Protein 4HGN (pdb70)

Sequence (659 aa):
STINYDLSRIKALAFDVDGVLSSTTVPLHPSGEPMRTVNIKDGYAIQLAVKKGLHIAIITGGRTEAVRIRFAALGVKDLYMGSAVKIHDYRNFRDKYGLSDDEILYMGDDVPDIEVMRECGLPCCPKDAVPEVKSVAKYISYADGGRGCGRDVVEQVLKAHGKWMSTINYDLSRIKALAFDVDGVLSSTTVPLHPSGEPMRTVNIKDGYAIQLAVKKGLHIAIITGGRTEAVRIRFAALGVKDLYMGSAVKIHDYRNFRDKYGLSDDEILYMGDDVPDIEVMRECGLPCCPKDAVPEVKSVAKYISYADGGRGCGRDVVEQVLKAHGKWSTINYDLSRIKALAFDVDGVLSSTTVPLHPSGEPMRTVNIKDGYAIQLAVKKGLHIAIITGGRTEAVRIRFAALGVKDLYMGSAVKIHDYRNFRDKYGLSDDEILYMGDDVPDIEVMRECGLPCCPKDAVPEVKSVAKYISYADGGRGCGRDVVEQVLKAHGKWMSTINYDLSRIKALAFDVDGVLSSTTVPLHPSGEPMRTVNIKDGYAIQLAVKKGLHIAIITGGRTEAVRIRFAALGVKDLYMGSAVKIHDYRNFRDKYGLSDDEILYMGDDVPDIEVMRECGLPCCPKDAVPEVKSVAKYISYADGGRGCGRDVVEQVLKAHGKWM

InterPro domains:
  IPR010023 KdsC family [PIRSF006118] (2-166)
  IPR010023 KdsC family [SFLDG01138] (8-166)
  IPR010023 KdsC family [TIGR01670] (12-162)
  IPR023214 HAD superfamily [G3DSA:3.40.50.1000] (1-173)
  IPR036412 HAD-like superfamily [SSF56784] (8-165)
  IPR050793 CMP-NeuNAc synthase [PTHR21485] (9-161)

Secondary structure (DSSP, 8-state):
---SS-GGG--EEEE-TBTTTB-SEEEBPTTSPBP-EEEHHHHHHHHHHHHTT-EEEEE-S---HHHHHHHHHTT--EEE-S-SSHHHHHHHHHHHTT--GGGEEEE--SGGGHHHHHHSSEEEE-TT--HHHHHH-SEE-SS-TTTTHHHHHHHHHHHHTT---/--SSS-GGG--EEEEETBTTTB-SEEEBPTTS-B--EEEHHHHHHHHHHHHTT-EEEEEES---HHHHHHHHHTT--EEEES-S-HHHHHHHHHHHTT--GGGEEEE--SGGGHHHHHHSSEEEE-TT--HHHHTT-SEE-SSPTTTTHHHHHHHHHHHHTT--/---SS-GGG--EEEE-TBTTTB-SEEEBPTTSSB--EEEHHHHHHHHHHHHTT-EEEEE-S---HHHHHHHHTTT--EEE-S-SSHHHHHHHHHHHTT--GGGEEEE--SGGGHHHHHHSSEEEE-TT--HHHHHH-SEE-SS-TTTTHHHHHHHHHHHHTT---/---SS-GGG--EEEE-TBTTTB-SEEEBPTTSSB--EEEHHHHHHHHHHHHTT-EEEEE-SS--HHHHHHHHTTT--EEE-S-SSHHHHHHHHHHHTT--GGGEEEE--SGGGHHHHHHSSEEEE-TT--HHHHHH-SEE-SS-TTTTHHHHHHHHHHHHTT---

CATH classification: 3.40.50.1000

Solvent-accessible surface area: 24172 Å² total; per-residue (Å²): 108,108,13,136,51,78,16,71,108,0,107,0,0,0,0,9,2,21,0,0,5,1,17,13,34,2,18,3,56,65,63,5,71,13,22,17,12,8,6,38,19,4,3,45,0,2,37,20,0,31,153,65,56,13,56,6,0,1,0,2,43,13,194,29,104,10,4,101,60,28,7,44,84,20,32,4,158,6,45,31,46,30,10,100,72,17,9,115,31,0,93,82,0,36,88,119,70,70,17,50,45,50,33,0,0,0,0,0,4,12,42,65,2,18,100,0,2,173,48,6,9,0,4,0,0,0,114,57,7,9,92,49,0,74,97,34,20,115,11,69,1,130,9,40,3,0,150,8,0,0,7,7,0,0,20,28,0,0,89,48,54,67,82,16,144,86,115,3,132,36,82,3,58,107,0,100,0,0,0,0,7,2,17,0,0,3,1,7,11,35,0,18,2,63,64,65,6,86,4,23,24,11,4,5,38,17,4,2,44,0,0,39,26,0,37,150,95,56,6,41,2,0,0,0,6,46,22,178,34,104,11,5,109,71,22,7,49,86,25,35,6,114,6,50,37,48,34,20,92,96,26,13,118,12,0,94,71,0,37,88,120,56,68,17,55,47,44,30,0,0,0,0,0,3,12,37,59,1,23,104,0,3,175,50,8,12,0,6,0,0,0,118,50,4,10,96,44,0,72,94,34,18,108,24,77,2,151,10,42,0,0,118,8,0,0,8,5,0,0,24,17,0,0,85,45,39,70,75,80,118,116,4,134,44,73,13,61,103,0,99,0,0,0,0,8,2,20,0,0,4,1,6,12,33,3,17,3,57,61,61,7,78,9,17,18,11,5,6,33,19,5,3,37,0,1,34,4,0,42,153,60,51,10,41,5,0,0,0,4,44,13,210,35,92,5,4,93,59,28,9,44,86,24,34,4,135,8,42,31,47,41,15,101,77,24,4,102,30,0,88,81,0,37,88,117,52,68,16,54,47,51,26,0,0,0,0,0,3,11,22,68,1,13,94,0,2,178,55,9,12,0,6,0,0,0,114,55,7,8,84,34,0,74,96,39,18,114,14,73,2,144,10,51,3,0,124,8,0,0,10,6,0,0,20,28,0,0,108,49,54,69,70,42,166,95,122,5,132,39,80,17,66,104,0,96,0,0,0,0,9,0,16,0,0,3,0,2,10,16,2,16,2,54,62,63,5,83,15,20,17,11,3,6,31,16,2,6,51,0,0,36,18,0,44,156,79,54,13,57,6,0,0,0,4,48,26,183,2,72,18,1,82,61,35,7,46,81,27,29,3,183,7,44,32,43,49,7,102,70,16,10,108,34,0,86,83,0,36,88,117,69,67,17,56,44,46,32,0,0,0,0,0,4,10,32,66,1,21,102,0,2,170,51,8,9,0,4,0,0,0,102,51,6,10,98,46,0,73,96,32,18,112,13,74,3,124,9,40,0,0,107,8,0,0,6,5,0,0,20,27,0,0,79,53,60,64,82,16,198

Organism: Bacteroides thetaiotaomicron (strain ATCC 29148 / DSM 2079 / JCM 5827 / CCUG 10774 / NCTC 10582 / VPI-5482 / E50) (NCBI:txid226186)

Radius of gyration: 25.91 Å; Cα contacts (8 Å, |Δi|>4): 1587; chains: 4; bounding box: 41×80×79 Å

Nearest PDB structures (foldseek):
  4hgn-assembly1_B  TM=1.000E+00  e=5.060E-34  Bacteroides thetaiotaomicron VPI-5482
  3hyc-assembly3_E  TM=9.471E-01  e=9.609E-20  Escherichia coli B
  3ij5-assembly1_A  TM=9.506E-01  e=5.530E-19  Yersinia pestis CO92
  3n1u-assembly1_A  TM=9.495E-01  e=4.930E-18  Legionella pneumophila subsp. pneumophila str. Philadelphia 1
  4umf-assembly1_C  TM=9.398E-01  e=1.259E-17  Moraxella catarrhalis BC8

B-factor: mean 23.58, std 7.21, range [10.92, 68.8]

Foldseek 3Di:
DAFPALLLLAQEEEEEFAFAQWNVDADQDPVRHGDTAGDVLLLVLLLLCVVLRGQYEYAYLADDPVVVVSNVVSVHDHYHYVHPQRLVSLVCSCVVVVHAQLRYEYEDAEDSCQVVLQRHNAYEYEPNGDVVSVVSHSYYAPHTHSHCSSSVVSQSSCVSNVSND/DVQPALLLLAQEEEEEFAFAQFNVDADADPVRHGDTAGEVLLLVLLLLSVVVRRQYEYAYCADDVVVVVSSVVSVHDHYHYVDDQRLVSLVCSCVVVVHAQLRYEYEDAEDSCQVVLQRHNAYEYEQNRDPVSVVSGSYYAPHTHSGCSSSVSSVVSCVSNVSD/DAQPALLLLAQEEEEEFAFAQFNVDADQDPVRHGDTAGDVLLLVLLLLCVVLRRQYEYAYLADDPVVVVSNVVSVHPHYHYNHDQRLVSVVVSCVVVVHAQLRYEYEDAEDSCVVVLQRHNAYEYEPNGDPVSNVSGSDYAPHTHSGCSSSVVSCSSCVSNVNND/DAFPALLQLAQEEEEEFAFAQWDVDADADPVRHGPTAGEVLLLVLLLLSLVVRRQYEYAYLAPPPVVVVSVVVSVHDHYHYNCPQRLVSLVVSCVVVVHALLRYEYEDAEVSCQVNLQRHNAYEYEQRGDPVSVVSGSYYAPHTHSHCSSSVVSCSSCVSNVSND

Structure (mmCIF, N/CA/C/O backbone):
data_4HGN
#
_entry.id   4HGN
#
_cell.length_a   37.522
_cell.length_b   91.198
_cell.length_c   170.067
_cell.angle_alpha   90.00
_cell.angle_beta   90.00
_cell.angle_gamma   90.00
#
_symmetry.space_group_name_H-M   'P 21 21 21'
#
loop_
_entity.id
_entity.type
_entity.pdbx_description
1 polymer '2-keto-3-deoxy-D-manno-octulosonate 8-phosphate phosphohydrolase'
2 non-polymer 'MAGNESIUM ION'
3 non-polymer 'FORMIC ACID'
4 water water
#
loop_
_atom_site.group_PDB
_atom_site.id
_atom_site.type_symbol
_atom_site.label_atom_id
_atom_site.label_alt_id
_atom_site.label_comp_id
_atom_site.label_asym_id
_atom_site.label_entity_id
_atom_site.label_seq_id
_atom_site.pdbx_PDB_ins_code
_atom_site.Cartn_x
_atom_site.Cartn_y
_atom_site.Cartn_z
_atom_site.occupancy
_atom_site.B_iso_or_equiv
_atom_site.auth_seq_id
_atom_site.auth_comp_id
_atom_site.auth_asym_id
_atom_site.auth_atom_id
_atom_site.pdbx_PDB_model_num
ATOM 1 N N . SER A 1 5 ? -16.278 -7.792 1.867 1.00 45.28 2 SER A N 1
ATOM 2 C CA . SER A 1 5 ? -16.918 -8.175 0.613 1.00 39.42 2 SER A CA 1
ATOM 3 C C . SER A 1 5 ? -15.841 -8.649 -0.347 1.00 35.70 2 SER A C 1
ATOM 4 O O . SER A 1 5 ? -14.720 -8.939 0.077 1.00 39.95 2 SER A O 1
ATOM 7 N N . THR A 1 6 ? -16.170 -8.732 -1.632 1.00 30.94 3 THR A N 1
ATOM 8 C CA . THR A 1 6 ? -15.158 -9.041 -2.634 1.00 29.88 3 THR A CA 1
ATOM 9 C C . THR A 1 6 ? -14.938 -7.859 -3.568 1.00 26.38 3 THR A C 1
ATOM 10 O O . THR A 1 6 ? -15.831 -7.041 -3.773 1.00 28.26 3 THR A O 1
ATOM 14 N N . ILE A 1 7 ? -13.736 -7.770 -4.122 1.00 20.09 4 ILE A N 1
ATOM 15 C CA . ILE A 1 7 ? -13.367 -6.610 -4.915 1.00 19.63 4 ILE A CA 1
ATOM 16 C C . ILE A 1 7 ? -14.048 -6.637 -6.273 1.00 22.07 4 ILE A C 1
ATOM 17 O O . ILE A 1 7 ? -14.009 -7.651 -6.968 1.00 20.68 4 ILE A O 1
ATOM 22 N N . ASN A 1 8 ? -14.662 -5.521 -6.651 1.00 16.23 5 ASN A N 1
ATOM 23 C CA . ASN A 1 8 ? -15.306 -5.422 -7.956 1.00 17.17 5 ASN A CA 1
ATOM 24 C C . ASN A 1 8 ? -14.318 -5.016 -9.028 1.00 22.73 5 ASN A C 1
ATOM 25 O O . ASN A 1 8 ? -14.284 -3.870 -9.471 1.00 22.81 5 ASN A O 1
ATOM 30 N N . TYR A 1 9 ? -13.520 -5.985 -9.456 1.00 22.55 6 TYR A N 1
ATOM 31 C CA . TYR A 1 9 ? -12.434 -5.737 -10.373 1.00 21.11 6 TYR A CA 1
ATOM 32 C C . TYR A 1 9 ? -11.958 -7.079 -10.898 1.00 21.28 6 TYR A C 1
ATOM 33 O O . TYR A 1 9 ? -12.118 -8.102 -10.233 1.00 17.73 6 TYR A O 1
ATOM 42 N N . ASP A 1 10 ? -11.368 -7.086 -12.085 1.00 20.91 7 ASP A N 1
ATOM 43 C CA . ASP A 1 10 ? -10.784 -8.310 -12.609 1.00 18.88 7 ASP A CA 1
ATOM 44 C C . ASP A 1 10 ? -9.388 -8.503 -12.014 1.00 20.86 7 ASP A C 1
ATOM 45 O O . ASP A 1 10 ? -8.381 -8.024 -12.553 1.00 19.80 7 ASP A O 1
ATOM 50 N N . LEU A 1 11 ? -9.344 -9.230 -10.904 1.00 18.61 8 LEU A N 1
ATOM 51 C CA . LEU A 1 11 ? -8.124 -9.386 -10.134 1.00 17.94 8 LEU A CA 1
ATOM 52 C C . LEU A 1 11 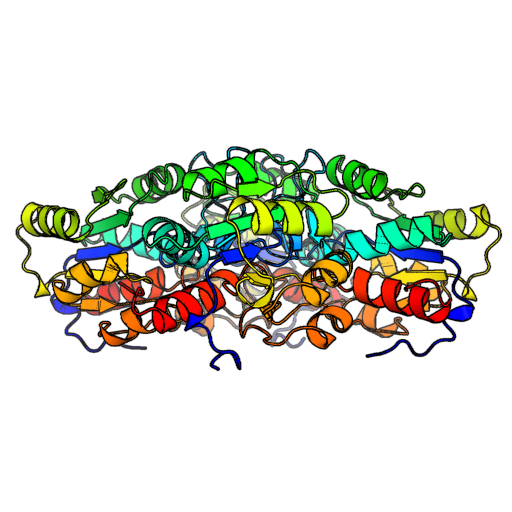? -7.083 -10.241 -10.844 1.00 19.06 8 LEU A C 1
ATOM 53 O O . LEU A 1 11 ? -5.923 -10.269 -10.440 1.00 17.54 8 LEU A O 1
ATOM 58 N N . SER A 1 12 ? -7.492 -10.944 -11.900 1.00 21.51 9 SER A N 1
ATOM 59 C CA . SER A 1 12 ? -6.541 -11.734 -12.665 1.00 21.26 9 SER A CA 1
ATOM 60 C C . SER A 1 12 ? -5.590 -10.788 -13.380 1.00 22.35 9 SER A C 1
ATOM 61 O O . SER A 1 12 ? -4.495 -11.166 -13.761 1.00 24.51 9 SER A O 1
ATOM 64 N N . ARG A 1 13 ? -6.012 -9.544 -13.550 1.00 22.46 10 ARG A N 1
ATOM 65 C CA . ARG A 1 13 ? -5.176 -8.560 -14.216 1.00 23.76 10 ARG A CA 1
ATOM 66 C C . ARG A 1 13 ? -4.183 -7.858 -13.267 1.00 20.48 10 ARG A C 1
ATOM 67 O O . ARG A 1 13 ? -3.203 -7.255 -13.710 1.00 18.66 10 ARG A O 1
ATOM 75 N N . ILE A 1 14 ? -4.412 -7.962 -11.958 1.00 19.62 11 ILE A N 1
ATOM 76 C CA . ILE A 1 14 ? -3.508 -7.344 -10.976 1.00 20.33 11 ILE A CA 1
ATOM 77 C C . ILE A 1 14 ? -2.191 -8.110 -10.872 1.00 19.03 11 ILE A C 1
ATOM 78 O O . ILE A 1 14 ? -2.196 -9.311 -10.621 1.00 21.64 11 ILE A O 1
ATOM 83 N N . LYS A 1 15 ? -1.073 -7.414 -11.076 1.00 15.45 12 LYS A N 1
ATOM 84 C CA . LYS A 1 15 ? 0.258 -8.028 -11.035 1.00 17.82 12 LYS A CA 1
ATOM 85 C C . LYS A 1 15 ? 1.100 -7.471 -9.901 1.00 16.63 12 LYS A C 1
ATOM 86 O O . LYS A 1 15 ? 2.192 -7.955 -9.632 1.00 16.78 12 LYS A O 1
ATOM 92 N N . ALA A 1 16 ? 0.583 -6.452 -9.225 1.00 20.69 13 ALA A N 1
ATOM 93 C CA . ALA A 1 16 ? 1.340 -5.804 -8.160 1.00 14.33 13 ALA A CA 1
ATOM 94 C C . ALA A 1 16 ? 0.417 -5.137 -7.163 1.00 17.23 13 ALA A C 1
ATOM 95 O O . ALA A 1 16 ? -0.635 -4.599 -7.534 1.00 14.72 13 ALA A O 1
ATOM 97 N N . LEU A 1 17 ? 0.831 -5.164 -5.901 1.00 13.45 14 LEU A N 1
ATOM 98 C CA . LEU A 1 17 ? 0.062 -4.582 -4.812 1.00 14.75 14 LEU A CA 1
ATOM 99 C C . LEU A 1 17 ? 0.970 -3.687 -3.985 1.00 14.05 14 LEU A C 1
ATOM 100 O O . LEU A 1 17 ? 2.022 -4.124 -3.526 1.00 16.19 14 LEU A O 1
ATOM 105 N N . ALA A 1 18 ? 0.567 -2.434 -3.789 1.00 12.80 15 ALA A N 1
ATOM 106 C CA . ALA A 1 18 ? 1.374 -1.495 -3.013 1.00 14.21 15 ALA A CA 1
ATOM 107 C C . ALA A 1 18 ? 0.567 -0.994 -1.823 1.00 11.48 15 ALA A C 1
ATOM 108 O O . ALA A 1 18 ? -0.642 -0.798 -1.930 1.00 14.36 15 ALA A O 1
ATOM 110 N N . PHE A 1 19 ? 1.233 -0.785 -0.694 1.00 14.00 16 PHE A N 1
ATOM 111 C CA . PHE A 1 19 ? 0.527 -0.439 0.537 1.00 13.55 16 PHE A CA 1
ATOM 112 C C . PHE A 1 19 ? 1.158 0.745 1.257 1.00 13.97 16 PHE A C 1
ATOM 113 O O . PHE A 1 19 ? 2.378 0.805 1.427 1.00 15.37 16 PHE A O 1
ATOM 121 N N . ASP A 1 20 ? 0.317 1.660 1.717 1.00 15.25 17 ASP A N 1
ATOM 122 C CA . ASP A 1 20 ? 0.724 2.594 2.770 1.00 14.09 17 ASP A CA 1
ATOM 123 C C . ASP A 1 20 ? 0.969 1.755 4.022 1.00 16.17 17 ASP A C 1
ATOM 124 O O . ASP A 1 20 ? 0.406 0.679 4.152 1.00 16.17 17 ASP A O 1
ATOM 129 N N . VAL A 1 21 ? 1.813 2.220 4.938 1.00 14.57 18 VAL A N 1
ATOM 130 C CA . VAL A 1 21 ? 2.003 1.481 6.183 1.00 15.90 18 VAL A CA 1
ATOM 131 C C . VAL A 1 21 ? 1.065 1.993 7.273 1.00 15.16 18 VAL A C 1
ATOM 132 O O . VAL A 1 21 ? 0.184 1.276 7.715 1.00 15.44 18 VAL A O 1
ATOM 136 N N . ASP A 1 22 ? 1.226 3.244 7.681 1.00 15.82 19 ASP A N 1
ATOM 137 C CA . ASP A 1 22 ? 0.506 3.718 8.863 1.00 15.86 19 ASP A CA 1
ATOM 138 C C . ASP A 1 22 ? -0.961 3.907 8.559 1.00 14.72 19 ASP A C 1
ATOM 139 O O . ASP A 1 22 ? -1.325 4.710 7.707 1.00 16.45 19 ASP A O 1
ATOM 144 N N . GLY A 1 23 ? -1.804 3.143 9.243 1.00 15.51 20 GLY A N 1
ATOM 145 C CA . GLY A 1 23 ? -3.234 3.236 9.038 1.00 12.42 20 GLY A CA 1
ATOM 146 C C . GLY A 1 23 ? -3.745 2.229 8.038 1.00 14.31 20 GLY A C 1
ATOM 147 O O . GLY A 1 23 ? -4.950 2.157 7.797 1.00 13.36 20 GLY A O 1
ATOM 148 N N . VAL A 1 24 ? -2.829 1.454 7.460 1.00 10.92 21 VAL A N 1
ATOM 149 C CA . VAL A 1 24 ? -3.201 0.406 6.506 1.00 12.52 21 VAL A CA 1
ATOM 150 C C . VAL A 1 24 ? -2.631 -0.941 6.973 1.00 13.41 21 VAL A C 1
ATOM 151 O O . VAL A 1 24 ? -3.385 -1.835 7.328 1.00 15.14 21 VAL A O 1
ATOM 155 N N . LEU A 1 25 ? -1.307 -1.083 7.003 1.00 13.35 22 LEU A N 1
ATOM 156 C CA . LEU A 1 25 ? -0.716 -2.323 7.502 1.00 15.35 22 LEU A CA 1
ATOM 157 C C . LEU A 1 25 ? -0.409 -2.210 8.993 1.00 16.56 22 LEU A C 1
ATOM 158 O O . LEU A 1 25 ? -0.162 -3.209 9.665 1.00 16.63 22 LEU A O 1
ATOM 163 N N . SER A 1 26 ? -0.446 -0.982 9.495 1.00 15.54 23 SER A N 1
ATOM 164 C CA . SER A 1 26 ? -0.238 -0.699 10.912 1.00 17.69 23 SER A CA 1
ATOM 165 C C . SER A 1 26 ? -1.454 0.076 11.412 1.00 16.25 23 SER A C 1
ATOM 166 O O . SER A 1 26 ? -2.077 0.797 10.642 1.00 16.36 23 SER A O 1
ATOM 169 N N . SER A 1 27 ? -1.799 -0.074 12.688 1.00 16.77 24 SER A N 1
ATOM 170 C CA . SER A 1 27 ? -3.012 0.544 13.220 1.00 15.17 24 SER A CA 1
ATOM 171 C C . SER A 1 27 ? -2.920 2.071 13.232 1.00 17.27 24 SER A C 1
ATOM 172 O O . SER A 1 27 ? -1.825 2.640 13.270 1.00 14.68 24 SER A O 1
ATOM 175 N N . THR A 1 28 ? -4.069 2.734 13.195 1.00 15.23 25 THR A N 1
ATOM 176 C CA . THR A 1 28 ? -4.077 4.198 13.207 1.00 15.59 25 THR A CA 1
ATOM 177 C C . THR A 1 28 ? -3.699 4.705 14.585 1.00 15.07 25 THR A C 1
ATOM 178 O O . THR A 1 28 ? -3.051 5.742 14.716 1.00 16.32 25 THR A O 1
ATOM 182 N N . THR A 1 29 ? -4.090 3.961 15.610 1.00 15.88 26 THR A N 1
ATOM 183 C CA . THR A 1 29 ? -3.712 4.308 16.973 1.00 13.64 26 THR A CA 1
ATOM 184 C C . THR A 1 29 ? -2.620 3.362 17.443 1.00 15.71 26 THR A C 1
ATOM 185 O O . THR A 1 29 ? -2.804 2.148 17.438 1.00 19.37 26 THR A O 1
ATOM 189 N N . VAL A 1 30 ? -1.475 3.917 17.825 1.00 16.69 27 VAL A N 1
ATOM 190 C CA . VAL A 1 30 ? -0.302 3.106 18.151 1.00 17.77 27 VAL A CA 1
ATOM 191 C C . VAL A 1 30 ? 0.380 3.601 19.418 1.00 16.97 27 VAL A C 1
ATOM 192 O O . VAL A 1 30 ? 0.271 4.780 19.766 1.00 18.46 27 VAL A O 1
ATOM 196 N N . PRO A 1 31 ? 1.115 2.710 20.096 1.00 21.22 28 PRO A N 1
ATOM 197 C CA . PRO A 1 31 ? 1.923 3.143 21.241 1.00 22.91 28 PRO A CA 1
ATOM 198 C C . PRO A 1 31 ? 2.991 4.145 20.811 1.00 21.01 28 PRO A C 1
ATOM 199 O O . PRO A 1 31 ? 3.519 4.054 19.703 1.00 21.04 28 PRO A O 1
ATOM 203 N N . LEU A 1 32 ? 3.297 5.095 21.685 1.00 21.58 29 LEU A N 1
ATOM 204 C CA . LEU A 1 32 ? 4.346 6.065 21.429 1.00 19.04 29 LEU A CA 1
ATOM 205 C C . LEU A 1 32 ? 5.622 5.592 22.099 1.00 22.71 29 LEU A C 1
ATOM 206 O O . LEU A 1 32 ? 5.678 5.452 23.317 1.00 23.73 29 LEU A O 1
ATOM 211 N N . HIS A 1 33 ? 6.635 5.318 21.287 1.00 27.68 30 HIS A N 1
ATOM 212 C CA . HIS A 1 33 ? 7.937 4.904 21.787 1.00 30.71 30 HIS A CA 1
ATOM 213 C C . HIS A 1 33 ? 8.514 6.050 22.619 1.00 29.66 30 HIS A C 1
ATOM 214 O O . HIS A 1 33 ? 8.293 7.224 22.304 1.00 27.14 30 HIS A O 1
ATOM 221 N N . PRO A 1 34 ? 9.240 5.721 23.697 1.00 29.57 31 PRO A N 1
ATOM 222 C CA . PRO A 1 34 ? 9.825 6.765 24.550 1.00 31.06 31 PRO A CA 1
ATOM 223 C C . PRO A 1 34 ? 10.700 7.756 23.785 1.00 31.83 31 PRO A C 1
ATOM 224 O O . PRO A 1 34 ? 10.888 8.880 24.251 1.00 33.99 31 PRO A O 1
ATOM 228 N N . SER A 1 35 ? 11.198 7.359 22.618 1.00 31.44 32 SER A N 1
ATOM 229 C CA . SER A 1 35 ? 12.022 8.240 21.795 1.00 30.73 32 SER A CA 1
ATOM 230 C C . SER A 1 35 ? 11.224 9.357 21.119 1.00 32.27 32 SER A C 1
ATOM 231 O O . SER A 1 35 ? 11.806 10.302 20.586 1.00 32.48 32 SER A O 1
ATOM 234 N N . GLY A 1 36 ? 9.900 9.247 21.127 1.00 27.03 33 GLY A N 1
ATOM 235 C CA . GLY A 1 36 ? 9.067 10.269 20.521 1.00 27.40 33 GLY A CA 1
ATOM 236 C C . GLY A 1 36 ? 8.529 9.836 19.171 1.00 27.09 33 GLY A C 1
ATOM 237 O O . GLY A 1 36 ? 7.676 10.501 18.592 1.00 27.61 33 GLY A O 1
ATOM 238 N N . GLU A 1 37 ? 9.035 8.715 18.676 1.00 27.56 34 GLU A N 1
ATOM 239 C CA . GLU A 1 37 ? 8.580 8.154 17.407 1.00 29.20 34 GLU A CA 1
ATOM 240 C C . GLU A 1 37 ? 7.411 7.209 17.655 1.00 24.99 34 GLU A C 1
ATOM 241 O O . GLU A 1 37 ? 7.476 6.359 18.537 1.00 23.34 34 GLU A O 1
ATOM 247 N N . PRO A 1 38 ? 6.335 7.357 16.874 1.00 26.81 35 PRO A N 1
ATOM 248 C CA . PRO A 1 38 ? 5.231 6.404 16.983 1.00 23.05 35 PRO A CA 1
ATOM 249 C C . PRO A 1 38 ? 5.735 5.001 16.697 1.00 24.31 35 PRO A C 1
ATOM 250 O O . PRO A 1 38 ? 6.506 4.807 15.759 1.00 24.24 35 PRO A O 1
ATOM 254 N N . MET A 1 39 ? 5.320 4.033 17.501 1.00 20.50 36 MET A N 1
ATOM 255 C CA . MET A 1 39 ? 5.554 2.642 17.152 1.00 20.85 36 MET A CA 1
ATOM 256 C C . MET A 1 39 ? 4.584 2.279 16.030 1.00 22.78 36 MET A C 1
ATOM 257 O O . MET A 1 39 ? 3.704 3.069 15.680 1.00 24.70 36 MET A O 1
ATOM 262 N N . ARG A 1 40 ? 4.768 1.113 15.436 1.00 20.95 37 ARG A N 1
ATOM 263 C CA . ARG A 1 40 ? 3.822 0.601 14.464 1.00 16.91 37 ARG A CA 1
ATOM 264 C C . ARG A 1 40 ? 3.271 -0.713 15.017 1.00 16.38 37 ARG A C 1
ATOM 265 O O . ARG A 1 40 ? 3.827 -1.271 15.958 1.00 17.19 37 ARG A O 1
ATOM 273 N N . THR A 1 41 ? 2.159 -1.181 14.467 1.00 15.20 38 THR A N 1
ATOM 274 C CA . THR A 1 41 ? 1.728 -2.544 14.724 1.00 12.59 38 THR A CA 1
ATOM 275 C C . THR A 1 41 ? 1.872 -3.326 13.426 1.00 11.92 38 THR A C 1
ATOM 276 O O . THR A 1 41 ? 2.007 -2.749 12.349 1.00 15.87 38 THR A O 1
ATOM 280 N N . VAL A 1 42 ? 1.873 -4.645 13.550 1.00 13.59 39 VAL A N 1
ATOM 281 C CA . VAL A 1 42 ? 1.844 -5.523 12.390 1.00 14.91 39 VAL A CA 1
ATOM 282 C C . VAL A 1 42 ? 0.801 -6.587 12.635 1.00 14.89 39 VAL A C 1
ATOM 283 O O . VAL A 1 42 ? 0.475 -6.928 13.781 1.00 14.97 39 VAL A O 1
ATOM 287 N N . ASN A 1 43 ? 0.276 -7.110 11.543 1.00 14.74 40 ASN A N 1
ATOM 288 C CA . ASN A 1 43 ? -0.750 -8.115 11.617 1.00 15.13 40 ASN A CA 1
ATOM 289 C C . ASN A 1 43 ? -0.192 -9.410 11.031 1.00 14.38 40 ASN A C 1
ATOM 290 O O . ASN A 1 43 ? 0.311 -9.417 9.905 1.00 14.77 40 ASN A O 1
ATOM 295 N N . ILE A 1 44 ? -0.268 -10.500 11.792 1.00 12.70 41 ILE A N 1
ATOM 296 C CA . ILE A 1 44 ? 0.373 -11.750 11.404 1.00 13.83 41 ILE A CA 1
ATOM 297 C C . ILE A 1 44 ? -0.326 -12.407 10.206 1.00 13.93 41 ILE A C 1
ATOM 298 O O . ILE A 1 44 ? 0.316 -13.049 9.373 1.00 15.53 41 ILE A O 1
ATOM 303 N N . LYS A 1 45 ? -1.637 -12.232 10.098 1.00 13.54 42 LYS A N 1
ATOM 304 C CA . LYS A 1 45 ? -2.342 -12.695 8.902 1.00 13.39 42 LYS A CA 1
ATOM 305 C C . LYS A 1 45 ? -1.962 -11.882 7.649 1.00 16.99 42 LYS A C 1
ATOM 306 O O . LYS A 1 45 ? -1.864 -12.448 6.545 1.00 15.77 42 LYS A O 1
ATOM 312 N N . ASP A 1 46 ? -1.736 -10.574 7.807 1.00 12.97 43 ASP A N 1
ATOM 313 C CA . ASP A 1 46 ? -1.192 -9.758 6.710 1.00 11.31 43 ASP A CA 1
ATOM 314 C C . ASP A 1 46 ? 0.137 -10.353 6.288 1.00 15.72 43 ASP A C 1
ATOM 315 O O . ASP A 1 46 ? 0.409 -10.537 5.095 1.00 15.41 43 ASP A O 1
ATOM 320 N N . GLY A 1 47 ? 0.983 -10.625 7.279 1.00 14.80 44 GLY A N 1
ATOM 321 C CA . GLY A 1 47 ? 2.333 -11.107 7.019 1.00 16.13 44 GLY A CA 1
ATOM 322 C C . GLY A 1 47 ? 2.379 -12.393 6.216 1.00 15.21 44 GLY A C 1
ATOM 323 O O . GLY A 1 47 ? 3.121 -12.496 5.242 1.00 14.97 44 GLY A O 1
ATOM 324 N N . TYR A 1 48 ? 1.586 -13.376 6.621 1.00 16.58 45 TYR A N 1
ATOM 325 C CA . TYR A 1 48 ? 1.548 -14.648 5.908 1.00 16.00 45 TYR A CA 1
ATOM 326 C C . TYR A 1 48 ? 1.217 -14.435 4.432 1.00 17.07 45 TYR A C 1
ATOM 327 O O . TYR A 1 48 ? 1.887 -14.973 3.551 1.00 16.36 45 TYR A O 1
ATOM 336 N N . ALA A 1 49 ? 0.202 -13.626 4.159 1.00 13.15 46 ALA A N 1
ATOM 337 C CA . ALA A 1 49 ? -0.223 -13.422 2.776 1.00 15.85 46 ALA A CA 1
ATOM 338 C C . ALA A 1 49 ? 0.802 -12.625 1.991 1.00 14.35 46 ALA A C 1
ATOM 339 O O . ALA A 1 49 ? 1.005 -12.865 0.798 1.00 15.81 46 ALA A O 1
ATOM 341 N N . ILE A 1 50 ? 1.443 -11.665 2.646 1.00 15.90 47 ILE A N 1
ATOM 342 C CA . ILE A 1 50 ? 2.419 -10.822 1.954 1.00 14.69 47 ILE A CA 1
ATOM 343 C C . ILE A 1 50 ? 3.644 -11.645 1.577 1.00 17.14 47 ILE A C 1
ATOM 344 O O . ILE A 1 50 ? 4.103 -11.586 0.429 1.00 16.54 47 ILE A O 1
ATOM 349 N N . GLN A 1 51 ? 4.144 -12.457 2.512 1.00 15.44 48 GLN A N 1
ATOM 350 C CA . G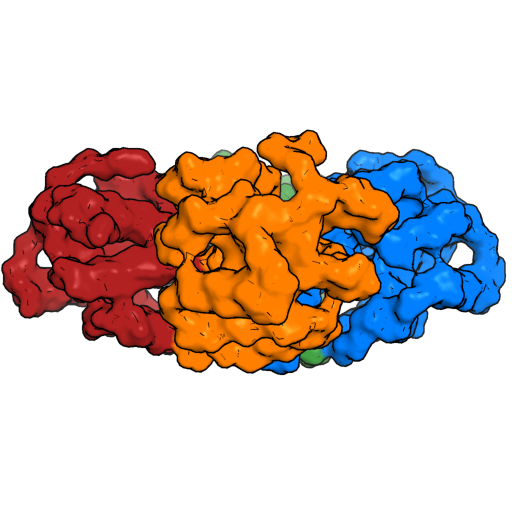LN A 1 51 ? 5.312 -13.289 2.201 1.00 15.48 48 GLN A CA 1
ATOM 351 C C . GLN A 1 51 ? 4.945 -14.328 1.144 1.00 17.67 48 GLN A C 1
ATOM 352 O O . GLN A 1 51 ? 5.772 -14.676 0.296 1.00 18.30 48 GLN A O 1
ATOM 358 N N . LEU A 1 52 ? 3.700 -14.804 1.183 1.00 15.78 49 LEU A N 1
ATOM 359 C CA . LEU A 1 52 ? 3.223 -15.747 0.173 1.00 18.55 49 LEU A CA 1
ATOM 360 C C . LEU A 1 52 ? 3.199 -15.095 -1.210 1.00 15.67 49 LEU A C 1
ATOM 361 O O . LEU A 1 52 ? 3.662 -15.677 -2.176 1.00 16.72 49 LEU A O 1
ATOM 366 N N . ALA A 1 53 ? 2.668 -13.878 -1.273 1.00 14.93 50 ALA A N 1
ATOM 367 C CA . ALA A 1 53 ? 2.561 -13.120 -2.523 1.00 16.69 50 ALA A CA 1
ATOM 368 C C . ALA A 1 53 ? 3.916 -12.962 -3.201 1.00 18.34 50 ALA A C 1
ATOM 369 O O . ALA A 1 53 ? 4.041 -13.159 -4.416 1.00 16.47 50 ALA A O 1
ATOM 371 N N . VAL A 1 54 ? 4.931 -12.605 -2.416 1.00 17.16 51 VAL A N 1
ATOM 372 C CA . VAL A 1 54 ? 6.294 -12.498 -2.946 1.00 17.98 51 VAL A CA 1
ATOM 373 C C . VAL A 1 54 ? 6.740 -13.839 -3.550 1.00 22.20 51 VAL A C 1
ATOM 374 O O . VAL A 1 54 ? 7.301 -13.883 -4.649 1.00 20.37 51 VAL A O 1
ATOM 378 N N . LYS A 1 55 ? 6.461 -14.924 -2.835 1.00 19.49 52 LYS A N 1
ATOM 379 C CA . LYS A 1 55 ? 6.778 -16.266 -3.301 1.00 20.84 52 LYS A CA 1
ATOM 380 C C . LYS A 1 55 ? 6.001 -16.656 -4.569 1.00 20.79 52 LYS A C 1
ATOM 381 O O . LYS A 1 55 ? 6.478 -17.462 -5.360 1.00 22.25 52 LYS A O 1
ATOM 387 N N . LYS A 1 56 ? 4.809 -16.088 -4.743 1.00 18.10 53 LYS A N 1
ATOM 388 C CA . LYS A 1 56 ? 3.965 -16.385 -5.900 1.00 17.08 53 LYS A CA 1
ATOM 389 C C . LYS A 1 56 ? 4.242 -15.461 -7.075 1.00 18.36 53 LYS A C 1
ATOM 390 O O . LYS A 1 56 ? 3.532 -15.479 -8.076 1.00 21.61 53 LYS A O 1
ATOM 396 N N . GLY A 1 57 ? 5.265 -14.634 -6.942 1.00 17.81 54 GLY A N 1
ATOM 397 C CA . GLY A 1 57 ? 5.688 -13.807 -8.050 1.00 18.47 54 GLY A CA 1
ATOM 398 C C . GLY A 1 57 ? 4.950 -12.493 -8.218 1.00 19.09 54 GLY A C 1
ATOM 399 O O . GLY A 1 57 ? 5.154 -11.815 -9.212 1.00 21.01 54 GLY A O 1
ATOM 400 N N . LEU A 1 58 ? 4.106 -12.116 -7.262 1.00 19.59 55 LEU A N 1
ATOM 401 C CA . LEU A 1 58 ? 3.468 -10.797 -7.322 1.00 17.89 55 LEU A CA 1
ATOM 402 C C . LEU A 1 58 ? 4.451 -9.753 -6.813 1.00 19.88 55 LEU A C 1
ATOM 403 O O . LEU A 1 58 ? 5.247 -10.023 -5.920 1.00 22.63 55 LEU A O 1
ATOM 408 N N . HIS A 1 59 ? 4.399 -8.566 -7.392 1.00 19.63 56 HIS A N 1
ATOM 409 C CA . HIS A 1 59 ? 5.253 -7.476 -6.961 1.00 19.69 56 HIS A CA 1
ATOM 410 C C . HIS A 1 59 ? 4.598 -6.782 -5.773 1.00 19.39 56 HIS A C 1
ATOM 411 O O . HIS A 1 59 ? 3.438 -6.391 -5.850 1.00 18.54 56 HIS A O 1
ATOM 418 N N . ILE A 1 60 ? 5.330 -6.646 -4.675 1.00 17.59 57 ILE A N 1
ATOM 419 C CA . ILE A 1 60 ? 4.778 -6.000 -3.490 1.00 19.23 57 ILE A CA 1
ATOM 420 C C . ILE A 1 60 ? 5.625 -4.797 -3.114 1.00 18.31 57 ILE A C 1
ATOM 421 O O . ILE A 1 60 ? 6.852 -4.878 -3.096 1.00 20.92 57 ILE A O 1
ATOM 426 N N . ALA A 1 61 ? 4.966 -3.675 -2.838 1.00 16.59 58 ALA A N 1
ATOM 427 C CA . ALA A 1 61 ? 5.666 -2.481 -2.384 1.00 17.29 58 ALA A CA 1
ATOM 428 C C . ALA A 1 61 ? 5.023 -1.932 -1.125 1.00 15.10 58 ALA A C 1
ATOM 429 O O . ALA A 1 61 ? 3.821 -2.071 -0.923 1.00 14.70 58 ALA A O 1
ATOM 431 N N . ILE A 1 62 ? 5.827 -1.310 -0.276 1.00 15.90 59 ILE A N 1
ATOM 432 C CA . ILE A 1 62 ? 5.271 -0.439 0.760 1.00 14.04 59 ILE A CA 1
ATOM 433 C C . ILE A 1 62 ? 5.720 0.980 0.463 1.00 20.90 59 ILE A C 1
ATOM 434 O O . ILE A 1 62 ? 6.853 1.211 0.026 1.00 19.07 59 ILE A O 1
ATOM 439 N N . ILE A 1 63 ? 4.814 1.931 0.643 1.00 16.81 60 ILE A N 1
ATOM 440 C CA . ILE A 1 63 ? 5.142 3.320 0.400 1.00 17.66 60 ILE A CA 1
ATOM 441 C C . ILE A 1 63 ? 4.700 4.106 1.613 1.00 21.62 60 ILE A C 1
ATOM 442 O O . ILE A 1 63 ? 3.502 4.274 1.848 1.00 21.79 60 ILE A O 1
ATOM 447 N N . THR A 1 64 ? 5.672 4.574 2.387 1.00 17.27 61 THR A N 1
ATOM 448 C CA . THR A 1 64 ? 5.378 5.215 3.651 1.00 18.67 61 THR A CA 1
ATOM 449 C C . THR A 1 64 ? 6.240 6.451 3.864 1.00 21.59 61 THR A C 1
ATOM 450 O O . THR A 1 64 ? 7.408 6.488 3.471 1.00 21.80 61 THR A O 1
ATOM 454 N N . GLY A 1 65 ? 5.650 7.465 4.486 1.00 19.15 62 GLY A N 1
ATOM 455 C CA . GLY A 1 65 ? 6.400 8.632 4.914 1.00 22.48 62 GLY A CA 1
ATOM 456 C C . GLY A 1 65 ? 7.297 8.294 6.089 1.00 26.67 62 GLY A C 1
ATOM 457 O O . GLY A 1 65 ? 8.219 9.040 6.412 1.00 26.66 62 GLY A O 1
ATOM 458 N N . GLY A 1 66 ? 7.027 7.162 6.732 1.00 23.72 63 GLY A N 1
ATOM 459 C CA . GLY A 1 66 ? 7.788 6.751 7.896 1.00 24.48 63 GLY A CA 1
ATOM 460 C C . GLY A 1 66 ? 9.183 6.311 7.518 1.00 25.96 63 GLY A C 1
ATOM 461 O O . GLY A 1 66 ? 9.448 6.032 6.354 1.00 23.65 63 GLY A O 1
ATOM 462 N N . ARG A 1 67 ? 10.082 6.236 8.497 1.00 26.90 64 ARG A N 1
ATOM 463 C CA . ARG A 1 67 ? 11.462 5.860 8.203 1.00 28.01 64 ARG A CA 1
ATOM 464 C C . ARG A 1 67 ? 12.038 4.854 9.187 1.00 30.76 64 ARG A C 1
ATOM 465 O O . ARG A 1 67 ? 13.247 4.631 9.199 1.00 30.61 64 ARG A O 1
ATOM 473 N N . THR A 1 68 ? 11.194 4.245 10.012 1.00 24.75 65 THR A N 1
ATOM 474 C CA . THR A 1 68 ? 11.718 3.427 11.102 1.00 28.12 65 THR A CA 1
ATOM 475 C C . THR A 1 68 ? 12.402 2.161 10.621 1.00 29.06 65 THR A C 1
ATOM 476 O O . THR A 1 68 ? 11.990 1.540 9.639 1.00 25.67 65 THR A O 1
ATOM 480 N N . GLU A 1 69 ? 13.463 1.793 11.326 1.00 25.61 66 GLU A N 1
ATOM 481 C CA . GLU A 1 69 ? 14.176 0.573 11.030 1.00 30.06 66 GLU A CA 1
ATOM 482 C C . GLU A 1 69 ? 13.274 -0.639 11.241 1.00 27.18 66 GLU A C 1
ATOM 483 O O . GLU A 1 69 ? 13.347 -1.598 10.481 1.00 25.25 66 GLU A O 1
ATOM 489 N N . ALA A 1 70 ? 12.420 -0.593 12.263 1.00 23.81 67 ALA A N 1
ATOM 490 C CA . ALA A 1 70 ? 11.532 -1.726 12.565 1.00 20.18 67 ALA A CA 1
ATOM 491 C C . ALA A 1 70 ? 10.662 -2.078 11.367 1.00 20.96 67 ALA A C 1
ATOM 492 O O . ALA A 1 70 ? 10.550 -3.238 10.989 1.00 23.22 67 ALA A O 1
ATOM 494 N N . VAL A 1 71 ? 10.068 -1.063 10.754 1.00 20.82 68 VAL A N 1
ATOM 495 C CA . VAL A 1 71 ? 9.222 -1.273 9.583 1.00 20.29 68 VAL A CA 1
ATOM 496 C C . VAL A 1 71 ? 10.037 -1.832 8.415 1.00 21.18 68 VAL A C 1
ATOM 497 O O . VAL A 1 71 ? 9.642 -2.812 7.786 1.00 20.62 68 VAL A O 1
ATOM 501 N N . ARG A 1 72 ? 11.195 -1.234 8.159 1.00 21.46 69 ARG A N 1
ATOM 502 C CA . ARG A 1 72 ? 12.069 -1.700 7.089 1.00 23.16 69 ARG A CA 1
ATOM 503 C C . ARG A 1 72 ? 12.463 -3.160 7.314 1.00 19.66 69 ARG A C 1
ATOM 504 O O . ARG A 1 72 ? 12.369 -3.975 6.403 1.00 22.47 69 ARG A O 1
ATOM 512 N N . ILE A 1 73 ? 12.887 -3.478 8.535 1.00 22.96 70 ILE A N 1
ATOM 513 C CA . ILE A 1 73 ? 13.326 -4.821 8.886 1.00 22.29 70 ILE A CA 1
ATOM 514 C C . ILE A 1 73 ? 12.191 -5.838 8.752 1.00 23.82 70 ILE A C 1
ATOM 515 O O . ILE A 1 73 ? 12.373 -6.937 8.211 1.00 20.94 70 ILE A O 1
ATOM 520 N N . ARG A 1 74 ? 11.014 -5.461 9.232 1.00 19.52 71 ARG A N 1
ATOM 521 C CA . ARG A 1 74 ? 9.869 -6.365 9.209 1.00 19.70 71 ARG A CA 1
ATOM 522 C C . ARG A 1 74 ? 9.473 -6.728 7.773 1.00 19.43 71 ARG A C 1
ATOM 523 O O . ARG A 1 74 ? 9.287 -7.897 7.441 1.00 21.54 71 ARG A O 1
ATOM 531 N N . PHE A 1 75 ? 9.361 -5.726 6.914 1.00 17.12 72 PHE A N 1
ATOM 532 C CA . PHE A 1 75 ? 8.914 -5.996 5.558 1.00 18.74 72 PHE A CA 1
ATOM 533 C C . PHE A 1 75 ? 9.988 -6.677 4.724 1.00 18.93 72 PHE A C 1
ATOM 534 O O . PHE A 1 75 ? 9.680 -7.508 3.875 1.00 19.03 72 PHE A O 1
ATOM 542 N N . ALA A 1 76 ? 11.246 -6.349 4.994 1.00 20.99 73 ALA A N 1
ATOM 543 C CA . ALA A 1 76 ? 12.353 -7.010 4.318 1.00 21.54 73 ALA A CA 1
ATOM 544 C C . ALA A 1 76 ? 12.297 -8.504 4.633 1.00 22.48 73 ALA A C 1
ATOM 545 O O . ALA A 1 76 ? 12.487 -9.343 3.746 1.00 21.60 73 ALA A O 1
ATOM 547 N N . ALA A 1 77 ? 11.993 -8.817 5.893 1.00 21.51 74 ALA A N 1
ATOM 548 C CA . ALA A 1 77 ? 11.906 -10.193 6.375 1.00 22.55 74 ALA A CA 1
ATOM 549 C C . ALA A 1 77 ? 10.754 -10.967 5.759 1.00 20.18 74 ALA A C 1
ATOM 550 O O . ALA A 1 77 ? 10.795 -12.184 5.690 1.00 22.70 74 ALA A O 1
ATOM 552 N N . LEU A 1 78 ? 9.720 -10.263 5.319 1.00 19.10 75 LEU A N 1
ATOM 553 C CA . LEU A 1 78 ? 8.650 -10.899 4.564 1.00 23.00 75 LEU A CA 1
ATOM 554 C C . LEU A 1 78 ? 9.073 -11.099 3.110 1.00 22.21 75 LEU A C 1
ATOM 555 O O . LEU A 1 78 ? 8.322 -11.655 2.305 1.00 20.38 75 LEU A O 1
ATOM 560 N N . GLY A 1 79 ? 10.267 -10.633 2.764 1.00 18.04 76 GLY A N 1
ATOM 561 C CA . GLY A 1 79 ? 10.754 -10.782 1.401 1.00 21.08 76 GLY A CA 1
ATOM 562 C C . GLY A 1 79 ? 10.385 -9.609 0.513 1.00 23.18 76 GLY A C 1
ATOM 563 O O . GLY A 1 79 ? 10.563 -9.656 -0.709 1.00 24.36 76 GLY A O 1
ATOM 564 N N . VAL A 1 80 ? 9.859 -8.546 1.110 1.00 21.16 77 VAL A N 1
ATOM 565 C CA . VAL A 1 80 ? 9.501 -7.370 0.319 1.00 20.53 77 VAL A CA 1
ATOM 566 C C . VAL A 1 80 ? 10.750 -6.544 -0.017 1.00 22.89 77 VAL A C 1
ATOM 567 O O . VAL A 1 80 ? 11.473 -6.103 0.878 1.00 23.73 77 VAL A O 1
ATOM 571 N N . LYS A 1 81 ? 11.020 -6.361 -1.304 1.00 24.73 78 LYS A N 1
ATOM 572 C CA . LYS A 1 81 ? 12.236 -5.660 -1.707 1.00 28.38 78 LYS A CA 1
ATOM 573 C C . LYS A 1 81 ? 11.982 -4.208 -2.129 1.00 25.56 78 LYS A C 1
ATOM 574 O O . LYS A 1 81 ? 12.893 -3.382 -2.131 1.00 29.33 78 LYS A O 1
ATOM 580 N N . ASP A 1 82 ? 10.743 -3.903 -2.486 1.00 20.89 79 ASP A N 1
ATOM 581 C CA . ASP A 1 82 ? 10.383 -2.551 -2.879 1.00 21.17 79 ASP A CA 1
ATOM 582 C C . ASP A 1 82 ? 9.876 -1.755 -1.689 1.00 18.55 79 ASP A C 1
ATOM 583 O O . ASP A 1 82 ? 8.674 -1.591 -1.487 1.00 21.28 79 ASP A O 1
ATOM 588 N N . LEU A 1 83 ? 10.820 -1.260 -0.906 1.00 18.82 80 LEU A N 1
ATOM 589 C CA . LEU A 1 83 ? 10.517 -0.526 0.313 1.00 22.79 80 LEU A CA 1
ATOM 590 C C . LEU A 1 83 ? 10.683 0.969 0.077 1.00 22.92 80 LEU A C 1
ATOM 591 O O . LEU A 1 83 ? 11.798 1.473 0.124 1.00 26.22 80 LEU A O 1
ATOM 596 N N . TYR A 1 84 ? 9.594 1.687 -0.175 1.00 18.46 81 TYR A N 1
ATOM 597 C CA . TYR A 1 84 ? 9.706 3.135 -0.371 1.00 21.18 81 TYR A CA 1
ATOM 598 C C . TYR A 1 84 ? 9.419 3.883 0.917 1.00 19.69 81 TYR A C 1
ATOM 599 O O . TYR A 1 84 ? 8.272 4.204 1.227 1.00 20.40 81 TYR A O 1
ATOM 608 N N . MET A 1 85 ? 10.469 4.175 1.666 1.00 20.32 82 MET A N 1
ATOM 609 C CA . MET A 1 85 ? 10.291 4.850 2.941 1.00 23.61 82 MET A CA 1
ATOM 610 C C . MET A 1 85 ? 10.749 6.306 2.887 1.00 23.46 82 MET A C 1
ATOM 611 O O . MET A 1 85 ? 11.416 6.714 1.940 1.00 23.16 82 MET A O 1
ATOM 616 N N . GLY A 1 86 ? 10.365 7.095 3.882 1.00 24.78 83 GLY A N 1
ATOM 617 C CA . GLY A 1 86 ? 10.593 8.528 3.823 1.00 23.00 83 GLY A CA 1
ATOM 618 C C . GLY A 1 86 ? 9.909 9.130 2.605 1.00 27.55 83 GLY A C 1
ATOM 619 O O . GLY A 1 86 ? 10.413 10.075 1.999 1.00 26.97 83 GLY A O 1
ATOM 620 N N . SER A 1 87 ? 8.755 8.583 2.244 1.00 22.34 84 SER A N 1
ATOM 621 C CA . SER A 1 87 ? 8.048 9.032 1.048 1.00 26.15 84 SER A CA 1
ATOM 622 C C . SER A 1 87 ? 7.281 10.318 1.313 1.00 25.84 84 SER A C 1
ATOM 623 O O . SER A 1 87 ? 6.212 10.291 1.916 1.00 33.94 84 SER A O 1
ATOM 626 N N . ALA A 1 88 ? 7.816 11.440 0.848 1.00 28.71 85 ALA A N 1
ATOM 627 C CA . ALA A 1 88 ? 7.134 12.718 1.022 1.00 30.29 85 ALA A CA 1
ATOM 628 C C . ALA A 1 88 ? 6.024 12.911 -0.007 1.00 28.79 85 ALA A C 1
ATOM 629 O O . ALA A 1 88 ? 4.924 13.343 0.331 1.00 32.02 85 ALA A O 1
ATOM 631 N N . VAL A 1 89 ? 6.311 12.594 -1.264 1.00 22.73 86 VAL A N 1
ATOM 632 C CA . VAL A 1 89 ? 5.304 12.700 -2.312 1.00 24.93 86 VAL A CA 1
ATOM 633 C C . VAL A 1 89 ? 5.108 11.323 -2.917 1.00 23.66 86 VAL A C 1
ATOM 634 O O . VAL A 1 89 ? 5.899 10.877 -3.748 1.00 25.22 86 VAL A O 1
ATOM 638 N N . LYS A 1 90 ? 4.045 10.653 -2.492 1.00 19.89 87 LYS A N 1
ATOM 639 C CA . LYS A 1 90 ? 3.868 9.241 -2.791 1.00 21.76 87 LYS A CA 1
ATOM 640 C C . LYS A 1 90 ? 3.722 8.920 -4.267 1.00 19.88 87 LYS A C 1
ATOM 641 O O . LYS A 1 90 ? 4.148 7.850 -4.697 1.00 18.60 87 LYS A O 1
ATOM 647 N N . ILE A 1 91 ? 3.160 9.843 -5.051 1.00 18.06 88 ILE A N 1
ATOM 648 C CA . ILE A 1 91 ? 2.967 9.579 -6.480 1.00 19.41 88 ILE A CA 1
ATOM 649 C C . ILE A 1 91 ? 4.284 9.219 -7.194 1.00 21.69 88 ILE A C 1
ATOM 650 O O . ILE A 1 91 ? 4.285 8.371 -8.086 1.00 18.30 88 ILE A O 1
ATOM 655 N N . HIS A 1 92 ? 5.401 9.820 -6.779 1.00 21.30 89 HIS A N 1
ATOM 656 C CA . HIS A 1 92 ? 6.683 9.541 -7.437 1.00 20.88 89 HIS A CA 1
ATOM 657 C C . HIS A 1 92 ? 7.099 8.100 -7.202 1.00 19.21 89 HIS A C 1
ATOM 658 O O . HIS A 1 92 ? 7.634 7.437 -8.092 1.00 20.94 89 HIS A O 1
ATOM 665 N N . ASP A 1 93 ? 6.850 7.628 -5.989 1.00 19.75 90 ASP A N 1
ATOM 666 C CA . ASP A 1 93 ? 7.267 6.299 -5.599 1.00 19.66 90 ASP A CA 1
ATOM 667 C C . ASP A 1 93 ? 6.357 5.263 -6.239 1.00 19.49 90 ASP A C 1
ATOM 668 O O . ASP A 1 93 ? 6.829 4.216 -6.663 1.00 18.68 90 ASP A O 1
ATOM 673 N N . TYR A 1 94 ? 5.060 5.562 -6.318 1.00 17.52 91 TYR A N 1
ATOM 674 C CA . TYR A 1 94 ? 4.144 4.693 -7.052 1.00 20.30 91 TYR A CA 1
ATOM 675 C C . TYR A 1 94 ? 4.576 4.555 -8.508 1.00 19.62 91 TYR A C 1
ATOM 676 O O . TYR A 1 94 ? 4.587 3.459 -9.070 1.00 20.51 91 TYR A O 1
ATOM 685 N N . ARG A 1 95 ? 4.909 5.672 -9.137 1.00 19.68 92 ARG A N 1
ATOM 686 C CA . ARG A 1 95 ? 5.302 5.627 -10.542 1.00 21.68 92 ARG A CA 1
ATOM 687 C C . ARG A 1 95 ? 6.622 4.897 -10.745 1.00 20.26 92 ARG A C 1
ATOM 688 O O . ARG A 1 95 ? 6.800 4.194 -11.743 1.00 22.70 92 ARG A O 1
ATOM 696 N N . ASN A 1 96 ? 7.533 5.055 -9.793 1.00 20.00 93 ASN A N 1
ATOM 697 C CA . ASN A 1 96 ? 8.811 4.369 -9.855 1.00 21.22 93 ASN A CA 1
ATOM 698 C C . ASN A 1 96 ? 8.588 2.863 -9.779 1.00 21.75 93 ASN A C 1
ATOM 699 O O . ASN A 1 96 ? 9.233 2.094 -10.488 1.00 21.45 93 ASN A O 1
ATOM 704 N N . PHE A 1 97 ? 7.656 2.464 -8.913 1.00 20.91 94 PHE A N 1
ATOM 705 C CA . PHE A 1 97 ? 7.284 1.066 -8.714 1.00 19.13 94 PHE A CA 1
ATOM 706 C C . PHE A 1 97 ? 6.659 0.498 -9.988 1.00 19.78 94 PHE A C 1
ATOM 707 O O . PHE A 1 97 ? 7.087 -0.542 -10.471 1.00 18.73 94 PHE A O 1
ATOM 715 N N . ARG A 1 98 ? 5.666 1.197 -10.531 1.00 17.61 95 ARG A N 1
ATOM 716 C CA . ARG A 1 98 ? 5.003 0.782 -11.756 1.00 17.85 95 ARG A CA 1
ATOM 717 C C . ARG A 1 98 ? 5.997 0.602 -12.908 1.00 21.38 95 ARG A C 1
ATOM 718 O O . ARG A 1 98 ? 6.025 -0.437 -13.561 1.00 21.85 95 ARG A O 1
ATOM 726 N N . ASP A 1 99 ? 6.822 1.616 -13.131 1.00 20.10 96 ASP A N 1
ATOM 727 C CA . ASP A 1 99 ? 7.710 1.647 -14.293 1.00 22.56 96 ASP A CA 1
ATOM 728 C C . ASP A 1 99 ? 8.912 0.728 -14.163 1.00 23.36 96 ASP A C 1
ATOM 729 O O . ASP A 1 99 ? 9.455 0.267 -15.170 1.00 25.21 96 ASP A O 1
ATOM 734 N N . LYS A 1 100 ? 9.310 0.463 -12.924 1.00 25.07 97 LYS A N 1
ATOM 735 C CA . LYS A 1 100 ? 10.354 -0.498 -12.598 1.00 26.07 97 LYS A CA 1
ATOM 736 C C . LYS A 1 100 ? 10.096 -1.842 -13.265 1.00 26.50 97 LYS A C 1
ATOM 737 O O . LYS A 1 100 ? 11.020 -2.499 -13.744 1.00 25.08 97 LYS A O 1
ATOM 743 N N . TYR A 1 101 ? 8.826 -2.237 -13.298 1.00 26.06 98 TYR A N 1
ATOM 744 C CA . TYR A 1 101 ? 8.428 -3.558 -13.755 1.00 24.24 98 TYR A CA 1
ATOM 745 C C . TYR A 1 101 ? 7.633 -3.514 -15.053 1.00 25.94 98 TYR A C 1
ATOM 746 O O . TYR A 1 101 ? 7.005 -4.500 -15.441 1.00 24.50 98 TYR A O 1
ATOM 755 N N . GLY A 1 102 ? 7.656 -2.365 -15.718 1.00 25.46 99 GLY A N 1
ATOM 756 C CA . GLY A 1 102 ? 6.932 -2.202 -16.961 1.00 22.53 99 GLY A CA 1
ATOM 757 C C . GLY A 1 102 ? 5.462 -2.523 -16.828 1.00 21.56 99 GLY A C 1
ATOM 758 O O . GLY A 1 102 ? 4.860 -3.095 -17.730 1.00 24.82 99 GLY A O 1
ATOM 759 N N . LEU A 1 103 ? 4.882 -2.139 -15.696 1.00 21.62 100 LEU A N 1
ATOM 760 C CA . LEU A 1 103 ? 3.461 -2.330 -15.454 1.00 17.56 100 LEU A CA 1
ATOM 761 C C . LEU A 1 103 ? 2.635 -1.185 -16.012 1.00 20.28 100 LEU A C 1
ATOM 762 O O . LEU A 1 103 ? 3.147 -0.090 -16.226 1.00 22.82 100 LEU A O 1
ATOM 767 N N . SER A 1 104 ? 1.353 -1.438 -16.245 1.00 21.71 101 SER A N 1
ATOM 768 C CA . SER A 1 104 ? 0.407 -0.362 -16.522 1.00 22.55 101 SER A CA 1
ATOM 769 C C . SER A 1 104 ? -0.434 -0.138 -15.272 1.00 21.03 101 SER A C 1
ATOM 770 O O . SER A 1 104 ? -0.458 -0.977 -14.371 1.00 18.94 101 SER A O 1
ATOM 773 N N . ASP A 1 105 ? -1.121 0.990 -15.214 1.00 22.38 102 ASP A N 1
ATOM 774 C CA . ASP A 1 105 ? -1.864 1.335 -14.007 1.00 23.39 102 ASP A CA 1
ATOM 775 C C . ASP A 1 105 ? -2.921 0.294 -13.630 1.00 21.74 102 ASP A C 1
ATOM 776 O O . ASP A 1 105 ? -3.087 -0.044 -12.453 1.00 18.89 102 ASP A O 1
ATOM 781 N N . ASP A 1 106 ? -3.617 -0.229 -14.634 1.00 19.53 103 ASP A N 1
ATOM 782 C CA . ASP A 1 106 ? -4.715 -1.166 -14.401 1.00 18.05 103 ASP A CA 1
ATOM 783 C C . ASP A 1 106 ? -4.246 -2.479 -13.774 1.00 20.38 103 ASP A C 1
ATOM 784 O O . ASP A 1 106 ? -5.064 -3.296 -13.344 1.00 24.93 103 ASP A O 1
ATOM 789 N N . GLU A 1 107 ? -2.935 -2.684 -13.723 1.00 18.20 104 GLU A N 1
ATOM 790 C CA . GLU A 1 107 ? -2.379 -3.895 -13.139 1.00 21.50 104 GLU A CA 1
ATOM 791 C C . GLU A 1 107 ? -1.946 -3.713 -11.688 1.00 20.27 104 GLU A C 1
ATOM 792 O O . GLU A 1 107 ? -1.394 -4.638 -11.100 1.00 16.53 104 GLU A O 1
ATOM 798 N N . ILE A 1 108 ? -2.181 -2.532 -11.113 1.00 17.53 105 ILE A N 1
ATOM 799 C CA . ILE A 1 108 ? -1.679 -2.252 -9.761 1.00 17.02 105 ILE A CA 1
ATOM 800 C C . ILE A 1 108 ? -2.795 -1.898 -8.795 1.00 14.36 105 ILE A C 1
ATOM 801 O O . ILE A 1 108 ? -3.659 -1.070 -9.101 1.00 14.75 105 ILE A O 1
ATOM 806 N N . LEU A 1 109 ? -2.765 -2.562 -7.644 1.00 16.35 106 LEU A N 1
ATOM 807 C CA . LEU A 1 109 ? -3.612 -2.257 -6.494 1.00 15.43 106 LEU A CA 1
ATOM 808 C C . LEU A 1 109 ? -2.808 -1.383 -5.541 1.00 15.88 106 LEU A C 1
ATOM 809 O O . LEU A 1 109 ? -1.644 -1.666 -5.270 1.00 15.29 106 LEU A O 1
ATOM 814 N N . TYR A 1 110 ? -3.417 -0.309 -5.044 1.00 14.77 107 TYR A N 1
ATOM 815 C CA . TYR A 1 110 ? -2.809 0.466 -3.960 1.00 11.90 107 TYR A CA 1
ATOM 816 C C . TYR A 1 110 ? -3.823 0.703 -2.850 1.00 15.82 107 TYR A C 1
ATOM 817 O O . TYR A 1 110 ? -4.968 1.076 -3.112 1.00 14.90 107 TYR A O 1
ATOM 826 N N . MET A 1 111 ? -3.393 0.498 -1.608 1.00 14.59 108 MET A N 1
ATOM 827 C CA . MET A 1 111 ? -4.272 0.686 -0.460 1.00 14.18 108 MET A CA 1
ATOM 828 C C . MET A 1 111 ? -3.751 1.806 0.421 1.00 12.70 108 MET A C 1
ATOM 829 O O . MET A 1 111 ? -2.631 1.731 0.914 1.00 14.41 108 MET A O 1
ATOM 834 N N . GLY A 1 112 ? -4.567 2.837 0.614 1.00 14.81 109 GLY A N 1
ATOM 835 C CA . GLY A 1 112 ? -4.204 3.959 1.458 1.00 14.54 109 GLY A CA 1
ATOM 836 C C . GLY A 1 112 ? -5.314 4.268 2.439 1.00 17.18 109 GLY A C 1
ATOM 837 O O . GLY A 1 112 ? -6.413 3.735 2.302 1.00 15.70 109 GLY A O 1
ATOM 838 N N . ASP A 1 113 ? -5.040 5.115 3.431 1.00 16.44 110 ASP A N 1
ATOM 839 C CA . ASP A 1 113 ? -6.060 5.469 4.426 1.00 14.66 110 ASP A CA 1
ATOM 840 C C . ASP A 1 113 ? -6.297 6.972 4.622 1.00 12.30 110 ASP A C 1
ATOM 841 O O . ASP A 1 113 ? -7.307 7.356 5.196 1.00 13.39 110 ASP A O 1
ATOM 846 N N . ASP A 1 114 ? -5.376 7.824 4.180 1.00 14.47 111 ASP A N 1
ATOM 847 C CA . ASP A 1 114 ? -5.522 9.254 4.458 1.00 14.76 111 ASP A CA 1
ATOM 848 C C . ASP A 1 114 ? -5.211 10.117 3.236 1.00 18.15 111 ASP A C 1
ATOM 849 O O . ASP A 1 114 ? -4.808 9.604 2.187 1.00 18.23 111 ASP A O 1
ATOM 854 N N . VAL A 1 115 ? -5.445 11.422 3.366 1.00 15.36 112 VAL A N 1
ATOM 855 C CA . VAL A 1 115 ? -5.277 12.375 2.253 1.00 20.20 112 VAL A CA 1
ATOM 856 C C . VAL A 1 115 ? -3.992 12.227 1.396 1.00 18.17 112 VAL A C 1
ATOM 857 O O . VAL A 1 115 ? -4.076 12.261 0.163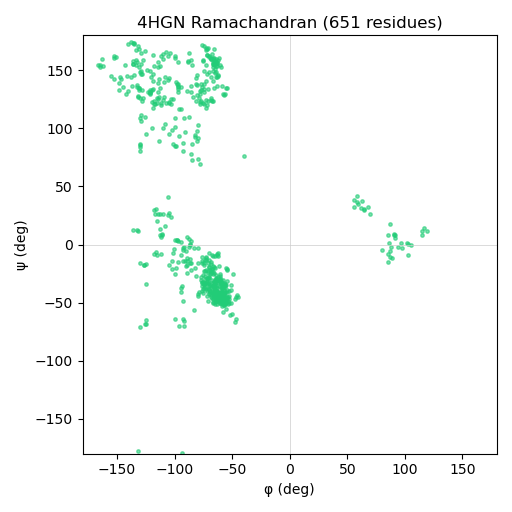 1.00 17.46 112 VAL A O 1
ATOM 861 N N . PRO A 1 116 ? -2.810 12.046 2.025 1.00 17.33 113 PRO A N 1
ATOM 862 C CA . PRO A 1 116 ? -1.613 11.888 1.184 1.00 19.46 113 PRO A CA 1
ATOM 863 C C . PRO A 1 116 ? -1.609 10.671 0.255 1.00 19.44 113 PRO A C 1
ATOM 864 O O . PRO A 1 116 ? -0.725 10.575 -0.592 1.00 20.94 113 PRO A O 1
ATOM 868 N N . ASP A 1 117 ? -2.567 9.766 0.413 1.00 14.84 114 ASP A N 1
ATOM 869 C CA . ASP A 1 117 ? -2.684 8.617 -0.467 1.00 16.65 114 ASP A CA 1
ATOM 870 C C . ASP A 1 117 ? -3.555 8.868 -1.682 1.00 16.48 114 ASP A C 1
ATOM 871 O O . ASP A 1 117 ? -3.594 8.044 -2.591 1.00 17.32 114 ASP A O 1
ATOM 876 N N . ILE A 1 118 ? -4.291 9.970 -1.692 1.00 16.49 115 ILE A N 1
ATOM 877 C CA . ILE A 1 118 ? -5.325 10.154 -2.716 1.00 15.25 115 ILE A CA 1
ATOM 878 C C . ILE A 1 118 ? -4.781 10.232 -4.144 1.00 16.95 115 ILE A C 1
ATOM 879 O O . ILE A 1 118 ? -5.378 9.679 -5.068 1.00 18.12 115 ILE A O 1
ATOM 884 N N . GLU A 1 119 ? -3.655 10.911 -4.326 1.00 16.95 116 GLU A N 1
ATOM 885 C CA . GLU A 1 119 ? -3.073 11.069 -5.669 1.00 18.39 116 GLU A CA 1
ATOM 886 C C . GLU A 1 119 ? -2.742 9.708 -6.278 1.00 20.91 116 GLU A C 1
ATOM 887 O O . GLU A 1 119 ? -3.040 9.445 -7.444 1.00 18.20 116 GLU A O 1
ATOM 893 N N . VAL A 1 120 ? -2.124 8.841 -5.486 1.00 17.24 117 VAL A N 1
ATOM 894 C CA . VAL A 1 120 ? -1.779 7.513 -5.971 1.00 15.84 117 VAL A CA 1
ATOM 895 C C . VAL A 1 120 ? -3.053 6.733 -6.260 1.00 19.12 117 VAL A C 1
ATOM 896 O O . VAL A 1 120 ? -3.145 6.041 -7.278 1.00 16.94 117 VAL A O 1
ATOM 900 N N . MET A 1 121 ? -4.045 6.859 -5.376 1.00 14.85 118 MET A N 1
ATOM 901 C CA . MET A 1 121 ? -5.301 6.132 -5.564 1.00 16.48 118 MET A CA 1
ATOM 902 C C . MET A 1 121 ? -6.016 6.558 -6.838 1.00 19.07 118 MET A C 1
ATOM 903 O O . MET A 1 121 ? -6.638 5.738 -7.503 1.00 19.70 118 MET A O 1
ATOM 908 N N . ARG A 1 122 ? -5.908 7.834 -7.192 1.00 15.79 119 ARG A N 1
ATOM 909 C CA . ARG A 1 122 ? -6.547 8.314 -8.410 1.00 18.65 119 ARG A CA 1
ATOM 910 C C . ARG A 1 122 ? -5.869 7.766 -9.655 1.00 22.06 119 ARG A C 1
ATOM 911 O O . ARG A 1 122 ? -6.492 7.634 -10.707 1.00 24.05 119 ARG A O 1
ATOM 919 N N . GLU A 1 123 ? -4.595 7.414 -9.537 1.00 18.81 120 GLU A N 1
ATOM 920 C CA . GLU A 1 123 ? -3.872 6.936 -10.708 1.00 19.99 120 GLU A CA 1
ATOM 921 C C . GLU A 1 123 ? -3.861 5.417 -10.857 1.00 18.61 120 GLU A C 1
ATOM 922 O O . GLU A 1 123 ? -4.002 4.911 -11.966 1.00 18.72 120 GLU A O 1
ATOM 928 N N . CYS A 1 124 ? -3.694 4.685 -9.758 1.00 16.70 121 CYS A N 1
ATOM 929 C CA . CYS A 1 124 ? -3.633 3.220 -9.846 1.00 18.64 121 CYS A CA 1
ATOM 930 C C . CYS A 1 124 ? -4.954 2.645 -10.355 1.00 18.54 121 CYS A C 1
ATOM 931 O O . CYS A 1 124 ? -5.991 3.277 -10.234 1.00 19.43 121 CYS A O 1
ATOM 934 N N . GLY A 1 125 ? -4.912 1.448 -10.937 1.00 17.63 122 GLY A N 1
ATOM 935 C CA . GLY A 1 125 ? -6.115 0.820 -11.454 1.00 16.75 122 GLY A CA 1
ATOM 936 C C . GLY A 1 125 ? -7.085 0.388 -10.376 1.00 16.67 122 GLY A C 1
ATOM 937 O O . GLY A 1 125 ? -8.302 0.461 -10.558 1.00 17.86 122 GLY A O 1
ATOM 938 N N . LEU A 1 126 ? -6.551 -0.057 -9.243 1.00 12.52 123 LEU A N 1
ATOM 939 C CA . LEU A 1 126 ? -7.394 -0.620 -8.187 1.00 15.50 123 LEU A CA 1
ATOM 940 C C . LEU A 1 126 ? -7.099 -0.006 -6.827 1.00 13.81 123 LEU A C 1
ATOM 941 O O . LEU A 1 126 ? -6.379 -0.579 -6.010 1.00 12.66 123 LEU A O 1
ATOM 946 N N . PRO A 1 127 ? -7.655 1.177 -6.584 1.00 18.07 124 PRO A N 1
ATOM 947 C CA . PRO A 1 127 ? -7.469 1.794 -5.270 1.00 16.62 124 PRO A CA 1
ATOM 948 C C . PRO A 1 127 ? -8.377 1.160 -4.219 1.00 13.56 124 PRO A C 1
ATOM 949 O O . PRO A 1 127 ? -9.565 0.994 -4.451 1.00 16.32 124 PRO A O 1
ATOM 953 N N . CYS A 1 128 ? -7.806 0.823 -3.070 1.00 14.87 125 CYS A N 1
ATOM 954 C CA . CYS A 1 128 ? -8.541 0.193 -1.989 1.00 15.53 125 CYS A CA 1
ATOM 955 C C . CYS A 1 128 ? -8.254 0.982 -0.726 1.00 14.64 125 CYS A C 1
ATOM 956 O O . CYS A 1 128 ? -7.306 1.759 -0.686 1.00 15.43 125 CYS A O 1
ATOM 959 N N . CYS A 1 129 ? -9.056 0.779 0.311 1.00 14.05 126 CYS A N 1
ATOM 960 C CA . CYS A 1 129 ? -8.762 1.399 1.588 1.00 13.60 126 CYS A CA 1
ATOM 961 C C . CYS A 1 129 ? -9.335 0.579 2.731 1.00 15.83 126 CYS A C 1
ATOM 962 O O . CYS A 1 129 ? -10.241 -0.228 2.522 1.00 14.73 126 CYS A O 1
ATOM 965 N N . PRO A 1 130 ? -8.820 0.792 3.948 1.00 13.23 127 PRO A N 1
ATOM 966 C CA . PRO A 1 130 ? -9.425 0.082 5.075 1.00 14.43 127 PRO A CA 1
ATOM 967 C C . PRO A 1 130 ? -10.820 0.611 5.415 1.00 15.76 127 PRO A C 1
ATOM 968 O O . PRO A 1 130 ? -11.257 1.666 4.933 1.00 14.77 127 PRO A O 1
ATOM 972 N N . LYS A 1 131 ? -11.501 -0.144 6.267 1.00 17.19 128 LYS A N 1
ATOM 973 C CA . LYS A 1 131 ? -12.841 0.172 6.714 1.00 18.35 128 LYS A CA 1
ATOM 974 C C . LYS A 1 131 ? -12.886 1.505 7.433 1.00 17.16 128 LYS A C 1
ATOM 975 O O . LYS A 1 131 ? -13.893 2.215 7.365 1.00 18.82 128 LYS A O 1
ATOM 981 N N . ASP A 1 132 ? -11.808 1.850 8.129 1.00 15.78 129 ASP A N 1
ATOM 982 C CA . ASP A 1 132 ? -11.775 3.117 8.869 1.00 16.15 129 ASP A CA 1
ATOM 983 C C . ASP A 1 132 ? -10.960 4.218 8.182 1.00 18.29 129 ASP A C 1
ATOM 984 O O . ASP A 1 132 ? -10.489 5.152 8.826 1.00 17.20 129 ASP A O 1
ATOM 989 N N . ALA A 1 133 ? -10.807 4.120 6.871 1.00 17.46 130 ALA A N 1
ATOM 990 C CA . ALA A 1 133 ? -10.155 5.186 6.112 1.00 17.69 130 ALA A CA 1
ATOM 991 C C . ALA A 1 133 ? -11.007 6.452 6.162 1.00 19.84 130 ALA A C 1
ATOM 992 O O . ALA A 1 133 ? -12.195 6.389 6.453 1.00 17.95 130 ALA A O 1
ATOM 994 N N . VAL A 1 134 ? -10.401 7.599 5.877 1.00 15.60 131 VAL A N 1
ATOM 995 C CA . VAL A 1 134 ? -11.135 8.858 5.926 1.00 19.94 131 VAL A CA 1
ATOM 996 C C . VAL A 1 134 ? -12.094 8.943 4.738 1.00 19.51 131 VAL A C 1
ATOM 997 O O . VAL A 1 134 ? -11.868 8.302 3.708 1.00 18.79 131 VAL A O 1
ATOM 1001 N N . PRO A 1 135 ? -13.182 9.721 4.874 1.00 22.05 132 PRO A N 1
ATOM 1002 C CA . PRO A 1 135 ? -14.188 9.729 3.803 1.00 19.54 132 PRO A CA 1
ATOM 1003 C C . PRO A 1 135 ? -13.650 10.192 2.443 1.00 20.50 132 PRO A C 1
ATOM 1004 O O . PRO A 1 135 ? -14.122 9.705 1.417 1.00 20.23 132 PRO A O 1
ATOM 1008 N N . GLU A 1 136 ? -12.670 11.090 2.416 1.00 19.44 133 GLU A N 1
ATOM 1009 C CA . GLU A 1 136 ? -12.107 11.518 1.134 1.00 20.97 133 GLU A CA 1
ATOM 1010 C C . GLU A 1 136 ? -11.425 10.366 0.413 1.00 21.51 133 GLU A C 1
ATOM 1011 O O . GLU A 1 136 ? -11.379 10.318 -0.819 1.00 20.66 133 GLU A O 1
ATOM 1017 N N . VAL A 1 137 ? -10.871 9.450 1.200 1.00 19.49 134 VAL A N 1
ATOM 1018 C CA . VAL A 1 137 ? -10.175 8.296 0.661 1.00 19.03 134 VAL A CA 1
ATOM 1019 C C . VAL A 1 137 ? -11.179 7.240 0.217 1.00 19.36 134 VAL A C 1
ATOM 1020 O O . VAL A 1 137 ? -11.021 6.631 -0.841 1.00 19.74 134 VAL A O 1
ATOM 1024 N N . LYS A 1 138 ? -12.223 7.040 1.016 1.00 17.66 135 LYS A N 1
ATOM 1025 C CA . LYS A 1 138 ? -13.303 6.146 0.629 1.00 19.52 135 LYS A CA 1
ATOM 1026 C C . LYS A 1 138 ? -13.954 6.583 -0.673 1.00 22.05 135 LYS A C 1
ATOM 1027 O O . LYS A 1 138 ? -14.379 5.745 -1.460 1.00 22.43 135 LYS A O 1
ATOM 1033 N N . SER A 1 139 ? -14.014 7.893 -0.904 1.00 20.60 136 SER A N 1
ATOM 1034 C CA . SER A 1 139 ? -14.590 8.430 -2.138 1.00 22.94 136 SER A CA 1
ATOM 1035 C C . SER A 1 139 ? -13.827 8.043 -3.394 1.00 22.56 136 SER A C 1
ATOM 1036 O O . SER A 1 139 ? -14.400 7.953 -4.477 1.00 20.76 136 SER A O 1
ATOM 1039 N N . VAL A 1 140 ? -12.527 7.834 -3.271 1.00 20.69 137 VAL A N 1
ATOM 1040 C CA . VAL A 1 140 ? -11.752 7.463 -4.448 1.00 17.63 137 VAL A CA 1
ATOM 1041 C C . VAL A 1 140 ? -11.464 5.969 -4.524 1.00 20.70 137 VAL A C 1
ATOM 1042 O O . VAL A 1 140 ? -10.907 5.495 -5.512 1.00 23.50 137 VAL A O 1
ATOM 1046 N N . ALA A 1 141 ? -11.874 5.225 -3.501 1.00 19.68 138 ALA A N 1
ATOM 1047 C CA . ALA A 1 141 ? -11.608 3.786 -3.448 1.00 18.94 138 ALA A CA 1
ATOM 1048 C C . ALA A 1 141 ? -12.608 2.984 -4.276 1.00 21.12 138 ALA A C 1
ATOM 1049 O O . ALA A 1 141 ? -13.805 3.265 -4.248 1.00 22.22 138 ALA A O 1
ATOM 1051 N N . LYS A 1 142 ? -12.121 1.983 -5.005 1.00 16.90 139 LYS A N 1
ATOM 1052 C CA . LYS A 1 142 ? -13.025 1.059 -5.699 1.00 20.00 139 LYS A CA 1
ATOM 1053 C C . LYS A 1 142 ? -13.441 -0.072 -4.763 1.00 18.96 139 LYS A C 1
ATOM 1054 O O . LYS A 1 142 ? -14.410 -0.785 -5.024 1.00 21.24 139 LYS A O 1
ATOM 1060 N N . TYR A 1 143 ? -12.711 -0.227 -3.663 1.00 17.32 140 TYR A N 1
ATOM 1061 C CA . TYR A 1 143 ? -13.016 -1.282 -2.691 1.00 17.50 140 TYR A CA 1
ATOM 1062 C C . TYR A 1 143 ? -12.654 -0.837 -1.290 1.00 18.71 140 TYR A C 1
ATOM 1063 O O . TYR A 1 143 ? -11.562 -0.314 -1.055 1.00 17.31 140 TYR A O 1
ATOM 1072 N N . ILE A 1 144 ? -13.579 -1.056 -0.365 1.00 15.73 141 ILE A N 1
ATOM 1073 C CA . ILE A 1 144 ? -13.339 -0.781 1.048 1.00 18.39 141 ILE A CA 1
ATOM 1074 C C . ILE A 1 144 ? -13.289 -2.100 1.796 1.00 16.98 141 ILE A C 1
ATOM 1075 O O . ILE A 1 144 ? -14.228 -2.890 1.754 1.00 18.73 141 ILE A O 1
ATOM 1080 N N . SER A 1 145 ? -12.178 -2.351 2.467 1.00 15.97 142 SER A N 1
ATOM 1081 C CA . SER A 1 145 ? -12.006 -3.627 3.149 1.00 14.33 142 SER A CA 1
ATOM 1082 C C . SER A 1 145 ? -12.991 -3.721 4.287 1.00 18.92 142 SER A C 1
ATOM 1083 O O . SER A 1 145 ? -13.446 -2.702 4.789 1.00 19.69 142 SER A O 1
ATOM 1086 N N . TYR A 1 146 ? -13.337 -4.941 4.680 1.00 18.70 143 TYR A N 1
ATOM 1087 C CA . TYR A 1 146 ? -14.138 -5.160 5.882 1.00 21.99 143 TYR A CA 1
ATOM 1088 C C . TYR A 1 146 ? -13.311 -4.910 7.133 1.00 18.90 143 TYR A C 1
ATOM 1089 O O . TYR A 1 146 ? -13.848 -4.852 8.232 1.00 22.43 143 TYR A O 1
ATOM 1098 N N . ALA A 1 147 ? -11.997 -4.786 6.977 1.00 19.28 144 ALA A N 1
ATOM 1099 C CA . ALA A 1 147 ? -11.119 -4.666 8.135 1.00 16.57 144 ALA A CA 1
ATOM 1100 C C . ALA A 1 147 ? -10.618 -3.240 8.343 1.00 17.68 144 ALA A C 1
ATOM 1101 O O . ALA A 1 147 ? -10.349 -2.519 7.379 1.00 16.03 144 ALA A O 1
ATOM 1103 N N . ASP A 1 148 ? -10.490 -2.833 9.602 1.00 14.77 145 ASP A N 1
ATOM 1104 C CA . ASP A 1 148 ? -9.855 -1.553 9.895 1.00 17.46 145 ASP A CA 1
ATOM 1105 C C . ASP A 1 148 ? -8.376 -1.597 9.576 1.00 14.98 145 ASP A C 1
ATOM 1106 O O . ASP A 1 148 ? -7.780 -2.671 9.522 1.00 17.33 145 ASP A O 1
ATOM 1111 N N . GLY A 1 149 ? -7.771 -0.426 9.407 1.00 17.06 146 GLY A N 1
ATOM 1112 C CA . GLY A 1 149 ? -6.331 -0.354 9.196 1.00 12.77 146 GLY A CA 1
ATOM 1113 C C . GLY A 1 149 ? -5.546 -1.054 10.292 1.00 14.18 146 GLY A C 1
ATOM 1114 O O . GLY A 1 149 ? -5.840 -0.913 11.479 1.00 14.86 146 GLY A O 1
ATOM 1115 N N . GLY A 1 150 ? -4.550 -1.838 9.880 1.00 15.72 147 GLY A N 1
ATOM 1116 C CA . GLY A 1 150 ? -3.716 -2.582 10.806 1.00 13.22 147 GLY A CA 1
ATOM 1117 C C . GLY A 1 150 ? -4.282 -3.929 11.221 1.00 14.80 147 GLY A C 1
ATOM 1118 O O . GLY A 1 150 ? -3.563 -4.765 11.770 1.00 14.30 147 GLY A O 1
ATOM 1119 N N . ARG A 1 151 ? -5.563 -4.146 10.953 1.00 13.29 148 ARG A N 1
ATOM 1120 C CA . ARG A 1 151 ? -6.260 -5.298 11.519 1.00 16.46 148 ARG A CA 1
ATOM 1121 C C . ARG A 1 151 ? -6.673 -6.335 10.479 1.00 15.50 148 ARG A C 1
ATOM 1122 O O . ARG A 1 151 ? -7.627 -7.084 10.692 1.00 15.83 148 ARG A O 1
ATOM 1130 N N . GLY A 1 152 ? -5.943 -6.389 9.368 1.00 15.30 149 GLY A N 1
ATOM 1131 C CA . GLY A 1 152 ? -6.159 -7.442 8.388 1.00 15.52 149 GLY A CA 1
ATOM 1132 C C . GLY A 1 152 ? -6.670 -7.012 7.024 1.00 15.37 149 GLY A C 1
ATOM 1133 O O . GLY A 1 152 ? -7.087 -7.859 6.225 1.00 17.00 149 GLY A O 1
ATOM 1134 N N . CYS A 1 153 ? -6.650 -5.713 6.744 1.00 12.09 150 CYS A N 1
ATOM 1135 C CA . CYS A 1 153 ? -7.089 -5.234 5.441 1.00 13.90 150 CYS A CA 1
ATOM 1136 C C . CYS A 1 153 ? -6.075 -5.596 4.353 1.00 15.18 150 CYS A C 1
ATOM 1137 O O . CYS A 1 153 ? -6.440 -5.759 3.196 1.00 14.76 150 CYS A O 1
ATOM 1140 N N . GLY A 1 154 ? -4.803 -5.695 4.724 1.00 12.77 151 GLY A N 1
ATOM 1141 C CA . GLY A 1 154 ? -3.790 -6.174 3.807 1.00 14.16 151 GLY A CA 1
ATOM 1142 C C . GLY A 1 154 ? -4.079 -7.609 3.407 1.00 14.30 151 GLY A C 1
ATOM 1143 O O . GLY A 1 154 ? -4.093 -7.940 2.224 1.00 15.61 151 GLY A O 1
ATOM 1144 N N . ARG A 1 155 ? -4.297 -8.460 4.407 1.00 16.46 152 ARG A N 1
ATOM 1145 C CA . ARG A 1 155 ? -4.599 -9.865 4.168 1.00 14.41 152 ARG A CA 1
ATOM 1146 C C . ARG A 1 155 ? -5.790 -9.986 3.240 1.00 15.99 152 ARG A C 1
ATOM 1147 O O . ARG A 1 155 ? -5.770 -10.759 2.280 1.00 14.73 152 ARG A O 1
ATOM 1155 N N . ASP A 1 156 ? -6.815 -9.195 3.521 1.00 14.67 153 ASP A N 1
ATOM 1156 C CA . ASP A 1 156 ? -8.045 -9.223 2.739 1.00 15.44 153 ASP A CA 1
ATOM 1157 C C . ASP A 1 156 ? -7.753 -9.131 1.247 1.00 18.29 153 ASP A C 1
ATOM 1158 O O . ASP A 1 156 ? -8.066 -10.053 0.495 1.00 14.67 153 ASP A O 1
ATOM 1163 N N . VAL A 1 157 ? -7.111 -8.050 0.820 1.00 14.86 154 VAL A N 1
ATOM 1164 C CA . VAL A 1 157 ? -6.890 -7.855 -0.619 1.00 16.55 154 VAL A CA 1
ATOM 1165 C C . VAL A 1 157 ? -5.806 -8.743 -1.234 1.00 15.19 154 VAL A C 1
ATOM 1166 O O . VAL A 1 157 ? -5.930 -9.150 -2.387 1.00 14.68 154 VAL A O 1
ATOM 1170 N N . VAL A 1 158 ? -4.750 -9.054 -0.481 1.00 15.28 155 VAL A N 1
ATOM 1171 C CA . VAL A 1 158 ? -3.708 -9.936 -1.011 1.00 15.45 155 VAL A CA 1
ATOM 1172 C C . VAL A 1 158 ? -4.278 -11.323 -1.291 1.00 16.23 155 VAL A C 1
ATOM 1173 O O . VAL A 1 158 ? -4.042 -11.924 -2.352 1.00 15.64 155 VAL A O 1
ATOM 1177 N N . GLU A 1 159 ? -5.056 -11.817 -0.345 1.00 15.30 156 GLU A N 1
ATOM 1178 C CA . GLU A 1 159 ? -5.645 -13.140 -0.474 1.00 16.45 156 GLU A CA 1
ATOM 1179 C C . GLU A 1 159 ? -6.593 -13.208 -1.666 1.00 17.48 156 GLU A C 1
ATOM 1180 O O . GLU A 1 159 ? -6.577 -14.184 -2.437 1.00 16.63 156 GLU A O 1
ATOM 1186 N N . GLN A 1 160 ? -7.401 -12.167 -1.834 1.00 14.84 157 GLN A N 1
ATOM 1187 C CA . GLN A 1 160 ? -8.317 -12.112 -2.974 1.00 16.53 157 GLN A CA 1
ATOM 1188 C C . GLN A 1 160 ? -7.576 -12.162 -4.298 1.00 16.51 157 GLN A C 1
ATOM 1189 O O . GLN A 1 160 ? -8.026 -12.837 -5.233 1.00 13.56 157 GLN A O 1
ATOM 1195 N N . VAL A 1 161 ? -6.448 -11.453 -4.387 1.00 14.14 158 VAL A N 1
ATOM 1196 C CA . VAL A 1 161 ? -5.692 -11.416 -5.632 1.00 13.66 158 VAL A CA 1
ATOM 1197 C C . VAL A 1 161 ? -5.004 -12.748 -5.879 1.00 15.64 158 VAL A C 1
ATOM 1198 O O . VAL A 1 161 ? -5.050 -13.279 -6.988 1.00 15.81 158 VAL A O 1
ATOM 1202 N N . LEU A 1 162 ? -4.387 -13.308 -4.843 1.00 14.92 159 LEU A N 1
ATOM 1203 C CA . LEU A 1 162 ? -3.721 -14.596 -5.009 1.00 16.03 159 LEU A CA 1
ATOM 1204 C C . LEU A 1 162 ? -4.703 -15.676 -5.450 1.00 16.45 159 LEU A C 1
ATOM 1205 O O . LEU A 1 162 ? -4.381 -16.487 -6.318 1.00 16.71 159 LEU A O 1
ATOM 1210 N N . LYS A 1 163 ? -5.899 -15.677 -4.863 1.00 16.34 160 LYS A N 1
ATOM 1211 C CA . LYS A 1 163 ? -6.941 -16.636 -5.252 1.00 18.17 160 LYS A CA 1
ATOM 1212 C C . LYS A 1 163 ? -7.360 -16.448 -6.708 1.00 19.71 160 LYS A C 1
ATOM 1213 O O . LYS A 1 163 ? -7.577 -17.417 -7.439 1.00 21.98 160 LYS A O 1
ATOM 1219 N N . ALA A 1 164 ? -7.474 -15.198 -7.129 1.00 17.66 161 ALA A N 1
ATOM 1220 C CA . ALA A 1 164 ? -7.768 -14.900 -8.531 1.00 19.22 161 ALA A CA 1
ATOM 1221 C C . ALA A 1 164 ? -6.738 -15.500 -9.504 1.00 21.32 161 ALA A C 1
ATOM 1222 O O . ALA A 1 164 ? -7.088 -15.923 -10.610 1.00 23.08 161 ALA A O 1
ATOM 1224 N N . HIS A 1 165 ? -5.478 -15.553 -9.088 1.00 18.21 162 HIS A N 1
ATOM 1225 C CA . HIS A 1 165 ? -4.406 -16.106 -9.919 1.00 20.13 162 HIS A CA 1
ATOM 1226 C C . HIS A 1 165 ? -4.263 -17.620 -9.766 1.00 21.84 162 HIS A C 1
ATOM 1227 O O . HIS A 1 165 ? -3.372 -18.224 -10.363 1.00 19.45 162 HIS A O 1
ATOM 1234 N N . GLY A 1 166 ? -5.101 -18.230 -8.943 1.00 17.13 163 GLY A N 1
ATOM 1235 C CA . GLY A 1 166 ? -4.922 -19.634 -8.614 1.00 20.38 163 GLY A CA 1
ATOM 1236 C C . GLY A 1 166 ? -3.590 -19.872 -7.921 1.00 23.71 163 GLY A C 1
ATOM 1237 O O . GLY A 1 166 ? -2.986 -20.936 -8.059 1.00 21.38 163 GLY A O 1
ATOM 1238 N N . LYS A 1 167 ? -3.129 -18.874 -7.175 1.00 17.34 164 LYS A N 1
ATOM 1239 C CA . LYS A 1 167 ? -1.839 -18.950 -6.494 1.00 19.53 164 LYS A CA 1
ATOM 1240 C C . LYS A 1 167 ? -1.996 -18.860 -4.984 1.00 21.17 164 LYS A C 1
ATOM 1241 O O . LYS A 1 167 ? -1.115 -18.351 -4.287 1.00 18.90 164 LYS A O 1
ATOM 1247 N N . TRP A 1 168 ? -3.127 -19.335 -4.484 1.00 18.13 165 TRP A N 1
ATOM 1248 C CA . TRP A 1 168 ? -3.371 -19.334 -3.049 1.00 20.82 165 TRP A CA 1
ATOM 1249 C C . TRP A 1 168 ? -3.095 -20.710 -2.436 1.00 28.08 165 TRP A C 1
ATOM 1250 O O . TRP A 1 168 ? -2.212 -20.854 -1.585 1.00 32.71 165 TRP A O 1
ATOM 1261 N N . MET A 1 169 ? -3.873 -21.704 -2.850 1.00 29.40 166 MET A N 1
ATOM 1262 C CA . MET A 1 169 ? -3.638 -23.100 -2.474 1.00 40.96 166 MET A CA 1
ATOM 1263 C C . MET A 1 169 ? -3.148 -23.887 -3.683 1.00 41.17 166 MET A C 1
ATOM 1264 O O . MET A 1 169 ? -1.979 -24.254 -3.764 1.00 47.18 166 MET A O 1
ATOM 1269 N N . SER B 1 5 ? -20.040 22.981 12.139 1.00 38.96 2 SER B N 1
ATOM 1270 C CA . SER B 1 5 ? -20.220 21.911 11.146 1.00 46.90 2 SER B CA 1
ATOM 1271 C C . SER B 1 5 ? -21.290 20.891 11.591 1.00 47.16 2 SER B C 1
ATOM 1272 O O . SER B 1 5 ? -22.489 21.191 11.550 1.00 50.69 2 SER B O 1
ATOM 1275 N N . THR B 1 6 ? -20.875 19.691 12.001 1.00 41.74 3 THR B N 1
ATOM 1276 C CA . THR B 1 6 ? -21.775 18.865 12.799 1.00 37.42 3 THR B CA 1
ATOM 1277 C C . THR B 1 6 ? -21.573 19.288 14.255 1.00 30.10 3 THR B C 1
ATOM 1278 O O . THR B 1 6 ? -22.365 18.950 15.131 1.00 35.13 3 THR B O 1
ATOM 1282 N N . ILE B 1 7 ? -20.510 20.050 14.496 1.00 27.90 4 ILE B N 1
ATOM 1283 C CA . ILE B 1 7 ? -20.375 20.794 15.739 1.00 28.00 4 ILE B CA 1
ATOM 1284 C C . ILE B 1 7 ? -21.331 21.978 15.653 1.00 28.13 4 ILE B C 1
ATOM 1285 O O . ILE B 1 7 ? -21.384 22.656 14.625 1.00 31.95 4 ILE B O 1
ATOM 1290 N N . ASN B 1 8 ? -22.094 22.222 16.710 1.00 29.26 5 ASN B N 1
ATOM 1291 C CA . ASN B 1 8 ? -22.992 23.372 16.725 1.00 31.00 5 ASN B CA 1
ATOM 1292 C C . ASN B 1 8 ? -22.294 24.662 17.168 1.00 29.33 5 ASN B C 1
ATOM 1293 O O . ASN B 1 8 ? -22.514 25.162 18.280 1.00 34.54 5 ASN B O 1
ATOM 1298 N N . TYR B 1 9 ? -21.456 25.193 16.282 1.00 25.09 6 TYR B N 1
ATOM 1299 C CA . TYR B 1 9 ? -20.683 26.397 16.543 1.00 26.90 6 TYR B CA 1
ATOM 1300 C C . TYR B 1 9 ? -20.213 26.926 15.207 1.00 26.77 6 TYR B C 1
ATOM 1301 O O . TYR B 1 9 ? -20.072 26.159 14.255 1.00 23.34 6 TYR B O 1
ATOM 1310 N N . ASP B 1 10 ? -19.978 28.232 15.120 1.00 27.44 7 ASP B N 1
ATOM 1311 C CA . ASP B 1 10 ? -19.381 28.788 13.912 1.00 25.80 7 ASP B CA 1
ATOM 1312 C C . ASP B 1 10 ? -17.879 28.550 13.976 1.00 24.21 7 ASP B C 1
ATOM 1313 O O . ASP B 1 10 ? -17.137 29.316 14.600 1.00 23.11 7 ASP B O 1
ATOM 1318 N N . LEU B 1 11 ? -17.437 27.489 13.309 1.00 21.85 8 LEU B N 1
ATOM 1319 C CA . LEU B 1 11 ? -16.059 27.034 13.451 1.00 25.43 8 LEU B CA 1
ATOM 1320 C C . LEU B 1 11 ? -15.079 27.996 12.804 1.00 22.67 8 LEU B C 1
ATOM 1321 O O . LEU B 1 11 ? -13.884 27.972 13.113 1.00 23.37 8 LEU B O 1
ATOM 1326 N N . SER B 1 12 ? -15.583 28.844 11.906 1.00 20.79 9 SER B N 1
ATOM 1327 C CA . SER B 1 12 ? -14.735 29.836 11.274 1.00 19.92 9 SER B CA 1
ATOM 1328 C C . SER B 1 12 ? -14.237 30.845 12.306 1.00 20.66 9 SER B C 1
ATOM 1329 O O . SER B 1 12 ? -13.237 31.501 12.063 1.00 22.20 9 SER B O 1
ATOM 1332 N N . ARG B 1 13 ? -14.915 30.941 13.453 1.00 20.81 10 ARG B N 1
ATOM 1333 C CA . ARG B 1 13 ? -14.462 31.798 14.561 1.00 23.24 10 ARG B CA 1
ATOM 1334 C C . ARG B 1 13 ? -13.274 31.216 15.324 1.00 24.94 10 ARG B C 1
ATOM 1335 O O . ARG B 1 13 ? -12.546 31.946 16.002 1.00 23.70 10 ARG B O 1
ATOM 1343 N N . ILE B 1 14 ? -13.098 29.901 15.251 1.00 24.02 11 ILE B N 1
ATOM 1344 C CA . ILE B 1 14 ? -12.047 29.248 16.021 1.00 22.40 11 ILE B CA 1
ATOM 1345 C C . ILE B 1 14 ? -10.687 29.508 15.390 1.00 22.64 11 ILE B C 1
ATOM 1346 O O . ILE B 1 14 ? -10.471 29.190 14.225 1.00 23.22 11 ILE B O 1
ATOM 1351 N N . LYS B 1 15 ? -9.777 30.103 16.155 1.00 20.40 12 LYS B N 1
ATOM 1352 C CA . LYS B 1 15 ? -8.433 30.385 15.658 1.00 19.09 12 LYS B CA 1
ATOM 1353 C C . LYS B 1 15 ? -7.393 29.540 16.363 1.00 17.29 12 LYS B C 1
ATOM 1354 O O . LYS B 1 15 ? -6.221 29.528 15.983 1.00 20.38 12 LYS B O 1
ATOM 1360 N N . ALA B 1 16 ? -7.825 28.833 17.398 1.00 17.71 13 ALA B N 1
ATOM 1361 C CA . ALA B 1 16 ? -6.915 28.085 18.253 1.00 20.29 13 ALA B CA 1
ATOM 1362 C C . ALA B 1 16 ? -7.605 26.837 18.798 1.00 20.49 13 ALA B C 1
ATOM 1363 O O . ALA B 1 16 ? -8.777 26.882 19.165 1.00 20.34 13 ALA B O 1
ATOM 1365 N N . LEU B 1 17 ? -6.882 25.724 18.830 1.00 17.38 14 LEU B N 1
ATOM 1366 C CA . LEU B 1 17 ? -7.418 24.487 19.393 1.00 17.64 14 LEU B CA 1
ATOM 1367 C C . LEU B 1 17 ? -6.439 23.959 20.408 1.00 20.59 14 LEU B C 1
ATOM 1368 O O . LEU B 1 17 ? -5.270 23.752 20.090 1.00 18.06 14 LEU B O 1
ATOM 1373 N N . ALA B 1 18 ? -6.911 23.757 21.636 1.00 18.90 15 ALA B N 1
ATOM 1374 C CA . ALA B 1 18 ? -6.083 23.168 22.685 1.00 17.98 15 ALA B CA 1
ATOM 1375 C C . ALA B 1 18 ? -6.606 21.798 23.104 1.00 17.92 15 ALA B C 1
ATOM 1376 O O . ALA B 1 18 ? -7.820 21.564 23.174 1.00 18.11 15 ALA B O 1
ATOM 1378 N N . PHE B 1 19 ? -5.680 20.895 23.391 1.00 16.37 16 PHE B N 1
ATOM 1379 C CA . PHE B 1 19 ? -6.023 19.517 23.670 1.00 17.88 16 PHE B CA 1
ATOM 1380 C C . PHE B 1 19 ? -5.332 19.022 24.916 1.00 19.21 16 PHE B C 1
ATOM 1381 O O . PHE B 1 19 ? -4.117 19.141 25.055 1.00 19.90 16 PHE B O 1
ATOM 1389 N N . ASP B 1 20 ? -6.125 18.462 25.814 1.00 15.00 17 ASP B N 1
ATOM 1390 C CA . ASP B 1 20 ? -5.617 17.576 26.839 1.00 17.66 17 ASP B CA 1
ATOM 1391 C C . ASP B 1 20 ? -4.948 16.400 26.125 1.00 18.51 17 ASP B C 1
ATOM 1392 O O . ASP B 1 20 ? -5.316 16.065 24.998 1.00 17.67 17 ASP B O 1
ATOM 1397 N N . VAL B 1 21 ? -3.967 15.763 26.757 1.00 18.49 18 VAL B N 1
ATOM 1398 C CA . VAL B 1 21 ? -3.343 14.608 26.124 1.00 18.63 18 VAL B CA 1
ATOM 1399 C C . VAL B 1 21 ? -4.025 13.299 26.519 1.00 18.57 18 VAL B C 1
ATOM 1400 O O . VAL B 1 21 ? -4.641 12.650 25.680 1.00 18.23 18 VAL B O 1
ATOM 1404 N N . ASP B 1 22 ? -3.940 12.924 27.795 1.00 17.41 19 ASP B N 1
ATOM 1405 C CA . ASP B 1 22 ? -4.432 11.616 28.207 1.00 18.31 19 ASP B CA 1
ATOM 1406 C C . ASP B 1 22 ? -5.941 11.532 28.178 1.00 17.22 19 ASP B C 1
ATOM 1407 O O . ASP B 1 22 ? -6.618 12.338 28.800 1.00 16.92 19 ASP B O 1
ATOM 1412 N N . GLY B 1 23 ? -6.459 10.559 27.432 1.00 14.56 20 GLY B N 1
ATOM 1413 C CA . GLY B 1 23 ? -7.890 10.390 27.287 1.00 15.36 20 GLY B CA 1
ATOM 1414 C C . GLY B 1 23 ? -8.435 11.224 26.144 1.00 14.33 20 GLY B C 1
ATOM 1415 O O . GLY B 1 23 ? -9.622 11.191 25.847 1.00 14.07 20 GLY B O 1
ATOM 1416 N N . VAL B 1 24 ? -7.569 11.993 25.499 1.00 15.52 21 VAL B N 1
ATOM 1417 C CA . VAL B 1 24 ? -8.006 12.802 24.366 1.00 13.92 21 VAL B CA 1
ATOM 1418 C C . VAL B 1 24 ? -7.145 12.521 23.126 1.00 15.98 21 VAL B C 1
ATOM 1419 O O . VAL B 1 24 ? -7.619 11.945 22.147 1.00 16.99 21 VAL B O 1
ATOM 1423 N N . LEU B 1 25 ? -5.878 12.915 23.166 1.00 18.97 22 LEU B N 1
ATOM 1424 C CA . LEU B 1 25 ? -4.980 12.600 22.060 1.00 17.69 22 LEU B CA 1
ATOM 1425 C C . LEU B 1 25 ? -4.293 11.248 22.259 1.00 17.00 22 LEU B C 1
ATOM 1426 O O . LEU B 1 25 ? -3.883 10.607 21.289 1.00 17.69 22 LEU B O 1
ATOM 1431 N N . SER B 1 26 ? -4.174 10.825 23.517 1.00 15.62 23 SER B N 1
ATOM 1432 C CA . SER B 1 26 ? -3.691 9.496 23.855 1.00 14.80 23 SER B CA 1
ATOM 1433 C C . SER B 1 26 ? -4.864 8.740 24.458 1.00 15.64 23 SER B C 1
ATOM 1434 O O . SER B 1 26 ? -5.779 9.345 25.006 1.00 16.84 23 SER B O 1
ATOM 1437 N N . SER B 1 27 ? -4.842 7.418 24.342 1.00 17.16 24 SER B N 1
ATOM 1438 C CA . SER B 1 27 ? -5.934 6.573 24.810 1.00 16.79 24 SER B CA 1
ATOM 1439 C C . SER B 1 27 ? -6.019 6.592 26.333 1.00 15.61 24 SER B C 1
ATOM 1440 O O . SER B 1 27 ? -5.053 6.928 27.009 1.00 18.31 24 SER B O 1
ATOM 1443 N N . THR B 1 28 ? -7.176 6.234 26.867 1.00 14.26 25 THR B N 1
ATOM 1444 C CA . THR B 1 28 ? -7.357 6.244 28.311 1.00 14.44 25 THR B CA 1
ATOM 1445 C C . THR B 1 28 ? -6.651 5.037 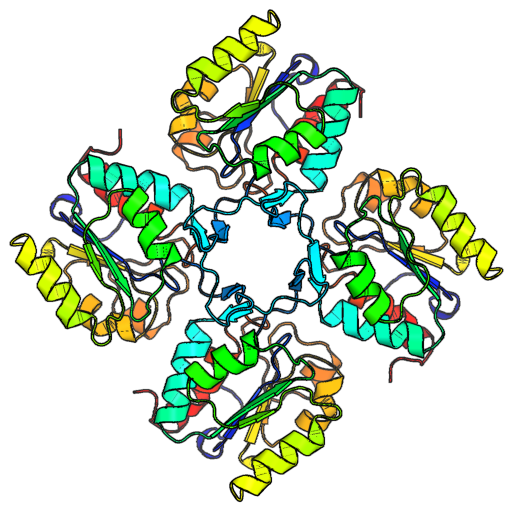28.912 1.00 16.96 25 THR B C 1
ATOM 1446 O O . THR B 1 28 ? -6.061 5.105 29.998 1.00 16.44 25 THR B O 1
ATOM 1450 N N . THR B 1 29 ? -6.686 3.932 28.180 1.00 16.09 26 THR B N 1
ATOM 1451 C CA . THR B 1 29 ? -5.989 2.728 28.611 1.00 14.90 26 THR B CA 1
ATOM 1452 C C . THR B 1 29 ? -4.709 2.592 27.794 1.00 16.33 26 THR B C 1
ATOM 1453 O O . THR B 1 29 ? -4.750 2.534 26.553 1.00 15.71 26 THR B O 1
ATOM 1457 N N . VAL B 1 30 ? -3.575 2.572 28.487 1.00 17.45 27 VAL B N 1
ATOM 1458 C CA . VAL B 1 30 ? -2.271 2.569 27.826 1.00 19.07 27 VAL B CA 1
ATOM 1459 C C . VAL B 1 30 ? -1.321 1.577 28.465 1.00 18.91 27 VAL B C 1
ATOM 1460 O O . VAL B 1 30 ? -1.473 1.231 29.642 1.00 18.48 27 VAL B O 1
ATOM 1464 N N . PRO B 1 31 ? -0.334 1.104 27.688 1.00 18.89 28 PRO B N 1
ATOM 1465 C CA . PRO B 1 31 ? 0.694 0.211 28.230 1.00 20.58 28 PRO B CA 1
ATOM 1466 C C . PRO B 1 31 ? 1.552 0.913 29.268 1.00 19.89 28 PRO B C 1
ATOM 1467 O O . PRO B 1 31 ? 1.746 2.121 29.212 1.00 18.70 28 PRO B O 1
ATOM 1471 N N . LEU B 1 32 ? 2.069 0.130 30.206 1.00 20.37 29 LEU B N 1
ATOM 1472 C CA . LEU B 1 32 ? 2.887 0.646 31.281 1.00 22.28 29 LEU B CA 1
ATOM 1473 C C . LEU B 1 32 ? 4.354 0.326 30.970 1.00 22.05 29 LEU B C 1
ATOM 1474 O O . LEU B 1 32 ? 4.711 -0.824 30.713 1.00 24.22 29 LEU B O 1
ATOM 1479 N N . HIS B 1 33 ? 5.198 1.348 30.955 1.00 24.70 30 HIS B N 1
ATOM 1480 C CA . HIS B 1 33 ? 6.629 1.136 30.781 1.00 30.65 30 HIS B CA 1
ATOM 1481 C C . HIS B 1 33 ? 7.166 0.471 32.040 1.00 30.83 30 HIS B C 1
ATOM 1482 O O . HIS B 1 33 ? 6.644 0.708 33.119 1.00 26.89 30 HIS B O 1
ATOM 1489 N N . PRO B 1 34 ? 8.200 -0.373 31.906 1.00 33.73 31 PRO B N 1
ATOM 1490 C CA . PRO B 1 34 ? 8.806 -1.023 33.073 1.00 30.90 31 PRO B CA 1
ATOM 1491 C C . PRO B 1 34 ? 9.254 -0.051 34.168 1.00 34.64 31 PRO B C 1
ATOM 1492 O O . PRO B 1 34 ? 9.382 -0.460 35.324 1.00 32.94 31 PRO B O 1
ATOM 1496 N N . SER B 1 35 ? 9.454 1.217 33.823 1.00 35.37 32 SER B N 1
ATOM 1497 C CA . SER B 1 35 ? 9.779 2.222 34.828 1.00 31.70 32 SER B CA 1
ATOM 1498 C C . SER B 1 35 ? 8.570 2.585 35.690 1.00 34.52 32 SER B C 1
ATOM 1499 O O . SER B 1 35 ? 8.717 3.274 36.695 1.00 29.04 32 SER B O 1
ATOM 1502 N N . GLY B 1 36 ? 7.381 2.130 35.299 1.00 30.25 33 GLY B N 1
ATOM 1503 C CA . GLY B 1 36 ? 6.158 2.496 36.007 1.00 28.30 33 GLY B CA 1
ATOM 1504 C C . GLY B 1 36 ? 5.497 3.741 35.436 1.00 28.78 33 GLY B C 1
ATOM 1505 O O . GLY B 1 36 ? 4.536 4.284 35.996 1.00 31.92 33 GLY B O 1
ATOM 1506 N N . GLU B 1 37 ? 6.018 4.199 34.307 1.00 30.57 34 GLU B N 1
ATOM 1507 C CA . GLU B 1 37 ? 5.490 5.378 33.634 1.00 31.56 34 GLU B CA 1
ATOM 1508 C C . GLU B 1 37 ? 4.533 4.928 32.534 1.00 30.82 34 GLU B C 1
ATOM 1509 O O . GLU B 1 37 ? 4.880 4.054 31.741 1.00 25.31 34 GLU B O 1
ATOM 1515 N N . PRO B 1 38 ? 3.328 5.519 32.477 1.00 27.21 35 PRO B N 1
ATOM 1516 C CA . PRO B 1 38 ? 2.414 5.137 31.390 1.00 27.61 35 PRO B CA 1
ATOM 1517 C C . PRO B 1 38 ? 2.936 5.544 30.010 1.00 27.73 35 PRO B C 1
ATOM 1518 O O . PRO B 1 38 ? 3.405 6.678 29.837 1.00 26.80 35 PRO B O 1
ATOM 1522 N N . MET B 1 39 ? 2.849 4.628 29.047 1.00 24.79 36 MET B N 1
ATOM 1523 C CA . MET B 1 39 ? 3.239 4.897 27.661 1.00 29.04 36 MET B CA 1
ATOM 1524 C C . MET B 1 39 ? 2.078 5.385 26.810 1.00 30.56 36 MET B C 1
ATOM 1525 O O . MET B 1 39 ? 1.205 4.599 26.435 1.00 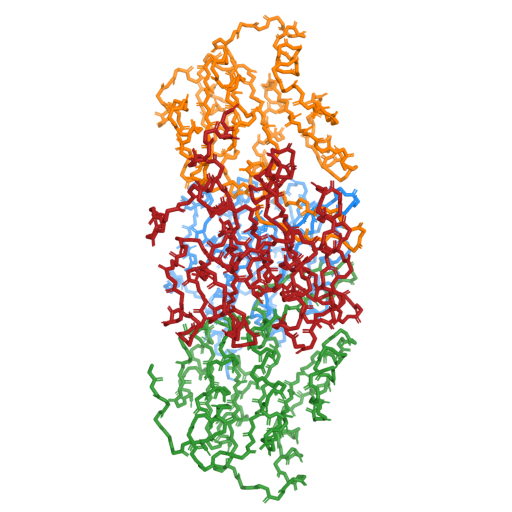30.17 36 MET B O 1
ATOM 1530 N N . ARG B 1 40 ? 2.098 6.659 26.448 1.00 23.28 37 ARG B N 1
ATOM 1531 C CA . ARG B 1 40 ? 0.997 7.252 25.699 1.00 21.05 37 ARG B CA 1
ATOM 1532 C C . ARG B 1 40 ? 0.802 6.576 24.332 1.00 21.51 37 ARG B C 1
ATOM 1533 O O . ARG B 1 40 ? 1.694 5.893 23.825 1.00 21.20 37 ARG B O 1
ATOM 1541 N N . THR B 1 41 ? -0.376 6.740 23.748 1.00 19.46 38 THR B N 1
ATOM 1542 C CA . THR B 1 41 ? -0.538 6.368 22.348 1.00 16.80 38 THR B CA 1
ATOM 1543 C C . THR B 1 41 ? -0.714 7.644 21.553 1.00 17.23 38 THR B C 1
ATOM 1544 O O . THR B 1 41 ? -1.068 8.682 22.109 1.00 15.32 38 THR B O 1
ATOM 1548 N N . VAL B 1 42 ? -0.458 7.570 20.251 1.00 14.38 39 VAL B N 1
ATOM 1549 C CA . VAL B 1 42 ? -0.795 8.671 19.361 1.00 14.75 39 VAL B CA 1
ATOM 1550 C C . VAL B 1 42 ? -1.621 8.122 18.215 1.00 15.16 39 VAL B C 1
ATOM 1551 O O . VAL B 1 42 ? -1.594 6.922 17.940 1.00 14.36 39 VAL B O 1
ATOM 1555 N N . ASN B 1 43 ? -2.375 8.994 17.563 1.00 14.85 40 ASN B N 1
ATOM 1556 C CA . ASN B 1 43 ? -3.210 8.572 16.447 1.00 14.72 40 ASN B CA 1
ATOM 1557 C C . ASN B 1 43 ? -2.678 9.213 15.178 1.00 14.35 40 ASN B C 1
ATOM 1558 O O . ASN B 1 43 ? -2.492 10.422 15.133 1.00 15.43 40 ASN B O 1
ATOM 1563 N N . ILE B 1 44 ? -2.417 8.412 14.146 1.00 13.39 41 ILE B N 1
ATOM 1564 C CA . ILE B 1 44 ? -1.769 8.947 12.950 1.00 17.72 41 ILE B CA 1
ATOM 1565 C C . ILE B 1 44 ? -2.685 9.877 12.148 1.00 15.33 41 ILE B C 1
ATOM 1566 O O . ILE B 1 44 ? -2.221 10.776 11.436 1.00 15.96 41 ILE B O 1
ATOM 1571 N N . LYS B 1 45 ? -3.988 9.655 12.233 1.00 13.58 42 LYS B N 1
ATOM 1572 C CA . LYS B 1 45 ? -4.910 10.564 11.566 1.00 14.74 42 LYS B CA 1
ATOM 1573 C C . LYS B 1 45 ? -5.025 11.903 12.310 1.00 16.40 42 LYS B C 1
ATOM 1574 O O . LYS B 1 45 ? -5.135 12.958 11.672 1.00 16.91 42 LYS B O 1
ATOM 1580 N N . ASP B 1 46 ? -4.998 11.864 13.648 1.00 15.09 43 ASP B N 1
ATOM 1581 C CA . ASP B 1 46 ? -4.859 13.086 14.448 1.00 16.13 43 ASP B CA 1
ATOM 1582 C C . ASP B 1 46 ? -3.640 13.870 13.955 1.00 16.53 43 ASP B C 1
ATOM 1583 O O . ASP B 1 46 ? -3.694 15.086 13.749 1.00 17.77 43 ASP B O 1
ATOM 1588 N N . GLY B 1 47 ? -2.536 13.149 13.773 1.00 15.31 44 GLY B N 1
ATOM 1589 C CA . GLY B 1 47 ? -1.251 13.739 13.457 1.00 15.82 44 GLY B CA 1
ATOM 1590 C C . GLY B 1 47 ? -1.278 14.555 12.185 1.00 18.44 44 GLY B C 1
ATOM 1591 O O . GLY B 1 47 ? -0.864 15.699 12.172 1.00 17.47 44 GLY B O 1
ATOM 1592 N N . TYR B 1 48 ? -1.781 13.953 11.118 1.00 16.79 45 TYR B N 1
ATOM 1593 C CA . TYR B 1 48 ? -1.892 14.631 9.838 1.00 17.02 45 TYR B CA 1
ATOM 1594 C C . TYR B 1 48 ? -2.652 15.942 9.976 1.00 16.57 45 TYR B C 1
ATOM 1595 O O . TYR B 1 48 ? -2.230 16.972 9.459 1.00 18.94 45 TYR B O 1
ATOM 1604 N N . ALA B 1 49 ? -3.781 15.911 10.671 1.00 16.35 46 ALA B N 1
ATOM 1605 C CA . ALA B 1 49 ? -4.604 17.105 10.758 1.00 16.56 46 ALA B CA 1
ATOM 1606 C C . ALA B 1 49 ? -3.905 18.158 11.615 1.00 18.61 46 ALA B C 1
ATOM 1607 O O . ALA B 1 49 ? -3.955 19.350 11.304 1.00 16.73 46 ALA B O 1
ATOM 1609 N N . ILE B 1 50 ? -3.250 17.714 12.687 1.00 17.05 47 ILE B N 1
ATOM 1610 C CA . ILE B 1 50 ? -2.535 18.641 13.562 1.00 19.04 47 ILE B CA 1
ATOM 1611 C C . ILE B 1 50 ? -1.424 19.361 12.797 1.00 19.60 47 ILE B C 1
ATOM 1612 O O . ILE B 1 50 ? -1.339 20.582 12.848 1.00 17.61 47 ILE B O 1
ATOM 1617 N N . GLN B 1 51 ? -0.598 18.616 12.064 1.00 20.13 48 GLN B N 1
ATOM 1618 C CA . GLN B 1 51 ? 0.492 19.251 11.337 1.00 20.78 48 GLN B CA 1
ATOM 1619 C C . GLN B 1 51 ? -0.030 20.182 10.251 1.00 20.90 48 GLN B C 1
ATOM 1620 O O . GLN B 1 51 ? 0.576 21.218 9.974 1.00 23.18 48 GLN B O 1
ATOM 1626 N N . LEU B 1 52 ? -1.161 19.823 9.644 1.00 19.28 49 LEU B N 1
ATOM 1627 C CA . LEU B 1 52 ? -1.789 20.681 8.639 1.00 20.48 49 LEU B CA 1
ATOM 1628 C C . LEU B 1 52 ? -2.314 21.986 9.251 1.00 22.34 49 LEU B C 1
ATOM 1629 O O . LEU B 1 52 ? -2.096 23.074 8.714 1.00 21.57 49 LEU B O 1
ATOM 1634 N N . ALA B 1 53 ? -3.008 21.864 10.376 1.00 19.24 50 ALA B N 1
ATOM 1635 C CA . ALA B 1 53 ? -3.560 23.018 11.073 1.00 18.54 50 ALA B CA 1
ATOM 1636 C C . ALA B 1 53 ? -2.453 24.015 11.396 1.00 19.08 50 ALA B C 1
ATOM 1637 O O . ALA B 1 53 ? -2.616 25.217 11.209 1.00 22.65 50 ALA B O 1
ATOM 1639 N N . VAL B 1 54 ? -1.328 23.506 11.878 1.00 19.52 51 VAL B N 1
ATOM 1640 C CA . VAL B 1 54 ? -0.177 24.343 12.167 1.00 23.98 51 VAL B CA 1
ATOM 1641 C C . VAL B 1 54 ? 0.301 25.037 10.893 1.00 23.45 51 VAL B C 1
ATOM 1642 O O . VAL B 1 54 ? 0.611 26.231 10.894 1.00 24.05 51 VAL B O 1
ATOM 1646 N N . LYS B 1 55 ? 0.330 24.298 9.793 1.00 21.56 52 LYS B N 1
ATOM 1647 C CA . LYS B 1 55 ? 0.723 24.879 8.515 1.00 23.69 52 LYS B CA 1
ATOM 1648 C C . LYS B 1 55 ? -0.244 25.961 8.021 1.00 22.56 52 LYS B C 1
ATOM 1649 O O . LYS B 1 55 ? 0.182 26.917 7.371 1.00 26.43 52 LYS B O 1
ATOM 1655 N N . LYS B 1 56 ? -1.531 25.805 8.324 1.00 22.44 53 LYS B N 1
ATOM 1656 C CA . LYS B 1 56 ? -2.549 26.759 7.893 1.00 21.13 53 LYS B CA 1
ATOM 1657 C C . LYS B 1 56 ? -2.732 27.908 8.879 1.00 25.51 53 LYS B C 1
ATOM 1658 O O . LYS B 1 56 ? -3.634 28.732 8.720 1.00 28.94 53 LYS B O 1
ATOM 1664 N N . GLY B 1 57 ? -1.901 27.948 9.914 1.00 24.27 54 GLY B N 1
ATOM 1665 C CA . GLY B 1 57 ? -1.881 29.082 10.816 1.00 25.45 54 GLY B CA 1
ATOM 1666 C C . GLY B 1 57 ? -2.858 29.046 11.974 1.00 27.85 54 GLY B C 1
ATOM 1667 O O . GLY B 1 57 ? -3.138 30.077 12.581 1.00 27.71 54 GLY B O 1
ATOM 1668 N N . LEU B 1 58 ? -3.395 27.874 12.289 1.00 26.65 55 LEU B N 1
ATOM 1669 C CA . LEU B 1 58 ? -4.185 27.757 13.500 1.00 21.66 55 LEU B CA 1
ATOM 1670 C C . LEU B 1 58 ? -3.231 27.592 14.671 1.00 22.16 55 LEU B C 1
ATOM 1671 O O . LEU B 1 58 ? -2.193 26.943 14.554 1.00 24.41 55 LEU B O 1
ATOM 1676 N N . HIS B 1 59 ? -3.565 28.187 15.803 1.00 22.19 56 HIS B N 1
ATOM 1677 C CA . HIS B 1 59 ? -2.758 27.985 16.984 1.00 22.78 56 HIS B CA 1
ATOM 1678 C C . HIS B 1 59 ? -3.151 26.655 17.614 1.00 23.45 56 HIS B C 1
ATOM 1679 O O . HIS B 1 59 ? -4.332 26.394 17.826 1.00 22.82 56 HIS B O 1
ATOM 1686 N N . ILE B 1 60 ? -2.164 25.806 17.879 1.00 23.63 57 ILE B N 1
ATOM 1687 C CA . ILE B 1 60 ? -2.412 24.520 18.515 1.00 23.38 57 ILE B CA 1
ATOM 1688 C C . ILE B 1 60 ? -1.661 24.457 19.832 1.00 21.47 57 ILE B C 1
ATOM 1689 O O . ILE B 1 60 ? -0.493 24.820 19.899 1.00 21.80 57 ILE B O 1
ATOM 1694 N N . ALA B 1 61 ? -2.329 24.020 20.892 1.00 20.44 58 ALA B N 1
ATOM 1695 C CA . ALA B 1 61 ? -1.635 23.774 22.145 1.00 20.26 58 ALA B CA 1
ATOM 1696 C C . ALA B 1 61 ? -1.960 22.375 22.652 1.00 22.89 58 ALA B C 1
ATOM 1697 O O . ALA B 1 61 ? -3.060 21.866 22.424 1.00 20.40 58 ALA B O 1
ATOM 1699 N N . ILE B 1 62 ? -1.000 21.739 23.315 1.00 20.73 59 ILE B N 1
ATOM 1700 C CA . ILE B 1 62 ? -1.306 20.550 24.085 1.00 22.04 59 ILE B CA 1
ATOM 1701 C C . ILE B 1 62 ? -1.058 20.861 25.548 1.00 20.83 59 ILE B C 1
ATOM 1702 O O . ILE B 1 62 ? -0.033 21.440 25.919 1.00 22.71 59 ILE B O 1
ATOM 1707 N N . ILE B 1 63 ? -2.040 20.523 26.366 1.00 22.43 60 ILE B N 1
ATOM 1708 C CA . ILE B 1 63 ? -1.996 20.819 27.788 1.00 24.08 60 ILE B CA 1
ATOM 1709 C C . ILE B 1 63 ? -2.040 19.509 28.542 1.00 28.63 60 ILE B C 1
ATOM 1710 O O . ILE B 1 63 ? -3.011 18.761 28.434 1.00 26.44 60 ILE B O 1
ATOM 1715 N N . THR B 1 64 ? -0.987 19.209 29.289 1.00 24.23 61 THR B N 1
ATOM 1716 C CA . THR B 1 64 ? -0.939 17.918 29.960 1.00 28.42 61 THR B CA 1
ATOM 1717 C C . THR B 1 64 ? -0.208 17.972 31.281 1.00 33.28 61 THR B C 1
ATOM 1718 O O . THR B 1 64 ? 0.773 18.701 31.438 1.00 29.31 61 THR B O 1
ATOM 1722 N N . GLY B 1 65 ? -0.704 17.181 32.223 1.00 34.34 62 GLY B N 1
ATOM 1723 C CA . GLY B 1 65 ? -0.084 17.052 33.520 1.00 36.49 62 GLY B CA 1
ATOM 1724 C C . GLY B 1 65 ? 1.197 16.254 33.468 1.00 36.22 62 GLY B C 1
ATOM 1725 O O . GLY B 1 65 ? 2.044 16.365 34.355 1.00 40.85 62 GLY B O 1
ATOM 1726 N N . GLY B 1 66 ? 1.339 15.440 32.431 1.00 34.87 63 GLY B N 1
ATOM 1727 C CA . GLY B 1 66 ? 2.522 14.614 32.285 1.00 35.99 63 GLY B CA 1
ATOM 1728 C C . GLY B 1 66 ? 3.744 15.426 31.907 1.00 37.67 63 GLY B C 1
ATOM 1729 O O . GLY B 1 66 ? 3.634 16.600 31.539 1.00 35.77 63 GLY B O 1
ATOM 1730 N N . ARG B 1 67 ? 4.911 14.793 31.992 1.00 35.36 64 ARG B N 1
ATOM 1731 C CA . ARG B 1 67 ? 6.165 15.444 31.648 1.00 38.38 64 ARG B CA 1
ATOM 1732 C C . ARG B 1 67 ? 7.030 14.577 30.746 1.00 37.09 64 ARG B C 1
ATOM 1733 O O . ARG B 1 67 ? 8.211 14.868 30.564 1.00 42.39 64 ARG B O 1
ATOM 1741 N N . THR B 1 68 ? 6.465 13.510 30.196 1.00 36.28 65 THR B N 1
ATOM 1742 C CA . THR B 1 68 ? 7.278 12.570 29.426 1.00 35.99 65 THR B CA 1
ATOM 1743 C C . THR B 1 68 ? 7.888 13.207 28.175 1.00 36.98 65 THR B C 1
ATOM 1744 O O . THR B 1 68 ? 7.224 13.962 27.453 1.00 32.55 65 THR B O 1
ATOM 1748 N N . GLU B 1 69 ? 9.162 12.908 27.935 1.00 34.60 66 GLU B N 1
ATOM 1749 C CA . GLU B 1 69 ? 9.871 13.446 26.781 1.00 37.67 66 GLU B CA 1
ATOM 1750 C C . GLU B 1 69 ? 9.255 12.953 25.469 1.00 34.43 66 GLU B C 1
ATOM 1751 O O . GLU B 1 69 ? 9.365 13.622 24.449 1.00 31.32 66 GLU B O 1
ATOM 1757 N N . ALA B 1 70 ? 8.614 11.785 25.499 1.00 30.77 67 ALA B N 1
ATOM 1758 C CA . ALA B 1 70 ? 8.047 11.212 24.279 1.00 25.47 67 ALA B CA 1
ATOM 1759 C C . ALA B 1 70 ? 6.931 12.086 23.709 1.00 24.75 67 ALA B C 1
ATOM 1760 O O . ALA B 1 70 ? 6.902 12.381 22.515 1.00 24.93 67 ALA B O 1
ATOM 1762 N N . VAL B 1 71 ? 6.009 12.491 24.567 1.00 27.04 68 VAL B N 1
ATOM 1763 C CA . VAL B 1 71 ? 4.893 13.327 24.145 1.00 28.82 68 VAL B CA 1
ATOM 1764 C C . VAL B 1 71 ? 5.400 14.688 23.677 1.00 26.50 68 VAL B C 1
ATOM 1765 O O . VAL B 1 71 ? 4.904 15.261 22.711 1.00 24.96 68 VAL B O 1
ATOM 1769 N N . ARG B 1 72 ? 6.414 15.180 24.370 1.00 30.94 69 ARG B N 1
ATOM 1770 C CA . ARG B 1 72 ? 7.080 16.430 24.028 1.00 32.46 69 ARG B CA 1
ATOM 1771 C C . ARG B 1 72 ? 7.639 16.392 22.609 1.00 31.18 69 ARG B C 1
ATOM 1772 O O . ARG B 1 72 ? 7.284 17.218 21.766 1.00 28.91 69 ARG B O 1
ATOM 1780 N N . ILE B 1 73 ? 8.508 15.426 22.345 1.00 28.80 70 ILE B N 1
ATOM 1781 C CA . ILE B 1 73 ? 9.104 15.266 21.026 1.00 27.60 70 ILE B CA 1
ATOM 1782 C C . ILE B 1 73 ? 8.068 15.046 19.917 1.00 26.50 70 ILE B C 1
ATOM 1783 O O . ILE B 1 73 ? 8.142 15.687 18.867 1.00 28.20 70 ILE B O 1
ATOM 1788 N N . ARG B 1 74 ? 7.108 14.152 20.150 1.00 24.60 71 ARG B N 1
ATOM 1789 C CA . ARG B 1 74 ? 6.110 13.817 19.132 1.00 25.35 71 ARG B CA 1
ATOM 1790 C C . ARG B 1 74 ? 5.407 15.095 18.680 1.00 25.62 71 ARG B C 1
ATOM 1791 O O . ARG B 1 74 ? 5.390 15.422 17.497 1.00 25.45 71 ARG B O 1
ATOM 1799 N N . PHE B 1 75 ? 4.839 15.834 19.622 1.00 25.19 72 PHE B N 1
ATOM 1800 C CA . PHE B 1 75 ? 4.050 16.996 19.230 1.00 26.44 72 PHE B CA 1
ATOM 1801 C C . PHE B 1 75 ? 4.893 18.149 18.701 1.00 24.52 72 PHE B C 1
ATOM 1802 O O . PHE B 1 75 ? 4.462 18.884 17.812 1.00 27.31 72 PHE B O 1
ATOM 1810 N N . ALA B 1 76 ? 6.102 18.278 19.228 1.00 27.00 73 ALA B N 1
ATOM 1811 C CA . ALA B 1 76 ? 7.066 19.199 18.655 1.00 28.98 73 ALA B CA 1
ATOM 1812 C C . ALA B 1 76 ? 7.275 18.834 17.185 1.00 27.31 73 ALA B C 1
ATOM 1813 O O . ALA B 1 76 ? 7.220 19.695 16.311 1.00 26.26 73 ALA B O 1
ATOM 1815 N N . ALA B 1 77 ? 7.472 17.546 16.916 1.00 25.39 74 ALA B N 1
ATOM 1816 C CA . ALA B 1 77 ? 7.710 17.080 15.554 1.00 25.70 74 ALA B CA 1
ATOM 1817 C C . ALA B 1 77 ? 6.553 17.395 14.611 1.00 27.27 74 ALA B C 1
ATOM 1818 O O . ALA B 1 77 ? 6.751 17.507 13.410 1.00 28.94 74 ALA B O 1
ATOM 1820 N N . LEU B 1 78 ? 5.348 17.546 15.154 1.00 26.39 75 LEU B N 1
ATOM 1821 C CA . LEU B 1 78 ? 4.183 17.893 14.336 1.00 25.48 75 LEU B CA 1
ATOM 1822 C C . LEU B 1 78 ? 4.090 19.393 14.087 1.00 26.16 75 LEU B C 1
ATOM 1823 O O . LEU B 1 78 ? 3.210 19.862 13.359 1.00 25.69 75 LEU B O 1
ATOM 1828 N N . GLY B 1 79 ? 5.004 20.151 14.682 1.00 26.58 76 GLY B N 1
ATOM 1829 C CA . GLY B 1 79 ? 5.010 21.590 14.500 1.00 26.09 76 GLY B CA 1
ATOM 1830 C C . GLY B 1 79 ? 4.315 22.338 15.624 1.00 26.05 76 GLY B C 1
ATOM 1831 O O . GLY B 1 79 ? 4.215 23.562 15.591 1.00 27.63 76 GLY B O 1
ATOM 1832 N N . VAL B 1 80 ? 3.826 21.613 16.623 1.00 26.20 77 VAL B N 1
ATOM 1833 C CA . VAL B 1 80 ? 3.109 22.262 17.717 1.00 24.62 77 VAL B CA 1
ATOM 1834 C C . VAL B 1 80 ? 4.092 23.099 18.532 1.00 28.16 77 VAL B C 1
ATOM 1835 O O . VAL B 1 80 ? 5.111 22.593 19.004 1.00 27.74 77 VAL B O 1
ATOM 1839 N N . LYS B 1 81 ? 3.795 24.381 18.678 1.00 24.99 78 LYS B N 1
ATOM 1840 C CA . LYS B 1 81 ? 4.739 25.284 19.318 1.00 29.41 78 LYS B CA 1
ATOM 1841 C C . LYS B 1 81 ? 4.357 25.592 20.761 1.00 30.54 78 LYS B C 1
ATOM 1842 O O . LYS B 1 81 ? 5.167 26.100 21.522 1.00 34.19 78 LYS B O 1
ATOM 1848 N N . ASP B 1 82 ? 3.133 25.264 21.151 1.00 30.06 79 ASP B N 1
ATOM 1849 C CA . ASP B 1 82 ? 2.704 25.544 22.518 1.00 24.05 79 ASP B CA 1
ATOM 1850 C C . ASP B 1 82 ? 2.463 24.271 23.307 1.00 26.24 79 ASP B C 1
ATOM 1851 O O . ASP B 1 82 ? 1.348 23.750 23.331 1.00 27.07 79 ASP B O 1
ATOM 1856 N N . LEU B 1 83 ? 3.517 23.779 23.951 1.00 25.36 80 LEU B N 1
ATOM 1857 C CA . LEU B 1 83 ? 3.472 22.520 24.687 1.00 30.21 80 LEU B CA 1
ATOM 1858 C C . LEU B 1 83 ? 3.437 22.741 26.199 1.00 27.76 80 LEU B C 1
ATOM 1859 O O . LEU B 1 83 ? 4.471 22.895 26.834 1.00 32.36 80 LEU B O 1
ATOM 1864 N N . TYR B 1 84 ? 2.249 22.747 26.782 1.00 24.85 81 TYR B N 1
ATOM 1865 C CA . TYR B 1 84 ? 2.125 22.927 28.220 1.00 25.45 81 TYR B CA 1
ATOM 1866 C C . TYR B 1 84 ? 2.220 21.587 28.962 1.00 30.62 81 TYR B C 1
ATOM 1867 O O . TYR B 1 84 ? 1.316 20.752 28.884 1.00 29.28 81 TYR B O 1
ATOM 1876 N N . MET B 1 85 ? 3.323 21.380 29.675 1.00 26.36 82 MET B N 1
ATOM 1877 C CA . MET B 1 85 ? 3.555 20.115 30.356 1.00 26.31 82 MET B CA 1
ATOM 1878 C C . MET B 1 85 ? 3.996 20.324 31.792 1.00 34.68 82 MET B C 1
ATOM 1879 O O . MET B 1 85 ? 4.514 21.382 32.136 1.00 33.66 82 MET B O 1
ATOM 1884 N N . GLY B 1 86 ? 3.789 19.309 32.626 1.00 33.57 83 GLY B N 1
ATOM 1885 C CA . GLY B 1 86 ? 4.167 19.376 34.030 1.00 38.11 83 GLY B CA 1
ATOM 1886 C C . GLY B 1 86 ? 3.123 20.145 34.811 1.00 36.69 83 GLY B C 1
ATOM 1887 O O . GLY B 1 86 ? 3.167 20.254 36.036 1.00 41.10 83 GLY B O 1
ATOM 1888 N N . SER B 1 87 ? 2.170 20.663 34.054 1.00 37.10 84 SER B N 1
ATOM 1889 C CA . SER B 1 87 ? 1.084 21.464 34.548 1.00 40.02 84 SER B CA 1
ATOM 1890 C C . SER B 1 87 ? 0.145 20.655 35.415 1.00 36.57 84 SER B C 1
ATOM 1891 O O . SER B 1 87 ? -0.024 19.470 35.203 1.00 44.40 84 SER B O 1
ATOM 1894 N N . ALA B 1 88 ? -0.475 21.294 36.393 1.00 39.29 85 ALA B N 1
ATOM 1895 C CA . ALA B 1 88 ? -1.530 20.648 37.156 1.00 34.10 85 ALA B CA 1
ATOM 1896 C C . ALA B 1 88 ? -2.762 21.534 37.080 1.00 37.71 85 ALA B C 1
ATOM 1897 O O . ALA B 1 88 ? -3.899 21.058 37.032 1.00 42.36 85 ALA B O 1
ATOM 1899 N N . VAL B 1 89 ? -2.507 22.835 37.045 1.00 34.68 86 VAL B N 1
ATOM 1900 C CA . VAL B 1 89 ? -3.548 23.845 36.968 1.00 30.61 86 VAL B CA 1
ATOM 1901 C C . VAL B 1 89 ? -3.829 24.212 35.514 1.00 29.76 86 VAL B C 1
ATOM 1902 O O . VAL B 1 89 ? -3.260 25.168 34.970 1.00 25.87 86 VAL B O 1
ATOM 1906 N N . LYS B 1 90 ? -4.721 23.449 34.892 1.00 26.95 87 LYS B N 1
ATOM 1907 C CA . LYS B 1 90 ? -4.977 23.593 33.466 1.00 24.36 87 LYS B CA 1
ATOM 1908 C C . LYS B 1 90 ? -5.472 24.988 33.095 1.00 26.83 87 LYS B C 1
ATOM 1909 O O . LYS B 1 90 ? -5.108 25.517 32.045 1.00 21.68 87 LYS B O 1
ATOM 1915 N N . ILE B 1 91 ? -6.290 25.587 33.953 1.00 24.01 88 ILE B N 1
ATOM 1916 C CA . ILE B 1 91 ? -6.864 26.891 33.629 1.00 25.54 88 ILE B CA 1
ATOM 1917 C C . ILE B 1 91 ? -5.768 27.929 33.350 1.00 26.44 88 ILE B C 1
ATOM 1918 O O . ILE B 1 91 ? -5.927 28.798 32.496 1.00 25.17 88 ILE B O 1
ATOM 1923 N N . HIS B 1 92 ? -4.636 27.801 34.033 1.00 25.42 89 HIS B N 1
ATOM 1924 C CA . HIS B 1 92 ? -3.533 28.730 33.828 1.00 25.65 89 HIS B CA 1
ATOM 1925 C C . HIS B 1 92 ? -2.880 28.544 32.462 1.00 26.36 89 HIS B C 1
ATOM 1926 O O . HIS B 1 92 ? -2.573 29.524 31.785 1.00 25.97 89 HIS B O 1
ATOM 1933 N N . ASP B 1 93 ? -2.668 27.292 32.058 1.00 22.12 90 ASP B N 1
ATOM 1934 C CA . ASP B 1 93 ? -2.130 27.020 30.725 1.00 26.17 90 ASP B CA 1
ATOM 1935 C C . ASP B 1 93 ? -3.056 27.575 29.665 1.00 22.94 90 ASP B C 1
ATOM 1936 O O . ASP B 1 93 ? -2.607 28.170 28.694 1.00 20.96 90 ASP B O 1
ATOM 1941 N N . TYR B 1 94 ? -4.353 27.348 29.849 1.00 22.49 91 TYR B N 1
ATOM 1942 C CA . TYR B 1 94 ? -5.332 27.816 28.884 1.00 23.08 91 TYR B CA 1
ATOM 1943 C C . TYR B 1 94 ? -5.281 29.338 28.760 1.00 23.09 91 TYR B C 1
ATOM 1944 O O . TYR B 1 94 ? -5.215 29.879 27.660 1.00 20.97 91 TYR B O 1
ATOM 1953 N N . ARG B 1 95 ? -5.320 30.021 29.900 1.00 23.05 92 ARG B N 1
ATOM 1954 C CA . ARG B 1 95 ? -5.348 31.480 29.906 1.00 24.68 92 ARG B CA 1
ATOM 1955 C C . ARG B 1 95 ? -4.081 32.068 29.319 1.00 22.41 92 ARG B C 1
ATOM 1956 O O . ARG B 1 95 ? -4.123 33.062 28.594 1.00 25.95 92 ARG B O 1
ATOM 1964 N N . ASN B 1 96 ? -2.954 31.454 29.642 1.00 24.61 93 ASN B N 1
ATOM 1965 C CA . ASN B 1 96 ? -1.678 31.876 29.093 1.00 25.57 93 ASN B CA 1
ATOM 1966 C C . ASN B 1 96 ? -1.635 31.706 27.578 1.00 27.16 93 ASN B C 1
ATOM 1967 O O . ASN B 1 96 ? -1.169 32.587 26.852 1.00 28.96 93 ASN B O 1
ATOM 1972 N N . PHE B 1 97 ? -2.131 30.563 27.110 1.00 26.26 94 PHE B N 1
ATOM 1973 C CA . PHE B 1 97 ? -2.222 30.262 25.679 1.00 25.24 94 PHE B CA 1
ATOM 1974 C C . PHE B 1 97 ? -3.101 31.275 24.967 1.00 24.67 94 PHE B C 1
ATOM 1975 O O . PHE B 1 97 ? -2.730 31.804 23.925 1.00 20.09 94 PHE B O 1
ATOM 1983 N N . ARG B 1 98 ? -4.260 31.547 25.555 1.00 23.00 95 ARG B N 1
ATOM 1984 C CA . ARG B 1 98 ? -5.197 32.509 25.005 1.00 26.31 95 ARG B CA 1
ATOM 1985 C C . ARG B 1 98 ? -4.569 33.889 24.908 1.00 25.08 95 ARG B C 1
ATOM 1986 O O . ARG B 1 98 ? -4.668 34.555 23.882 1.00 26.10 95 ARG B O 1
ATOM 1994 N N . ASP B 1 99 ? -3.914 34.302 25.984 1.00 28.34 96 ASP B N 1
ATOM 1995 C CA . ASP B 1 99 ? -3.373 35.651 26.070 1.00 25.87 96 ASP B CA 1
ATOM 1996 C C . ASP B 1 99 ? -2.096 35.847 25.280 1.00 24.80 96 ASP B C 1
ATOM 1997 O O . ASP B 1 99 ? -1.843 36.942 24.793 1.00 27.13 96 ASP B O 1
ATOM 2002 N N . LYS B 1 100 ? -1.303 34.787 25.143 1.00 28.18 97 LYS B N 1
ATOM 2003 C CA . LYS B 1 100 ? -0.104 34.824 24.307 1.00 25.68 97 LYS B CA 1
ATOM 2004 C C . LYS B 1 100 ? -0.416 35.353 22.910 1.00 29.13 97 LYS B C 1
ATOM 2005 O O . LYS B 1 100 ? 0.387 36.062 22.304 1.00 29.09 97 LYS B O 1
ATOM 2011 N N . TYR B 1 101 ? -1.599 35.021 22.411 1.00 27.25 98 TYR B N 1
ATOM 2012 C CA . TYR B 1 101 ? -1.955 35.323 21.039 1.00 25.96 98 TYR B CA 1
ATOM 2013 C C . TYR B 1 101 ? -3.050 36.364 20.953 1.00 27.73 98 TYR B C 1
ATOM 2014 O O . TYR B 1 101 ? -3.563 36.628 19.874 1.00 29.32 98 TYR B O 1
ATOM 2023 N N . GLY B 1 102 ? -3.416 36.939 22.092 1.00 25.94 99 GLY B N 1
ATOM 2024 C CA . GLY B 1 102 ? -4.421 37.984 22.109 1.00 29.47 99 GLY B CA 1
ATOM 2025 C C . GLY B 1 102 ? -5.762 37.478 21.619 1.00 25.69 99 GLY B C 1
ATOM 2026 O O . GLY B 1 102 ? -6.490 38.173 20.923 1.00 27.85 99 GLY B O 1
ATOM 2027 N N . LEU B 1 103 ? -6.087 36.245 21.981 1.00 28.50 100 LEU B N 1
ATOM 2028 C CA . LEU B 1 103 ? -7.343 35.654 21.560 1.00 30.44 100 LEU B CA 1
ATOM 2029 C C . LEU B 1 103 ? -8.422 35.989 22.573 1.00 27.84 100 LEU B C 1
ATOM 2030 O O . LEU B 1 103 ? -8.124 36.275 23.720 1.00 28.56 100 LEU B O 1
ATOM 2035 N N . SER B 1 104 ? -9.678 35.951 22.148 1.00 23.50 101 SER B N 1
ATOM 2036 C CA . SER B 1 104 ? -10.775 35.930 23.096 1.00 25.00 101 SER B CA 1
ATOM 2037 C C . SER B 1 104 ? -11.249 34.484 23.239 1.00 28.96 101 SER B C 1
ATOM 2038 O O . SER B 1 104 ? -10.975 33.659 22.368 1.00 30.89 101 SER B O 1
ATOM 2041 N N . ASP B 1 105 ? -11.961 34.186 24.327 1.00 26.80 102 ASP B N 1
ATOM 2042 C CA . ASP B 1 105 ? -12.420 32.828 24.623 1.00 25.85 102 ASP B CA 1
ATOM 2043 C C . ASP B 1 105 ? -13.188 32.176 23.477 1.00 26.95 102 ASP B C 1
ATOM 2044 O O . ASP B 1 105 ? -13.010 30.986 23.193 1.00 25.70 102 ASP B O 1
ATOM 2049 N N . ASP B 1 106 ? -14.026 32.965 22.815 1.00 26.32 103 ASP B N 1
ATOM 2050 C CA . ASP B 1 106 ? -14.902 32.457 21.769 1.00 28.35 103 ASP B CA 1
ATOM 2051 C C . ASP B 1 106 ? -14.135 31.978 20.536 1.00 24.25 103 ASP B C 1
ATOM 2052 O O . ASP B 1 106 ? -14.715 31.352 19.650 1.00 27.93 103 ASP B O 1
ATOM 2057 N N . GLU B 1 107 ? -12.835 32.266 20.491 1.00 23.36 104 GLU B N 1
ATOM 2058 C CA . GLU B 1 107 ? -11.998 31.886 19.358 1.00 23.01 104 GLU B CA 1
ATOM 2059 C C . GLU B 1 107 ? -11.213 30.625 19.663 1.00 23.38 104 GLU B C 1
ATOM 2060 O O . GLU B 1 107 ? -10.373 30.217 18.870 1.00 22.00 104 GLU B O 1
ATOM 2066 N N . ILE B 1 108 ? -11.454 30.022 20.824 1.00 21.68 105 ILE B N 1
ATOM 2067 C CA . ILE B 1 108 ? -10.669 28.862 21.233 1.00 18.67 105 ILE B CA 1
ATOM 2068 C C . ILE B 1 108 ? -11.521 27.609 21.490 1.00 20.88 105 ILE B C 1
ATOM 2069 O O . ILE B 1 108 ? -12.526 27.658 22.198 1.00 18.45 105 ILE B O 1
ATOM 2074 N N . LEU B 1 109 ? -11.111 26.495 20.889 1.00 20.34 106 LEU B N 1
ATOM 2075 C CA . LEU B 1 109 ? -11.684 25.186 21.189 1.00 17.78 106 LEU B CA 1
ATOM 2076 C C . LEU B 1 109 ? -10.777 24.478 22.187 1.00 18.38 106 LEU B C 1
ATOM 2077 O O . LEU B 1 109 ? -9.558 24.532 22.063 1.00 19.88 106 LEU B O 1
ATOM 2082 N N . TYR B 1 110 ? -11.368 23.817 23.178 1.00 18.73 107 TYR B N 1
ATOM 2083 C CA . TYR B 1 110 ? -10.615 22.960 24.098 1.00 19.07 107 TYR B CA 1
ATOM 2084 C C . TYR B 1 110 ? -11.306 21.606 24.226 1.00 17.51 107 TYR B C 1
ATOM 2085 O O . TYR B 1 110 ? -12.525 21.540 24.401 1.00 18.53 107 TYR B O 1
ATOM 2094 N N . MET B 1 111 ? -10.527 20.534 24.129 1.00 18.93 108 MET B N 1
ATOM 2095 C CA . MET B 1 111 ? -11.065 19.184 24.261 1.00 14.88 108 MET B CA 1
ATOM 2096 C C . MET B 1 111 ? -10.442 18.490 25.462 1.00 16.20 108 MET B C 1
ATOM 2097 O O . MET B 1 111 ? -9.220 18.419 25.567 1.00 15.70 108 MET B O 1
ATOM 2102 N N . GLY B 1 112 ? -11.281 18.030 26.393 1.00 15.39 109 GLY B N 1
ATOM 2103 C CA . GLY B 1 112 ? -10.813 17.321 27.573 1.00 16.82 109 GLY B CA 1
ATOM 2104 C C . GLY B 1 112 ? -11.679 16.089 27.818 1.00 15.95 109 GLY B C 1
ATOM 2105 O O . GLY B 1 112 ? -12.686 15.911 27.144 1.00 18.12 109 GLY B O 1
ATOM 2106 N N . ASP B 1 113 ? -11.309 15.244 28.771 1.00 15.80 110 ASP B N 1
ATOM 2107 C CA . ASP B 1 113 ? -12.074 14.013 28.985 1.00 17.06 110 ASP B CA 1
ATOM 2108 C C . ASP B 1 113 ? -12.470 13.758 30.422 1.00 15.65 110 ASP B C 1
ATOM 2109 O O . ASP B 1 113 ? -13.310 12.910 30.680 1.00 17.94 110 ASP B O 1
ATOM 2114 N N . ASP B 1 114 ? -11.845 14.459 31.358 1.00 17.37 111 ASP B N 1
ATOM 2115 C CA . ASP B 1 114 ? -12.061 14.143 32.757 1.00 18.33 111 ASP B CA 1
ATOM 2116 C C . ASP B 1 114 ? -12.271 15.397 33.595 1.00 17.21 111 ASP B C 1
ATOM 2117 O O . ASP B 1 114 ? -12.131 16.516 33.117 1.00 17.69 111 ASP B O 1
ATOM 2122 N N . VAL B 1 115 ? -12.613 15.171 34.850 1.00 16.93 112 VAL B N 1
ATOM 2123 C CA . VAL B 1 115 ? -12.955 16.233 35.787 1.00 19.96 112 VAL B CA 1
ATOM 2124 C C . VAL B 1 115 ? -11.995 17.436 35.817 1.00 19.00 112 VAL B C 1
ATOM 2125 O O . VAL B 1 115 ? -12.459 18.577 35.791 1.00 20.46 112 VAL B O 1
ATOM 2129 N N . PRO B 1 116 ? -10.665 17.198 35.835 1.00 18.66 113 PRO B N 1
ATOM 2130 C CA . PRO B 1 116 ? -9.746 18.348 35.863 1.00 20.20 113 PRO B CA 1
ATOM 2131 C C . PRO B 1 116 ? -9.814 19.268 34.637 1.00 21.67 113 PRO B C 1
ATOM 2132 O O . PRO B 1 116 ? -9.180 20.327 34.629 1.00 21.30 113 PRO B O 1
ATOM 2136 N N . ASP B 1 117 ? -10.559 18.859 33.610 1.00 19.29 114 ASP B N 1
ATOM 2137 C CA . ASP B 1 117 ? -10.686 19.637 32.387 1.00 20.10 114 ASP B CA 1
ATOM 2138 C C . ASP B 1 117 ? -11.843 20.615 32.454 1.00 20.31 114 ASP B C 1
ATOM 2139 O O . ASP B 1 117 ? -11.944 21.516 31.617 1.00 21.52 114 ASP B O 1
ATOM 2144 N N . ILE B 1 118 ? -12.713 20.427 33.444 1.00 18.85 115 ILE B N 1
ATOM 2145 C CA . ILE B 1 118 ? -13.981 21.150 33.507 1.00 21.00 115 ILE B CA 1
ATOM 2146 C C . ILE B 1 118 ? -13.826 22.674 33.615 1.00 23.66 115 ILE B C 1
ATOM 2147 O O . ILE B 1 118 ? -14.512 23.418 32.911 1.00 22.05 115 ILE B O 1
ATOM 2152 N N . GLU B 1 119 ? -12.902 23.129 34.460 1.00 24.09 116 GLU B N 1
ATOM 2153 C CA . GLU B 1 119 ? -12.702 24.562 34.654 1.00 25.88 116 GLU B CA 1
ATOM 2154 C C . GLU B 1 119 ? -12.348 25.248 33.337 1.00 22.62 116 GLU B C 1
ATOM 2155 O O . GLU B 1 119 ? -12.919 26.282 32.998 1.00 24.50 116 GLU B O 1
ATOM 2161 N N . VAL B 1 120 ? -11.418 24.662 32.586 1.00 22.93 117 VAL B N 1
ATOM 2162 C CA . VAL B 1 120 ? -11.105 25.165 31.247 1.00 18.23 117 VAL B CA 1
ATOM 2163 C C . VAL B 1 120 ? -12.316 25.152 30.319 1.00 21.41 117 VAL B C 1
ATOM 2164 O O . VAL B 1 120 ? -12.613 26.153 29.659 1.00 23.08 117 VAL B O 1
ATOM 2168 N N . MET B 1 121 ? -13.016 24.023 30.265 1.00 20.88 118 MET B N 1
ATOM 2169 C CA . MET B 1 121 ? -14.157 23.885 29.367 1.00 22.59 118 MET B CA 1
ATOM 2170 C C . MET B 1 121 ? -15.268 24.898 29.642 1.00 22.83 118 MET B C 1
ATOM 2171 O O . MET B 1 121 ? -15.959 25.340 28.723 1.00 22.50 118 MET B O 1
ATOM 2176 N N . ARG B 1 122 ? -15.433 25.274 30.904 1.00 23.16 119 ARG B N 1
ATOM 2177 C CA . ARG B 1 122 ? -16.400 26.308 31.245 1.00 27.49 119 ARG B CA 1
ATOM 2178 C C . ARG B 1 122 ? -15.949 27.692 30.784 1.00 27.59 119 ARG B C 1
ATOM 2179 O O . ARG B 1 122 ? -16.772 28.579 30.605 1.00 28.91 119 ARG B O 1
ATOM 2187 N N . GLU B 1 123 ? -14.649 27.880 30.585 1.00 24.42 120 GLU B N 1
ATOM 2188 C CA . GLU B 1 123 ? -14.156 29.192 30.164 1.00 26.79 120 GLU B CA 1
ATOM 2189 C C . GLU B 1 123 ? -13.990 29.343 28.651 1.00 26.88 120 GLU B C 1
ATOM 2190 O O . GLU B 1 123 ? -14.266 30.410 28.095 1.00 23.22 120 GLU B O 1
ATOM 2196 N N . CYS B 1 124 ? -13.555 28.281 27.979 1.00 25.89 121 CYS B N 1
ATOM 2197 C CA . CYS B 1 124 ? -13.306 28.361 26.541 1.00 22.60 121 CYS B CA 1
ATOM 2198 C C . CYS B 1 124 ? -14.594 28.495 25.739 1.00 20.43 121 CYS B C 1
ATOM 2199 O O . CYS B 1 124 ? -15.676 28.173 26.228 1.00 27.12 121 CYS B O 1
ATOM 2202 N N . GLY B 1 125 ? -14.465 28.959 24.502 1.00 24.01 122 GLY B N 1
ATOM 2203 C CA . GLY B 1 125 ? -15.614 29.208 23.652 1.00 25.78 122 GLY B CA 1
ATOM 2204 C C . GLY B 1 125 ? -16.276 27.942 23.153 1.00 24.37 122 GLY B C 1
ATOM 2205 O O . GLY B 1 125 ? -17.504 27.864 23.093 1.00 23.35 122 GLY B O 1
ATOM 2206 N N . LEU B 1 126 ? -15.463 26.951 22.791 1.00 24.24 123 LEU B N 1
ATOM 2207 C CA . LEU B 1 126 ? -15.977 25.701 22.240 1.00 18.77 123 LEU B CA 1
ATOM 2208 C C . LEU B 1 126 ? -15.391 24.493 22.939 1.00 21.23 123 LEU B C 1
ATOM 2209 O O . LEU B 1 126 ? -14.391 23.926 22.504 1.00 20.64 123 LEU B O 1
ATOM 2214 N N . PRO B 1 127 ? -16.024 24.097 24.045 1.00 23.22 124 PRO B N 1
ATOM 2215 C CA . PRO B 1 127 ? -15.585 22.935 24.812 1.00 21.24 124 PRO B CA 1
ATOM 2216 C C . PRO B 1 127 ? -16.052 21.659 24.135 1.00 21.15 124 PRO B C 1
ATOM 2217 O O . PRO B 1 127 ? -17.235 21.501 23.859 1.00 21.15 124 PRO B O 1
ATOM 2221 N N . CYS B 1 128 ? -15.119 20.754 23.872 1.00 20.44 125 CYS B N 1
ATOM 2222 C CA . CYS B 1 128 ? -15.446 19.488 23.245 1.00 19.34 125 CYS B CA 1
ATOM 2223 C C . CYS B 1 128 ? -14.920 18.350 24.101 1.00 19.68 125 CYS B C 1
ATOM 2224 O O . CYS B 1 128 ? -14.106 18.555 25.004 1.00 17.36 125 CYS B O 1
ATOM 2227 N N . CYS B 1 129 ? -15.376 17.139 23.817 1.00 17.83 126 CYS B N 1
ATOM 2228 C CA . CYS B 1 129 ? -14.854 15.981 24.527 1.00 17.28 126 CYS B CA 1
ATOM 2229 C C . CYS B 1 129 ? -14.955 14.744 23.658 1.00 18.13 126 CYS B C 1
ATOM 2230 O O . CYS B 1 129 ? -15.686 14.737 22.667 1.00 20.14 126 CYS B O 1
ATOM 2233 N N . PRO B 1 130 ? -14.194 13.701 24.007 1.00 18.04 127 PRO B N 1
ATOM 2234 C CA . PRO B 1 130 ? -14.320 12.459 23.251 1.00 20.44 127 PRO B CA 1
ATOM 2235 C C . PRO B 1 130 ? -15.596 11.706 23.633 1.00 18.07 127 PRO B C 1
ATOM 2236 O O . PRO B 1 130 ? -16.300 12.069 24.584 1.00 17.69 127 PRO B O 1
ATOM 2240 N N . LYS B 1 131 ? -15.880 10.659 22.870 1.00 16.34 128 LYS B N 1
ATOM 2241 C CA . LYS B 1 131 ? -17.098 9.887 23.028 1.00 14.82 128 LYS B CA 1
ATOM 2242 C C . LYS B 1 131 ? -17.125 9.209 24.385 1.00 18.60 128 LYS B C 1
ATOM 2243 O O . LYS B 1 131 ? -18.184 9.038 24.975 1.00 23.07 128 LYS B O 1
ATOM 2249 N N . ASP B 1 132 ? -15.957 8.858 24.906 1.00 18.02 129 ASP B N 1
ATOM 2250 C CA . ASP B 1 132 ? -15.908 8.166 26.189 1.00 17.35 129 ASP B CA 1
ATOM 2251 C C . ASP B 1 132 ? -15.449 9.070 27.318 1.00 16.51 129 ASP B C 1
ATOM 2252 O O . ASP B 1 132 ? -14.891 8.605 28.314 1.00 16.82 129 ASP B O 1
ATOM 2257 N N . ALA B 1 133 ? -15.685 10.368 27.175 1.00 17.81 130 ALA B N 1
ATOM 2258 C CA . ALA B 1 133 ? -15.427 11.297 28.271 1.00 17.38 130 ALA B CA 1
ATOM 2259 C C . ALA B 1 133 ? -16.358 10.973 29.439 1.00 18.43 130 ALA B C 1
ATOM 2260 O O . ALA B 1 133 ? -17.432 10.405 29.247 1.00 18.21 130 ALA B O 1
ATOM 2262 N N . VAL B 1 134 ? -15.956 11.308 30.657 1.00 18.00 131 VAL B N 1
ATOM 2263 C CA . VAL B 1 134 ? -16.816 11.044 31.799 1.00 21.18 131 VAL B CA 1
ATOM 2264 C C . VAL B 1 134 ? -18.087 11.905 31.703 1.00 22.67 131 VAL B C 1
ATOM 2265 O O . VAL B 1 134 ? -18.089 12.943 31.042 1.00 20.33 131 VAL B O 1
ATOM 2269 N N . PRO B 1 135 ? -19.180 11.459 32.339 1.00 21.31 132 PRO B N 1
ATOM 2270 C CA . PRO B 1 135 ? -20.464 12.162 32.217 1.00 22.75 132 PRO B CA 1
ATOM 2271 C C . PRO B 1 135 ? -20.464 13.616 32.689 1.00 23.42 132 PRO B C 1
ATOM 2272 O O . PRO B 1 135 ? -21.224 14.394 32.120 1.00 24.93 132 PRO B O 1
ATOM 2276 N N . GLU B 1 136 ? -19.649 13.987 33.679 1.00 24.72 133 GLU B N 1
ATOM 2277 C CA . GLU B 1 136 ? -19.575 15.394 34.078 1.00 22.51 133 GLU B CA 1
ATOM 2278 C C . GLU B 1 136 ? -18.960 16.267 32.995 1.00 24.37 133 GLU B C 1
ATOM 2279 O O . GLU B 1 136 ? -19.278 17.454 32.900 1.00 22.53 133 GLU B O 1
ATOM 2285 N N . VAL B 1 137 ? -18.055 15.692 32.204 1.00 21.78 134 VAL B N 1
ATOM 2286 C CA . VAL B 1 137 ? -17.389 16.439 31.140 1.00 21.52 134 VAL B CA 1
ATOM 2287 C C . VAL B 1 137 ? -18.354 16.595 29.970 1.00 22.14 134 VAL B C 1
ATOM 2288 O O . VAL B 1 137 ? -18.447 17.659 29.352 1.00 22.82 134 VAL B O 1
ATOM 2292 N N . LYS B 1 138 ? -19.096 15.534 29.688 1.00 22.61 135 LYS B N 1
ATOM 2293 C CA . LYS B 1 138 ? -20.070 15.564 28.605 1.00 23.17 135 LYS B CA 1
ATOM 2294 C C . LYS B 1 138 ? -21.136 16.632 28.815 1.00 26.79 135 LYS B C 1
ATOM 2295 O O . LYS B 1 138 ? -21.614 17.235 27.861 1.00 25.70 135 LYS B O 1
ATOM 2301 N N . SER B 1 139 ? -21.497 16.873 30.067 1.00 26.61 136 SER B N 1
ATOM 2302 C CA . SER B 1 139 ? -22.560 17.832 30.346 1.00 28.86 136 SER B CA 1
ATOM 2303 C C . SER B 1 139 ? -22.111 19.285 30.173 1.00 25.58 136 SER B C 1
ATOM 2304 O O . SER B 1 139 ? -22.947 20.174 30.035 1.00 31.74 136 SER B O 1
ATOM 2307 N N . VAL B 1 140 ? -20.802 19.534 30.164 1.00 22.33 137 VAL B N 1
ATOM 2308 C CA . VAL B 1 140 ? -20.315 20.887 29.889 1.00 23.75 137 VAL B CA 1
ATOM 2309 C C . VAL B 1 140 ? -19.805 21.058 28.456 1.00 26.15 137 VAL B C 1
ATOM 2310 O O . VAL B 1 140 ? -19.508 22.168 28.027 1.00 28.23 137 VAL B O 1
ATOM 2314 N N . ALA B 1 141 ? -19.730 19.964 27.705 1.00 25.61 138 ALA B N 1
ATOM 2315 C CA . ALA B 1 141 ? -19.252 20.022 26.327 1.00 22.70 138 ALA B CA 1
ATOM 2316 C C . ALA B 1 141 ? -20.343 20.495 25.363 1.00 25.21 138 ALA B C 1
ATOM 2317 O O . ALA B 1 141 ? -21.505 20.095 25.469 1.00 26.77 138 ALA B O 1
ATOM 2319 N N . LYS B 1 142 ? -19.969 21.368 24.438 1.00 21.98 139 LYS B N 1
ATOM 2320 C CA . LYS B 1 142 ? -20.867 21.768 23.362 1.00 25.16 139 LYS B CA 1
ATOM 2321 C C . LYS B 1 142 ? -20.941 20.680 22.303 1.00 26.64 139 LYS B C 1
ATOM 2322 O O . LYS B 1 142 ? -21.942 20.555 21.597 1.00 24.69 139 LYS B O 1
ATOM 2328 N N . TYR B 1 143 ? -19.862 19.912 22.187 1.00 21.57 140 TYR B N 1
ATOM 2329 C CA . TYR B 1 143 ? -19.761 18.879 21.163 1.00 22.68 140 TYR B CA 1
ATOM 2330 C C . TYR B 1 143 ? -19.086 17.639 21.724 1.00 20.73 140 TYR B C 1
ATOM 2331 O O . TYR B 1 143 ? -18.051 17.722 22.376 1.00 20.78 140 TYR B O 1
ATOM 2340 N N . ILE B 1 144 ? -19.686 16.486 21.468 1.00 21.61 141 ILE B N 1
ATOM 2341 C CA . ILE B 1 144 ? -19.100 15.225 21.878 1.00 22.00 141 ILE B CA 1
ATOM 2342 C C . ILE B 1 144 ? -18.694 14.503 20.609 1.00 19.98 141 ILE B C 1
ATOM 2343 O O . ILE B 1 144 ? -19.535 14.230 19.759 1.00 19.97 141 ILE B O 1
ATOM 2348 N N . SER B 1 145 ? -17.409 14.199 20.476 1.00 18.69 142 SER B N 1
ATOM 2349 C CA . SER B 1 145 ? -16.913 13.526 19.275 1.00 18.16 142 SER B CA 1
ATOM 2350 C C . SER B 1 145 ? -17.493 12.121 19.132 1.00 17.82 142 SER B C 1
ATOM 2351 O O . SER B 1 145 ? -17.888 11.497 20.112 1.00 17.35 142 SER B O 1
ATOM 2354 N N . TYR B 1 146 ? -17.537 11.629 17.899 1.00 23.14 143 TYR B N 1
ATOM 2355 C CA . TYR B 1 146 ? -17.943 10.259 17.634 1.00 20.91 143 TYR B CA 1
ATOM 2356 C C . TYR B 1 146 ? -16.823 9.290 17.992 1.00 21.04 143 TYR B C 1
ATOM 2357 O O . TYR B 1 146 ? -17.052 8.084 18.094 1.00 22.92 143 TYR B O 1
ATOM 2366 N N . ALA B 1 147 ? -15.609 9.815 18.150 1.00 18.86 144 ALA B N 1
ATOM 2367 C CA . ALA B 1 147 ? -14.429 8.992 18.410 1.00 16.28 144 ALA B CA 1
ATOM 2368 C C . ALA B 1 147 ? -14.065 8.961 19.890 1.00 18.50 144 ALA B C 1
ATOM 2369 O O . ALA B 1 147 ? -14.130 9.986 20.575 1.00 16.57 144 ALA B O 1
ATOM 2371 N N . ASP B 1 148 ? -13.673 7.786 20.371 1.00 14.45 145 ASP B N 1
ATOM 2372 C CA . ASP B 1 148 ? -13.151 7.637 21.730 1.00 13.56 145 ASP B CA 1
ATOM 2373 C C . ASP B 1 148 ? -11.816 8.357 21.887 1.00 14.40 145 ASP B C 1
ATOM 2374 O O . ASP B 1 148 ? -11.134 8.630 20.905 1.00 14.59 145 ASP B O 1
ATOM 2379 N N . GLY B 1 149 ? -11.442 8.648 23.129 1.00 16.01 146 GLY B N 1
ATOM 2380 C CA . GLY B 1 149 ? -10.177 9.311 23.413 1.00 16.31 146 GLY B CA 1
ATOM 2381 C C . GLY B 1 149 ? -8.993 8.542 22.848 1.00 16.02 146 GLY B C 1
ATOM 2382 O O . GLY B 1 149 ? -8.872 7.326 23.060 1.00 17.00 146 GLY B O 1
ATOM 2383 N N . GLY B 1 150 ? -8.136 9.257 22.121 1.00 13.70 147 GLY B N 1
ATOM 2384 C CA . GLY B 1 150 ? -6.937 8.698 21.522 1.00 15.60 147 GLY B CA 1
ATOM 2385 C C . GLY B 1 150 ? -7.199 8.061 20.170 1.00 14.47 147 GLY B C 1
ATOM 2386 O O . GLY B 1 150 ? -6.274 7.650 19.476 1.00 13.18 147 GLY B O 1
ATOM 2387 N N . ARG B 1 151 ? -8.468 7.955 19.802 1.00 14.09 148 ARG B N 1
ATOM 2388 C CA . ARG B 1 151 ? -8.816 7.181 18.611 1.00 16.36 148 ARG B CA 1
ATOM 2389 C C . ARG B 1 151 ? -9.410 8.011 17.481 1.00 15.91 148 ARG B C 1
ATOM 2390 O O . ARG B 1 151 ? -10.166 7.500 16.651 1.00 15.71 148 ARG B O 1
ATOM 2398 N N . GLY B 1 152 ? -9.058 9.290 17.450 1.00 13.46 149 GLY B N 1
ATOM 2399 C CA . GLY B 1 152 ? -9.352 10.137 16.305 1.00 14.09 149 GLY B CA 1
ATOM 2400 C C . GLY B 1 152 ? -10.287 11.288 16.600 1.00 18.73 149 GLY B C 1
ATOM 2401 O O . GLY B 1 152 ? -10.814 11.921 15.676 1.00 17.37 149 GLY B O 1
ATOM 2402 N N . CYS B 1 153 ? -10.497 11.568 17.887 1.00 16.88 150 CYS B N 1
ATOM 2403 C CA . CYS B 1 153 ? -11.374 12.652 18.281 1.00 15.61 150 CYS B CA 1
ATOM 2404 C C . CYS B 1 153 ? -10.668 13.965 18.016 1.00 16.34 150 CYS B C 1
ATOM 2405 O O . CYS B 1 153 ? -11.308 14.972 17.755 1.00 16.52 150 CYS B O 1
ATOM 2408 N N . GLY B 1 154 ? -9.342 13.945 18.046 1.00 16.23 151 GLY B N 1
ATOM 2409 C CA . GLY B 1 154 ? -8.586 15.122 17.669 1.00 13.43 151 GLY B CA 1
ATOM 2410 C C . GLY B 1 154 ? -8.770 15.422 16.189 1.00 15.91 151 GLY B C 1
ATOM 2411 O O . GLY B 1 154 ? -9.088 16.560 15.806 1.00 17.99 151 GLY B O 1
ATOM 2412 N N . ARG B 1 155 ? -8.576 14.397 15.358 1.00 16.87 152 ARG B N 1
ATOM 2413 C CA . ARG B 1 155 ? -8.732 14.530 13.912 1.00 15.11 152 ARG B CA 1
ATOM 2414 C C . ARG B 1 155 ? -10.111 15.094 13.604 1.00 15.16 152 ARG B C 1
ATOM 2415 O O . ARG B 1 155 ? -10.269 15.964 12.744 1.00 17.24 152 ARG B O 1
ATOM 2423 N N . ASP B 1 156 ? -11.098 14.602 14.336 1.00 16.47 153 ASP B N 1
ATOM 2424 C CA . ASP B 1 156 ? -12.476 15.010 14.171 1.00 18.26 153 ASP B CA 1
ATOM 2425 C C . ASP B 1 156 ? -12.622 16.531 14.213 1.00 18.14 153 ASP B C 1
ATOM 2426 O O . ASP B 1 156 ? -13.058 17.141 13.243 1.00 16.70 153 ASP B O 1
ATOM 2431 N N . VAL B 1 157 ? -12.248 17.150 15.321 1.00 16.79 154 VAL B N 1
ATOM 2432 C CA . VAL B 1 157 ? -12.477 18.586 15.453 1.00 19.45 154 VAL B CA 1
ATOM 2433 C C . VAL B 1 157 ? -11.521 19.442 14.630 1.00 18.36 154 VAL B C 1
ATOM 2434 O O . VAL B 1 157 ? -11.914 20.490 14.119 1.00 18.79 154 VAL B O 1
ATOM 2438 N N . VAL B 1 158 ? -10.272 19.006 14.494 1.00 16.96 155 VAL B N 1
ATOM 2439 C CA . VAL B 1 158 ? -9.305 19.778 13.729 1.00 15.15 155 VAL B CA 1
ATOM 2440 C C . VAL B 1 158 ? -9.768 19.845 12.292 1.00 19.07 155 VAL B C 1
ATOM 2441 O O . VAL B 1 158 ? -9.751 20.905 11.671 1.00 15.43 155 VAL B O 1
ATOM 2445 N N . GLU B 1 159 ? -10.202 18.706 11.770 1.00 18.36 156 GLU B N 1
ATOM 2446 C CA . GLU B 1 159 ? -10.665 18.642 10.400 1.00 20.38 156 GLU B CA 1
ATOM 2447 C C . GLU B 1 159 ? -11.914 19.509 10.191 1.00 19.35 156 GLU B C 1
ATOM 2448 O O . GLU B 1 159 ? -12.010 20.221 9.196 1.00 20.13 156 GLU B O 1
ATOM 2454 N N . GLN B 1 160 ? -12.856 19.465 11.135 1.00 20.59 157 GLN B N 1
ATOM 2455 C CA . GLN B 1 160 ? -14.074 20.264 11.011 1.00 21.06 157 GLN B CA 1
ATOM 2456 C C . GLN B 1 160 ? -13.749 21.765 11.000 1.00 22.46 157 GLN B C 1
ATOM 2457 O O . GLN B 1 160 ? -14.308 22.531 10.211 1.00 19.59 157 GLN B O 1
ATOM 2463 N N . VAL B 1 161 ? -12.840 22.183 11.877 1.00 23.31 158 VAL B N 1
ATOM 2464 C CA . VAL B 1 161 ? -12.408 23.575 11.896 1.00 21.89 158 VAL B CA 1
ATOM 2465 C C . VAL B 1 161 ? -11.693 23.958 10.600 1.00 21.02 158 VAL B C 1
ATOM 2466 O O . VAL B 1 161 ? -12.009 24.986 9.995 1.00 20.38 158 VAL B O 1
ATOM 2470 N N . LEU B 1 162 ? -10.736 23.151 10.154 1.00 20.95 159 LEU B N 1
ATOM 2471 C CA . LEU B 1 162 ? -10.062 23.480 8.894 1.00 20.60 159 LEU B CA 1
ATOM 2472 C C . LEU B 1 162 ? -11.035 23.589 7.723 1.00 24.32 159 LEU B C 1
ATOM 2473 O O . LEU B 1 162 ? -10.890 24.478 6.873 1.00 24.14 159 LEU B O 1
ATOM 2478 N N . LYS B 1 163 ? -12.035 22.713 7.687 1.00 23.32 160 LYS B N 1
ATOM 2479 C CA . LYS B 1 163 ? -13.022 22.752 6.611 1.00 22.34 160 LYS B CA 1
ATOM 2480 C C . LYS B 1 163 ? -13.794 24.062 6.645 1.00 25.99 160 LYS B C 1
ATOM 2481 O O . LYS B 1 163 ? -14.035 24.668 5.606 1.00 25.48 160 LYS B O 1
ATOM 2487 N N . ALA B 1 164 ? -14.172 24.498 7.843 1.00 25.10 161 ALA B N 1
ATOM 2488 C CA . ALA B 1 164 ? -14.959 25.713 8.000 1.00 23.99 161 ALA B CA 1
ATOM 2489 C C . ALA B 1 164 ? -14.144 26.965 7.672 1.00 26.96 161 ALA B C 1
ATOM 2490 O O . ALA B 1 164 ? -14.709 28.015 7.405 1.00 28.44 161 ALA B O 1
ATOM 2492 N N . HIS B 1 165 ? -12.820 26.838 7.691 1.00 24.14 162 HIS B N 1
ATOM 2493 C CA . HIS B 1 165 ? -11.934 27.919 7.289 1.00 23.09 162 HIS B CA 1
ATOM 2494 C C . HIS B 1 165 ? -11.613 27.875 5.799 1.00 27.50 162 HIS B C 1
ATOM 2495 O O . HIS B 1 165 ? -10.941 28.764 5.283 1.00 26.91 162 HIS B O 1
ATOM 2502 N N . GLY B 1 166 ? -12.072 26.825 5.120 1.00 27.60 163 GLY B N 1
ATOM 2503 C CA . GLY B 1 166 ? -11.697 26.581 3.738 1.00 26.47 163 GLY B CA 1
ATOM 2504 C C . GLY B 1 166 ? -10.214 26.295 3.620 1.00 26.81 163 GLY B C 1
ATOM 2505 O O . GLY B 1 166 ? -9.590 26.584 2.605 1.00 26.47 163 GLY B O 1
ATOM 2506 N N . LYS B 1 167 ? -9.638 25.724 4.671 1.00 25.45 164 LYS B N 1
ATOM 2507 C CA . LYS B 1 167 ? -8.203 25.472 4.689 1.00 22.22 164 LYS B CA 1
ATOM 2508 C C . LYS B 1 167 ? -7.878 23.979 4.770 1.00 27.25 164 LYS B C 1
ATOM 2509 O O . LYS B 1 167 ? -6.815 23.589 5.261 1.00 27.20 164 LYS B O 1
ATOM 2515 N N . TRP B 1 168 ? -8.788 23.144 4.284 1.00 26.07 165 TRP B N 1
ATOM 2516 C CA . TRP B 1 168 ? -8.591 21.699 4.371 1.00 24.00 165 TRP B CA 1
ATOM 2517 C C . TRP B 1 168 ? -8.075 21.098 3.065 1.00 26.29 165 TRP B C 1
ATOM 2518 O O . TRP B 1 168 ? -8.682 21.297 2.012 1.00 33.04 165 TRP B O 1
ATOM 2529 N N . SER C 1 5 ? -21.327 -22.005 24.125 1.00 46.86 2 SER C N 1
ATOM 2530 C CA . SER C 1 5 ? -21.563 -23.153 23.257 1.00 46.10 2 SER C CA 1
ATOM 2531 C C . SER C 1 5 ? -20.583 -24.270 23.574 1.00 39.25 2 SER C C 1
ATOM 2532 O O . SER C 1 5 ? -19.373 -24.069 23.537 1.00 40.18 2 SER C O 1
ATOM 2535 N N . THR C 1 6 ? -21.102 -25.452 23.875 1.00 39.73 3 THR C N 1
ATOM 2536 C CA . THR C 1 6 ? -20.232 -26.577 24.159 1.00 38.37 3 THR C CA 1
ATOM 2537 C C . THR C 1 6 ? -19.629 -27.083 22.853 1.00 35.04 3 THR C C 1
ATOM 2538 O O . THR C 1 6 ? -20.223 -26.953 21.783 1.00 38.83 3 THR C O 1
ATOM 2542 N N . ILE C 1 7 ? -18.426 -27.622 22.939 1.00 31.87 4 ILE C N 1
ATOM 2543 C CA . ILE C 1 7 ? -17.775 -28.204 21.777 1.00 25.23 4 ILE C CA 1
ATOM 2544 C C . ILE C 1 7 ? -18.497 -29.491 21.443 1.00 27.79 4 ILE C C 1
ATOM 2545 O O . ILE C 1 7 ? -18.800 -30.276 22.337 1.00 30.19 4 ILE C O 1
ATOM 2550 N N . ASN C 1 8 ? -18.804 -29.694 20.164 1.00 27.71 5 ASN C N 1
ATOM 2551 C CA . ASN C 1 8 ? -19.462 -30.924 19.740 1.00 28.87 5 ASN C CA 1
ATOM 2552 C C . ASN C 1 8 ? -18.457 -32.062 19.614 1.00 29.41 5 ASN C C 1
ATOM 2553 O O . ASN C 1 8 ? -18.084 -32.468 18.516 1.00 30.62 5 ASN C O 1
ATOM 2558 N N . TYR C 1 9 ? -18.011 -32.567 20.755 1.00 26.88 6 TYR C N 1
ATOM 2559 C CA . TYR C 1 9 ? -17.007 -33.613 20.793 1.00 24.19 6 TYR C CA 1
ATOM 2560 C C . TYR C 1 9 ? -17.043 -34.162 22.200 1.00 24.13 6 TYR C C 1
ATOM 2561 O O . TYR C 1 9 ? -17.452 -33.469 23.132 1.00 24.20 6 TYR C O 1
ATOM 2570 N N . ASP C 1 10 ? -16.632 -35.404 22.362 1.00 24.47 7 ASP C N 1
ATOM 2571 C CA . ASP C 1 10 ? -16.597 -35.978 23.696 1.00 25.48 7 ASP C CA 1
ATOM 2572 C C . ASP C 1 10 ? -15.310 -35.526 24.355 1.00 20.66 7 ASP C C 1
ATOM 2573 O O . ASP C 1 10 ? -14.267 -36.149 24.188 1.00 22.04 7 ASP C O 1
ATOM 2578 N N . LEU C 1 11 ? -15.391 -34.432 25.105 1.00 25.12 8 LEU C N 1
ATOM 2579 C CA . LEU C 1 11 ? -14.192 -33.798 25.638 1.00 23.08 8 LEU C CA 1
ATOM 2580 C C . LEU C 1 11 ? -13.476 -34.662 26.663 1.00 22.04 8 LEU C C 1
ATOM 2581 O O . LEU C 1 11 ? -12.301 -34.451 26.940 1.00 22.47 8 LEU C O 1
ATOM 2586 N N . SER C 1 12 ? -14.176 -35.643 27.221 1.00 22.02 9 SER C N 1
ATOM 2587 C CA . SER C 1 12 ? -13.543 -36.556 28.160 1.00 25.82 9 SER C CA 1
ATOM 2588 C C . SER C 1 12 ? -12.467 -37.398 27.484 1.00 24.05 9 SER C C 1
ATOM 2589 O O . SER C 1 12 ? -11.584 -37.921 28.147 1.00 21.87 9 SER C O 1
ATOM 2592 N N . ARG C 1 13 ? -12.525 -37.510 26.160 1.00 22.60 10 ARG C N 1
ATOM 2593 C CA . ARG C 1 13 ? -11.501 -38.244 25.429 1.00 22.25 10 ARG C CA 1
ATOM 2594 C C . ARG C 1 13 ? -10.215 -37.449 25.216 1.00 25.28 10 ARG C C 1
ATOM 2595 O O . ARG C 1 13 ? -9.180 -38.024 24.879 1.00 23.60 10 ARG C O 1
ATOM 2603 N N . ILE C 1 14 ? -10.277 -36.132 25.407 1.00 22.56 11 ILE C N 1
ATOM 2604 C CA . ILE C 1 14 ? -9.125 -35.261 25.160 1.00 23.01 11 ILE C CA 1
ATOM 2605 C C . ILE C 1 14 ? -8.102 -35.332 26.301 1.00 22.82 11 ILE C C 1
ATOM 2606 O O . ILE C 1 14 ? -8.436 -35.087 27.457 1.00 19.83 11 ILE C O 1
ATOM 2611 N N . LYS C 1 15 ? -6.860 -35.681 25.978 1.00 20.99 12 LYS C N 1
ATOM 2612 C CA . LYS C 1 15 ? -5.820 -35.826 26.993 1.00 22.99 12 LYS C CA 1
ATOM 2613 C C . LYS C 1 15 ? -4.732 -34.790 26.800 1.00 23.38 12 LYS C C 1
ATOM 2614 O O . LYS C 1 15 ? -3.834 -34.646 27.625 1.00 22.59 12 LYS C O 1
ATOM 2620 N N . ALA C 1 16 ? -4.803 -34.075 25.687 1.00 24.18 13 ALA C N 1
ATOM 2621 C CA . ALA C 1 16 ? -3.741 -33.160 25.328 1.00 19.88 13 ALA C CA 1
ATOM 2622 C C . ALA C 1 16 ? -4.309 -32.048 24.470 1.00 17.45 13 ALA C C 1
ATOM 2623 O O . ALA C 1 16 ? -5.199 -32.277 23.650 1.00 18.39 13 ALA C O 1
ATOM 2625 N N . LEU C 1 17 ? -3.794 -30.845 24.681 1.00 18.69 14 LEU C N 1
ATOM 2626 C CA . LEU C 1 17 ? -4.235 -29.674 23.945 1.00 18.22 14 LEU C CA 1
ATOM 2627 C C . LEU C 1 17 ? -2.981 -28.966 23.454 1.00 19.33 14 LEU C C 1
ATOM 2628 O O . LEU C 1 17 ? -2.070 -28.688 24.241 1.00 17.56 14 LEU C O 1
ATOM 2633 N N . ALA C 1 18 ? -2.939 -28.705 22.151 1.00 16.71 15 ALA C N 1
ATOM 2634 C CA . ALA C 1 18 ? -1.817 -28.025 21.514 1.00 17.60 15 ALA C CA 1
ATOM 2635 C C . ALA C 1 18 ? -2.285 -26.717 20.880 1.00 14.69 15 ALA C C 1
ATOM 2636 O O . ALA C 1 18 ? -3.368 -26.657 20.299 1.00 17.11 15 ALA C O 1
ATOM 2638 N N . PHE C 1 19 ? -1.469 -25.674 20.977 1.00 14.18 16 PHE C N 1
ATOM 2639 C CA . PHE C 1 19 ? -1.872 -24.357 20.479 1.00 13.03 16 PHE C CA 1
ATOM 2640 C C . PHE C 1 19 ? -0.817 -23.722 19.595 1.00 14.18 16 PHE C C 1
ATOM 2641 O O . PHE C 1 19 ? 0.368 -23.722 19.924 1.00 15.76 16 PHE C O 1
ATOM 2649 N N . ASP C 1 20 ? -1.261 -23.171 18.472 1.00 12.08 17 ASP C N 1
ATOM 2650 C CA . ASP C 1 20 ? -0.489 -22.153 17.779 1.00 15.69 17 ASP C CA 1
ATOM 2651 C C . ASP C 1 20 ? -0.391 -20.956 18.722 1.00 17.29 17 ASP C C 1
ATOM 2652 O O . ASP C 1 20 ? -1.260 -20.772 19.581 1.00 15.72 17 ASP C O 1
ATOM 2657 N N . VAL C 1 21 ? 0.658 -20.152 18.571 1.00 15.75 18 VAL C N 1
ATOM 2658 C CA . VAL C 1 21 ? 0.805 -18.930 19.356 1.00 17.28 18 VAL C CA 1
ATOM 2659 C C . VAL C 1 21 ? 0.200 -17.729 18.641 1.00 15.08 18 VAL C C 1
ATOM 2660 O O . VAL C 1 21 ? -0.843 -17.229 19.050 1.00 12.88 18 VAL C O 1
ATOM 2664 N N . ASP C 1 22 ? 0.825 -17.276 17.558 1.00 17.44 19 ASP C N 1
ATOM 2665 C CA . ASP C 1 22 ? 0.373 -16.053 16.912 1.00 16.81 19 ASP C CA 1
ATOM 2666 C C . ASP C 1 22 ? -1.008 -16.215 16.282 1.00 16.00 19 ASP C C 1
ATOM 2667 O O . ASP C 1 22 ? -1.224 -17.102 15.457 1.00 16.07 19 ASP C O 1
ATOM 2672 N N . GLY C 1 23 ? -1.943 -15.357 16.675 1.00 15.42 20 GLY C N 1
ATOM 2673 C CA . GLY C 1 23 ? -3.320 -15.455 16.207 1.00 15.32 20 GLY C CA 1
ATOM 2674 C C . GLY C 1 23 ? -4.208 -16.370 17.035 1.00 14.45 20 GLY C C 1
ATOM 2675 O O . GLY C 1 23 ? -5.404 -16.450 16.790 1.00 13.81 20 GLY C O 1
ATOM 2676 N N . VAL C 1 24 ? -3.630 -17.059 18.017 1.00 15.30 21 VAL C N 1
ATOM 2677 C CA . VAL C 1 24 ? -4.399 -17.969 18.879 1.00 13.27 21 VAL C CA 1
ATOM 2678 C C . VAL C 1 24 ? -4.211 -17.601 20.346 1.00 14.15 21 VAL C C 1
ATOM 2679 O O . VAL C 1 24 ? -5.141 -17.150 21.013 1.00 15.68 21 VAL C O 1
ATOM 2683 N N . LEU C 1 25 ? -3.010 -17.796 20.864 1.00 13.10 22 LEU C N 1
ATOM 2684 C CA . LEU C 1 25 ? -2.744 -17.408 22.247 1.00 12.62 22 LEU C CA 1
ATOM 2685 C C . LEU C 1 25 ? -2.238 -15.970 22.303 1.00 14.05 22 LEU C C 1
ATOM 2686 O O . LEU C 1 25 ? -2.264 -15.324 23.348 1.00 16.63 22 LEU C O 1
ATOM 2691 N N . SER C 1 26 ? -1.778 -15.469 21.167 1.00 15.32 23 SER C N 1
ATOM 2692 C CA . SER C 1 26 ? -1.350 -14.081 21.041 1.00 15.50 23 SER C CA 1
ATOM 2693 C C . SER C 1 26 ? -2.204 -13.429 19.949 1.00 15.33 23 SER C C 1
ATOM 2694 O O . SER C 1 26 ? -2.643 -14.106 19.027 1.00 18.06 23 SER C O 1
ATOM 2697 N N . SER C 1 27 ? -2.456 -12.127 20.064 1.00 15.06 24 SER C N 1
ATOM 2698 C CA . SER C 1 27 ? -3.376 -11.434 19.161 1.00 16.86 24 SER C CA 1
ATOM 2699 C C . SER C 1 27 ? -2.819 -11.438 17.744 1.00 16.06 24 SER C C 1
ATOM 2700 O O . SER C 1 27 ? -1.613 -11.593 17.548 1.00 15.12 24 SER C O 1
ATOM 2703 N N . THR C 1 28 ? -3.691 -11.274 16.756 1.00 13.19 25 THR C N 1
ATOM 2704 C CA . THR C 1 28 ? -3.229 -11.240 15.370 1.00 12.51 25 THR C CA 1
ATOM 2705 C C . THR C 1 28 ? -2.534 -9.910 15.040 1.00 12.93 25 THR C C 1
ATOM 2706 O O . THR C 1 28 ? -1.586 -9.871 14.252 1.00 16.31 25 THR C O 1
ATOM 2710 N N . THR C 1 29 ? -3.003 -8.826 15.659 1.00 14.11 26 THR C N 1
ATOM 2711 C CA . THR C 1 29 ? -2.381 -7.506 15.507 1.00 12.96 26 THR C CA 1
ATOM 2712 C C . THR C 1 29 ? -1.599 -7.204 16.770 1.00 15.97 26 THR C C 1
ATOM 2713 O O . THR C 1 29 ? -2.171 -7.210 17.869 1.00 14.98 26 THR C O 1
ATOM 2717 N N . VAL C 1 30 ? -0.301 -6.950 16.621 1.00 12.99 27 VAL C N 1
ATOM 2718 C CA . VAL C 1 30 ? 0.589 -6.791 17.779 1.00 13.67 27 VAL C CA 1
ATOM 2719 C C . VAL C 1 30 ? 1.511 -5.602 17.582 1.00 14.30 27 VAL C C 1
ATOM 2720 O O . VAL C 1 30 ? 1.754 -5.194 16.464 1.00 15.18 27 VAL C O 1
ATOM 2724 N N . PRO C 1 31 ? 2.047 -5.047 18.677 1.00 17.78 28 PRO C N 1
ATOM 2725 C CA . PRO C 1 31 ? 3.060 -4.000 18.503 1.00 16.87 28 PRO C CA 1
ATOM 2726 C C . PRO C 1 31 ? 4.310 -4.547 17.823 1.00 19.64 28 PRO C C 1
ATOM 2727 O O . PRO C 1 31 ? 4.685 -5.696 18.048 1.00 19.45 28 PRO C O 1
ATOM 2731 N N . LEU C 1 32 ? 4.931 -3.726 16.984 1.00 16.42 29 LEU C N 1
ATOM 2732 C CA . LEU C 1 32 ? 6.176 -4.088 16.335 1.00 19.10 29 LEU C CA 1
ATOM 2733 C C . LEU C 1 32 ? 7.328 -3.548 17.150 1.00 22.40 29 LEU C C 1
ATOM 2734 O O . LEU C 1 32 ? 7.456 -2.341 17.330 1.00 23.47 29 LEU C O 1
ATOM 2739 N N . HIS C 1 33 ? 8.153 -4.444 17.674 1.00 24.89 30 HIS C N 1
ATOM 2740 C CA . HIS C 1 33 ? 9.309 -4.033 18.453 1.00 24.71 30 HIS C CA 1
ATOM 2741 C C . HIS C 1 33 ? 10.270 -3.278 17.528 1.00 24.91 30 HIS C C 1
ATOM 2742 O O . HIS C 1 33 ? 10.351 -3.580 16.339 1.00 23.26 30 HIS C O 1
ATOM 2749 N N . PRO C 1 34 ? 10.995 -2.286 18.065 1.00 25.86 31 PRO C N 1
ATOM 2750 C CA . PRO C 1 34 ? 11.957 -1.516 17.268 1.00 25.69 31 PRO C CA 1
ATOM 2751 C C . PRO C 1 34 ? 13.000 -2.386 16.570 1.00 25.92 31 PRO C C 1
ATOM 2752 O O . PRO C 1 34 ? 13.599 -1.943 15.596 1.00 27.62 31 PRO C O 1
ATOM 2756 N N . SER C 1 35 ? 13.202 -3.607 17.054 1.00 24.75 32 SER C N 1
ATOM 2757 C CA . SER C 1 35 ? 14.081 -4.567 16.392 1.00 27.41 32 SER C CA 1
ATOM 2758 C C . SER C 1 35 ? 13.512 -5.075 15.065 1.00 30.06 32 SER C C 1
ATOM 2759 O O . SER C 1 35 ? 14.251 -5.563 14.210 1.00 25.11 32 SER C O 1
ATOM 2762 N N . GLY C 1 36 ? 12.199 -4.982 14.893 1.00 25.86 33 GLY C N 1
ATOM 2763 C CA . GLY C 1 36 ? 11.581 -5.454 13.668 1.00 27.41 33 GLY C CA 1
ATOM 2764 C C . GLY C 1 36 ? 10.923 -6.809 13.845 1.00 23.97 33 GLY C C 1
ATOM 2765 O O . GLY C 1 36 ? 10.388 -7.375 12.895 1.00 28.15 33 GLY C O 1
ATOM 2766 N N . GLU C 1 37 ? 10.980 -7.332 15.063 1.00 24.14 34 GLU C N 1
ATOM 2767 C CA . GLU C 1 37 ? 10.249 -8.543 15.420 1.00 28.05 34 GLU C CA 1
ATOM 2768 C C . GLU C 1 37 ? 8.938 -8.156 16.102 1.00 26.74 34 GLU C C 1
ATOM 2769 O O . GLU C 1 37 ? 8.914 -7.256 16.932 1.00 28.81 34 GLU C O 1
ATOM 2775 N N . PRO C 1 38 ? 7.834 -8.823 15.738 1.00 28.70 35 PRO C N 1
ATOM 2776 C CA . PRO C 1 38 ? 6.544 -8.577 16.394 1.00 28.03 35 PRO C CA 1
ATOM 2777 C C . PRO C 1 38 ? 6.566 -8.917 17.875 1.00 24.04 35 PRO C C 1
ATOM 2778 O O . PRO C 1 38 ? 7.225 -9.878 18.270 1.00 28.16 35 PRO C O 1
ATOM 2782 N N . MET C 1 39 ? 5.842 -8.142 18.682 1.00 24.02 36 MET C N 1
ATOM 2783 C CA . MET C 1 39 ? 5.722 -8.372 20.126 1.00 23.53 36 MET C CA 1
ATOM 2784 C C . MET C 1 39 ? 4.432 -9.081 20.521 1.00 26.33 36 MET C C 1
ATOM 2785 O O . MET C 1 39 ? 3.362 -8.472 20.523 1.00 30.32 36 MET C O 1
ATOM 2790 N N . ARG C 1 40 ? 4.528 -10.335 20.924 1.00 16.95 37 ARG C N 1
ATOM 2791 C CA . ARG C 1 40 ? 3.330 -11.126 21.151 1.00 17.60 37 ARG C CA 1
ATOM 2792 C C . ARG C 1 40 ? 2.548 -10.586 22.337 1.00 22.01 37 ARG C C 1
ATOM 2793 O O . ARG C 1 40 ? 3.112 -9.909 23.193 1.00 21.35 37 ARG C O 1
ATOM 2801 N N . THR C 1 41 ? 1.252 -10.868 22.383 1.00 19.24 38 THR C N 1
ATOM 2802 C CA . THR C 1 41 ? 0.470 -10.555 23.580 1.00 16.07 38 THR C CA 1
ATOM 2803 C C . THR C 1 41 ? 0.190 -11.852 24.330 1.00 19.46 38 THR C C 1
ATOM 2804 O O . THR C 1 41 ? 0.316 -12.944 23.771 1.00 17.63 38 THR C O 1
ATOM 2808 N N . VAL C 1 42 ? -0.186 -11.730 25.596 1.00 15.35 39 VAL C N 1
ATOM 2809 C CA . VAL C 1 42 ? -0.641 -12.884 26.344 1.00 17.05 39 VAL C CA 1
ATOM 2810 C C . VAL C 1 42 ? -1.966 -12.523 26.973 1.00 15.02 39 VAL C C 1
ATOM 2811 O O . VAL C 1 42 ? -2.260 -11.342 27.179 1.00 16.55 39 VAL C O 1
ATOM 2815 N N . ASN C 1 43 ? -2.773 -13.537 27.256 1.00 15.19 40 ASN C N 1
ATOM 2816 C CA . ASN C 1 43 ? -4.050 -13.331 27.922 1.00 14.90 40 ASN C CA 1
ATOM 2817 C C . ASN C 1 43 ? -3.981 -13.998 29.299 1.00 16.15 40 ASN C C 1
ATOM 2818 O O . ASN C 1 43 ? -3.645 -15.173 29.399 1.00 15.65 40 ASN C O 1
ATOM 2823 N N . ILE C 1 44 ? -4.256 -13.237 30.358 1.00 13.90 41 ILE C N 1
ATOM 2824 C CA . ILE C 1 44 ? -4.073 -13.744 31.720 1.00 15.05 41 ILE C CA 1
ATOM 2825 C C . ILE C 1 44 ? -5.122 -14.794 32.106 1.00 16.46 41 ILE C C 1
ATOM 2826 O O . ILE C 1 44 ? -4.863 -15.680 32.922 1.00 15.31 41 ILE C O 1
ATOM 2831 N N . LYS C 1 45 ? -6.310 -14.696 31.524 1.00 17.77 42 LYS C N 1
ATOM 2832 C CA . LYS C 1 45 ? -7.316 -15.733 31.727 1.00 16.84 42 LYS C CA 1
ATOM 2833 C C . LYS C 1 45 ? -6.929 -17.049 31.035 1.00 15.58 42 LYS C C 1
ATOM 2834 O O . LYS C 1 45 ? -7.125 -18.129 31.607 1.00 17.10 42 LYS C O 1
ATOM 2840 N N . ASP C 1 46 ? -6.366 -16.961 29.828 1.00 15.42 43 ASP C N 1
ATOM 2841 C CA . ASP C 1 46 ? -5.738 -18.125 29.180 1.00 16.89 43 ASP C CA 1
ATOM 2842 C C . ASP C 1 46 ? -4.733 -18.734 30.138 1.00 16.92 43 ASP C C 1
ATOM 2843 O O . ASP C 1 46 ? -4.714 -19.951 30.385 1.00 19.73 43 ASP C O 1
ATOM 2848 N N . GLY C 1 47 ? -3.876 -17.872 30.666 1.00 16.90 44 GLY C N 1
ATOM 2849 C CA . GLY C 1 47 ? -2.761 -18.309 31.485 1.00 19.31 44 GLY C CA 1
ATOM 2850 C C . GLY C 1 47 ? -3.208 -19.095 32.697 1.00 20.22 44 GLY C C 1
ATOM 2851 O O . GLY C 1 47 ? -2.645 -20.146 32.991 1.00 21.29 44 GLY C O 1
ATOM 2852 N N . TYR C 1 48 ? -4.217 -18.589 33.400 1.00 17.79 45 TYR C N 1
ATOM 2853 C CA . TYR C 1 48 ? -4.719 -19.301 34.566 1.00 17.12 45 TYR C CA 1
ATOM 2854 C C . TYR C 1 48 ? -5.186 -20.713 34.197 1.00 19.43 45 TYR C C 1
ATOM 2855 O O . TYR C 1 48 ? -4.862 -21.684 34.886 1.00 22.71 45 TYR C O 1
ATOM 2864 N N . ALA C 1 49 ? -5.958 -20.835 33.126 1.00 21.14 46 ALA C N 1
ATOM 2865 C CA . ALA C 1 49 ? -6.482 -22.139 32.750 1.00 15.92 46 ALA C CA 1
ATOM 2866 C C . ALA C 1 49 ? -5.368 -23.073 32.310 1.00 19.24 46 ALA C C 1
ATOM 2867 O O . ALA C 1 49 ? -5.383 -24.261 32.639 1.00 20.16 46 ALA C O 1
ATOM 2869 N N . ILE C 1 50 ? -4.422 -22.539 31.545 1.00 19.70 47 ILE C N 1
ATOM 2870 C CA . ILE C 1 50 ? -3.282 -23.316 31.070 1.00 17.17 47 ILE C CA 1
ATOM 2871 C C . ILE C 1 50 ? -2.455 -23.875 32.224 1.00 19.99 47 ILE C C 1
ATOM 2872 O O . ILE C 1 50 ? -2.132 -25.069 32.258 1.00 19.90 47 ILE C O 1
ATOM 2877 N N . GLN C 1 51 ? -2.117 -23.021 33.183 1.00 18.88 48 GLN C N 1
ATOM 2878 C CA . GLN C 1 51 ? -1.305 -23.479 34.302 1.00 19.71 48 GLN C CA 1
ATOM 2879 C C . GLN C 1 51 ? -2.063 -24.508 35.149 1.00 20.11 48 GLN C C 1
ATOM 2880 O O . GLN C 1 51 ? -1.472 -25.462 35.648 1.00 22.45 48 GLN C O 1
ATOM 2886 N N . LEU C 1 52 ? -3.373 -24.332 35.280 1.00 19.30 49 LEU C N 1
ATOM 2887 C CA . LEU C 1 52 ? -4.198 -25.296 36.003 1.00 21.20 49 LEU C CA 1
ATOM 2888 C C . LEU C 1 52 ? -4.262 -26.628 35.246 1.00 23.81 49 LEU C C 1
ATOM 2889 O O . LEU C 1 52 ? -4.214 -27.703 35.853 1.00 20.38 49 LEU C O 1
ATOM 2894 N N . ALA C 1 53 ? -4.361 -26.543 33.921 1.00 17.61 50 ALA C N 1
ATOM 2895 C CA . ALA C 1 53 ? -4.413 -27.720 33.058 1.00 20.60 50 ALA C CA 1
ATOM 2896 C C . ALA C 1 53 ? -3.179 -28.594 33.242 1.00 19.36 50 ALA C C 1
ATOM 2897 O O . ALA C 1 53 ? -3.283 -29.812 33.329 1.00 21.89 50 ALA C O 1
ATOM 2899 N N . VAL C 1 54 ? -2.013 -27.958 33.288 1.00 16.87 51 VAL C N 1
ATOM 2900 C CA . VAL C 1 54 ? -0.753 -28.662 33.495 1.00 19.73 51 VAL C CA 1
ATOM 2901 C C . VAL C 1 54 ? -0.780 -29.360 34.853 1.00 20.71 51 VAL C C 1
ATOM 2902 O O . VAL C 1 54 ? -0.447 -30.537 34.970 1.00 22.26 51 VAL C O 1
ATOM 2906 N N . LYS C 1 55 ? -1.192 -28.625 35.874 1.00 21.39 52 LYS C N 1
ATOM 2907 C CA . LYS C 1 55 ? -1.292 -29.185 37.219 1.00 23.60 52 LYS C CA 1
ATOM 2908 C C . LYS C 1 55 ? -2.238 -30.376 37.280 1.00 22.83 52 LYS C C 1
ATOM 2909 O O . LYS C 1 55 ? -1.991 -31.326 38.017 1.00 23.43 52 LYS C O 1
ATOM 2915 N N . LYS C 1 56 ? -3.306 -30.343 36.491 1.00 20.47 53 LYS C N 1
ATOM 2916 C CA . LYS C 1 56 ? -4.306 -31.411 36.527 1.00 22.37 53 LYS C CA 1
ATOM 2917 C C . LYS C 1 56 ? -3.958 -32.598 35.628 1.00 25.06 53 LYS C C 1
ATOM 2918 O O . LYS C 1 56 ? -4.743 -33.542 35.502 1.00 26.10 53 LYS C O 1
ATOM 2924 N N . GLY C 1 57 ? -2.793 -32.540 34.985 1.00 25.70 54 GLY C N 1
ATOM 2925 C CA . GLY C 1 57 ? -2.311 -33.657 34.192 1.00 23.19 54 GLY C CA 1
ATOM 2926 C C . GLY C 1 57 ? -2.683 -33.680 32.720 1.00 26.11 54 GLY C C 1
ATOM 2927 O O . GLY C 1 57 ? -2.408 -34.655 32.027 1.00 26.69 54 GLY C O 1
ATOM 2928 N N . LEU C 1 58 ? -3.317 -32.620 32.235 1.00 21.99 55 LEU C N 1
ATOM 2929 C CA . LEU C 1 58 ? -3.525 -32.470 30.802 1.00 22.60 55 LEU C CA 1
ATOM 2930 C C . LEU C 1 58 ? -2.187 -32.126 30.160 1.00 25.42 55 LEU C C 1
ATOM 2931 O O . LEU C 1 58 ? -1.409 -31.374 30.730 1.00 23.78 55 LEU C O 1
ATOM 2936 N N . HIS C 1 59 ? -1.904 -32.678 28.983 1.00 22.43 56 HIS C N 1
ATOM 2937 C CA . HIS C 1 59 ? -0.668 -32.334 28.298 1.00 23.04 56 HIS C CA 1
ATOM 2938 C C . HIS C 1 59 ? -0.918 -31.074 27.490 1.00 20.92 56 HIS C C 1
ATOM 2939 O O . HIS C 1 59 ? -1.910 -30.987 26.784 1.00 19.14 56 HIS C O 1
ATOM 2946 N N . ILE C 1 60 ? -0.032 -30.096 27.624 1.00 21.14 57 ILE C N 1
ATOM 2947 C CA . ILE C 1 60 ? -0.182 -28.839 26.912 1.00 21.21 57 ILE C CA 1
ATOM 2948 C C . ILE C 1 60 ? 1.055 -28.565 26.065 1.00 22.09 57 ILE C C 1
ATOM 2949 O O . ILE C 1 60 ? 2.181 -28.684 26.540 1.00 20.47 57 ILE C O 1
ATOM 2954 N N . ALA C 1 61 ? 0.839 -28.225 24.798 1.00 20.61 58 ALA C N 1
ATOM 2955 C CA . ALA C 1 61 ? 1.941 -27.840 23.928 1.00 21.50 58 ALA C CA 1
ATOM 2956 C C . ALA C 1 61 ? 1.625 -26.521 23.248 1.00 17.37 58 ALA C C 1
ATOM 2957 O O . ALA C 1 61 ? 0.459 -26.236 22.968 1.00 16.70 58 ALA C O 1
ATOM 2959 N N . ILE C 1 62 ? 2.657 -25.714 23.012 1.00 16.80 59 ILE C N 1
ATOM 2960 C CA . ILE C 1 62 ? 2.576 -24.630 22.049 1.00 17.02 59 ILE C CA 1
ATOM 2961 C C . ILE C 1 62 ? 3.436 -24.985 20.842 1.00 18.52 59 ILE C C 1
ATOM 2962 O O . ILE C 1 62 ? 4.515 -25.559 20.983 1.00 19.64 59 ILE C O 1
ATOM 2967 N N . ILE C 1 63 ? 2.932 -24.678 19.649 1.00 17.09 60 ILE C N 1
ATOM 2968 C CA . ILE C 1 63 ? 3.669 -24.938 18.421 1.00 19.67 60 ILE C CA 1
ATOM 2969 C C . ILE C 1 63 ? 3.682 -23.666 17.593 1.00 18.34 60 ILE C C 1
ATOM 2970 O O . ILE C 1 63 ? 2.643 -23.230 17.095 1.00 19.54 60 ILE C O 1
ATOM 2975 N N . THR C 1 64 ? 4.853 -23.062 17.457 1.00 19.68 61 THR C N 1
ATOM 2976 C CA . THR C 1 64 ? 4.942 -21.788 16.779 1.00 22.92 61 THR C CA 1
ATOM 2977 C C . THR C 1 64 ? 6.185 -21.658 15.897 1.00 22.82 61 THR C C 1
ATOM 2978 O O . THR C 1 64 ? 7.256 -22.169 16.222 1.00 20.36 61 THR C O 1
ATOM 2982 N N . GLY C 1 65 ? 6.027 -20.961 14.780 1.00 19.43 62 GLY C N 1
ATOM 2983 C CA . GLY C 1 65 ? 7.161 -20.631 13.934 1.00 25.45 62 GLY C CA 1
ATOM 2984 C C . GLY C 1 65 ? 8.073 -19.643 14.637 1.00 28.24 62 GLY C C 1
ATOM 2985 O O . GLY C 1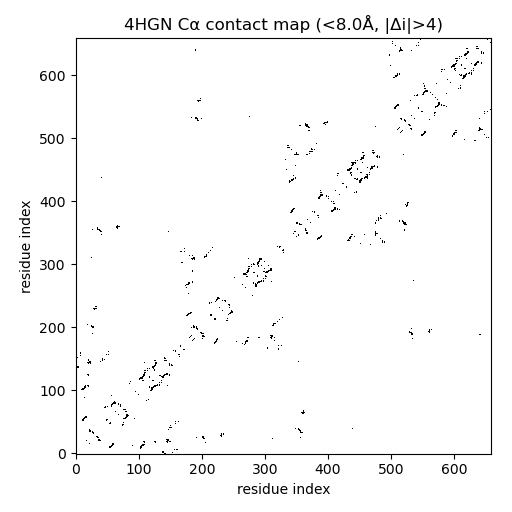 65 ? 9.269 -19.580 14.358 1.00 28.57 62 GLY C O 1
ATOM 2986 N N . GLY C 1 66 ? 7.505 -18.882 15.572 1.00 25.99 63 GLY C N 1
ATOM 2987 C CA . GLY C 1 66 ? 8.236 -17.847 16.289 1.00 26.79 63 GLY C CA 1
ATOM 2988 C C . GLY C 1 66 ? 9.391 -18.386 17.107 1.00 27.76 63 GLY C C 1
ATOM 2989 O O . GLY C 1 66 ? 9.416 -19.569 17.451 1.00 27.17 63 GLY C O 1
ATOM 2990 N N . ARG C 1 67 ? 10.347 -17.517 17.424 1.00 26.72 64 ARG C N 1
ATOM 2991 C CA . ARG C 1 67 ? 11.585 -17.933 18.075 1.00 29.48 64 ARG C CA 1
ATOM 2992 C C . ARG C 1 67 ? 11.892 -17.038 19.259 1.00 34.08 64 ARG C C 1
ATOM 2993 O O . ARG C 1 67 ? 12.999 -17.070 19.789 1.00 33.48 64 ARG C O 1
ATOM 3001 N N . THR C 1 68 ? 10.933 -16.217 19.667 1.00 30.73 65 THR C N 1
ATOM 3002 C CA . THR C 1 68 ? 11.244 -15.210 20.673 1.00 29.24 65 THR C CA 1
ATOM 3003 C C . THR C 1 68 ? 11.350 -15.794 22.086 1.00 29.50 65 THR C C 1
ATOM 3004 O O . THR C 1 68 ? 10.540 -16.625 22.507 1.00 26.28 65 THR C O 1
ATOM 3008 N N . GLU C 1 69 ? 12.378 -15.362 22.807 1.00 27.57 66 GLU C N 1
ATOM 3009 C CA . GLU C 1 69 ? 12.590 -15.816 24.168 1.00 30.38 66 GLU C CA 1
ATOM 3010 C C . GLU C 1 69 ? 11.412 -15.429 25.068 1.00 26.17 66 GLU C C 1
ATOM 3011 O O . GLU C 1 69 ? 11.100 -16.137 26.022 1.00 25.88 66 GLU C O 1
ATOM 3017 N N . ALA C 1 70 ? 10.747 -14.320 24.750 1.00 26.39 67 ALA C N 1
ATOM 3018 C CA . ALA C 1 70 ? 9.596 -13.872 25.541 1.00 24.31 67 ALA C CA 1
ATOM 3019 C C . ALA C 1 70 ? 8.497 -14.932 25.598 1.00 24.61 67 ALA C C 1
ATOM 3020 O O . ALA C 1 70 ? 7.994 -15.262 26.674 1.00 21.39 67 ALA C O 1
ATOM 3022 N N . VAL C 1 71 ? 8.122 -15.465 24.440 1.00 22.43 68 VAL C N 1
ATOM 3023 C CA . VAL C 1 71 ? 7.078 -16.487 24.389 1.00 25.48 68 VAL C CA 1
ATOM 3024 C C . VAL C 1 71 ? 7.500 -17.776 25.109 1.00 23.17 68 VAL C C 1
ATOM 3025 O O . VAL C 1 71 ? 6.727 -18.353 25.867 1.00 22.02 68 VAL C O 1
ATOM 3029 N N . ARG C 1 72 ? 8.735 -18.212 24.879 1.00 22.78 69 ARG C N 1
ATOM 3030 C CA . ARG C 1 72 ? 9.233 -19.421 25.522 1.00 24.52 69 ARG C CA 1
ATOM 3031 C C . ARG C 1 72 ? 9.169 -19.266 27.045 1.00 23.69 69 ARG C C 1
ATOM 3032 O O . ARG C 1 72 ? 8.600 -20.099 27.740 1.00 23.81 69 ARG C O 1
ATOM 3040 N N . ILE C 1 73 ? 9.748 -18.181 27.540 1.00 21.86 70 ILE C N 1
ATOM 3041 C CA . ILE C 1 73 ? 9.748 -17.878 28.966 1.00 23.77 70 ILE C CA 1
ATOM 3042 C C . ILE C 1 73 ? 8.337 -17.880 29.550 1.00 23.62 70 ILE C C 1
ATOM 3043 O O . ILE C 1 73 ? 8.063 -18.535 30.559 1.00 21.82 70 ILE C O 1
ATOM 3048 N N . ARG C 1 74 ? 7.441 -17.148 28.907 1.00 20.49 71 ARG C N 1
ATOM 3049 C CA . ARG C 1 74 ? 6.103 -16.965 29.447 1.00 22.71 71 ARG C CA 1
ATOM 3050 C C . ARG C 1 74 ? 5.387 -18.308 29.572 1.00 23.64 71 ARG C C 1
ATOM 3051 O O . ARG C 1 74 ? 4.759 -18.598 30.593 1.00 21.65 71 ARG C O 1
ATOM 3059 N N . PHE C 1 75 ? 5.512 -19.152 28.557 1.00 21.20 72 PHE C N 1
ATOM 3060 C CA . PHE C 1 75 ? 4.848 -20.452 28.624 1.00 22.27 72 PHE C CA 1
ATOM 3061 C C . PHE C 1 75 ? 5.558 -21.456 29.535 1.00 22.39 72 PHE C C 1
ATOM 3062 O O . PHE C 1 75 ? 4.909 -22.264 30.207 1.00 17.52 72 PHE C O 1
ATOM 3070 N N . ALA C 1 76 ? 6.881 -21.386 29.600 1.00 23.20 73 ALA C N 1
ATOM 3071 C CA . ALA C 1 76 ? 7.584 -22.228 30.558 1.00 23.21 73 ALA C CA 1
ATOM 3072 C C . ALA C 1 76 ? 7.242 -21.811 32.002 1.00 23.75 73 ALA C C 1
ATOM 3073 O O . ALA C 1 76 ? 7.183 -22.648 32.901 1.00 25.51 73 ALA C O 1
ATOM 3075 N N . ALA C 1 77 ? 6.983 -20.524 32.217 1.00 21.90 74 ALA C N 1
ATOM 3076 C CA . ALA C 1 77 ? 6.575 -20.054 33.534 1.00 25.99 74 ALA C CA 1
ATOM 3077 C C . ALA C 1 77 ? 5.178 -20.551 33.913 1.00 25.29 74 ALA C C 1
ATOM 3078 O O . ALA C 1 77 ? 4.799 -20.514 35.079 1.00 25.26 74 ALA C O 1
ATOM 3080 N N . LEU C 1 78 ? 4.408 -21.012 32.933 1.00 23.36 75 LEU C N 1
ATOM 3081 C CA . LEU C 1 78 ? 3.085 -21.561 33.209 1.00 22.44 75 LEU C CA 1
ATOM 3082 C C . LEU C 1 78 ? 3.150 -23.077 33.424 1.00 25.44 75 LEU C C 1
ATOM 3083 O O . LEU C 1 78 ? 2.137 -23.727 33.702 1.00 22.40 75 LEU C O 1
ATOM 3088 N N . GLY C 1 79 ? 4.344 -23.641 33.286 1.00 23.35 76 GLY C N 1
ATOM 3089 C CA . GLY C 1 79 ? 4.518 -25.067 33.466 1.00 22.66 76 GLY C CA 1
ATOM 3090 C C . GLY C 1 79 ? 4.361 -25.861 32.187 1.00 23.50 76 GLY C C 1
ATOM 3091 O O . GLY C 1 79 ? 4.333 -27.096 32.210 1.00 23.83 76 GLY C O 1
ATOM 3092 N N . VAL C 1 80 ? 4.258 -25.168 31.057 1.00 21.98 77 VAL C N 1
ATOM 3093 C CA . VAL C 1 80 ? 4.254 -25.877 29.789 1.00 20.59 77 VAL C CA 1
ATOM 3094 C C . VAL C 1 80 ? 5.655 -26.404 29.500 1.00 25.39 77 VAL C C 1
ATOM 3095 O O . VAL C 1 80 ? 6.604 -25.635 29.395 1.00 26.83 77 VAL C O 1
ATOM 3099 N N . LYS C 1 81 ? 5.778 -27.717 29.363 1.00 26.06 78 LYS C N 1
ATOM 3100 C CA . LYS C 1 81 ? 7.075 -28.320 29.102 1.00 30.09 78 LYS C CA 1
ATOM 3101 C C . LYS C 1 81 ? 7.273 -28.627 27.623 1.00 29.54 78 LYS C C 1
ATOM 3102 O O . LYS C 1 81 ? 8.405 -28.760 27.156 1.00 31.38 78 LYS C O 1
ATOM 3108 N N . ASP C 1 82 ? 6.176 -28.715 26.878 1.00 25.41 79 ASP C N 1
ATOM 3109 C CA . ASP C 1 82 ? 6.270 -29.002 25.451 1.00 21.37 79 ASP C CA 1
ATOM 3110 C C . ASP C 1 82 ? 6.158 -27.720 24.613 1.00 24.28 79 ASP C C 1
ATOM 3111 O O . ASP C 1 82 ? 5.081 -27.356 24.145 1.00 22.64 79 ASP C O 1
ATOM 3116 N N . LEU C 1 83 ? 7.294 -27.045 24.447 1.00 19.12 80 LEU C N 1
ATOM 3117 C CA . LEU C 1 83 ? 7.390 -25.794 23.721 1.00 23.33 80 LEU C CA 1
ATOM 3118 C C . LEU C 1 83 ? 8.109 -25.995 22.394 1.00 25.30 80 LEU C C 1
ATOM 3119 O O . LEU C 1 83 ? 9.332 -26.116 22.348 1.00 26.03 80 LEU C O 1
ATOM 3124 N N . TYR C 1 84 ? 7.351 -26.017 21.311 1.00 23.43 81 TYR C N 1
ATOM 3125 C CA . TYR C 1 84 ? 7.935 -26.246 20.002 1.00 21.35 81 TYR C CA 1
ATOM 3126 C C . TYR C 1 84 ? 8.114 -24.926 19.275 1.00 22.94 81 TYR C C 1
ATOM 3127 O O . TYR C 1 84 ? 7.254 -24.527 18.500 1.00 24.06 81 TYR C O 1
ATOM 3136 N N . MET C 1 85 ? 9.230 -24.250 19.540 1.00 21.92 82 MET C N 1
ATOM 3137 C CA . MET C 1 85 ? 9.530 -22.966 18.917 1.00 26.89 82 MET C CA 1
ATOM 3138 C C . MET C 1 85 ? 10.240 -23.216 17.597 1.00 26.57 82 MET C C 1
ATOM 3139 O O . MET C 1 85 ? 10.736 -24.321 17.362 1.00 27.18 82 MET C O 1
ATOM 3144 N N . GLY C 1 86 ? 10.301 -22.188 16.752 1.00 25.05 83 GLY C N 1
ATOM 3145 C CA . GLY C 1 86 ? 10.982 -22.272 15.467 1.00 26.51 83 GLY C CA 1
ATOM 3146 C C . GLY C 1 86 ? 10.478 -23.402 14.590 1.00 28.94 83 GLY C C 1
ATOM 3147 O O . GLY C 1 86 ? 11.230 -23.989 13.815 1.00 29.00 83 GLY C O 1
ATOM 3148 N N . SER C 1 87 ? 9.193 -23.704 14.720 1.00 29.86 84 SER C N 1
ATOM 3149 C CA . SER C 1 87 ? 8.568 -24.799 13.995 1.00 25.53 84 SER C CA 1
ATOM 3150 C C . SER C 1 87 ? 8.516 -24.459 12.511 1.00 26.79 84 SER C C 1
ATOM 3151 O O . SER C 1 87 ? 8.005 -23.413 12.135 1.00 29.46 84 SER C O 1
ATOM 3154 N N . ALA C 1 88 ? 9.044 -25.341 11.670 1.00 28.71 85 ALA C N 1
ATOM 3155 C CA . ALA C 1 88 ? 9.034 -25.102 10.225 1.00 28.06 85 ALA C CA 1
ATOM 3156 C C . ALA C 1 88 ? 7.810 -25.721 9.585 1.00 25.12 85 ALA C C 1
ATOM 3157 O O . ALA C 1 88 ? 7.116 -25.080 8.796 1.00 24.93 85 ALA C O 1
ATOM 3159 N N . VAL C 1 89 ? 7.553 -26.980 9.919 1.00 20.41 86 VAL C N 1
ATOM 3160 C CA . VAL C 1 89 ? 6.394 -27.690 9.405 1.00 21.99 86 VAL C CA 1
ATOM 3161 C C . VAL C 1 89 ? 5.703 -28.288 10.614 1.00 22.67 86 VAL C C 1
ATOM 3162 O O . VAL C 1 89 ? 6.202 -29.247 11.223 1.00 20.19 86 VAL C O 1
ATOM 3166 N N . LYS C 1 90 ? 4.576 -27.692 10.989 1.00 18.58 87 LYS C N 1
ATOM 3167 C CA . LYS C 1 90 ? 3.957 -27.979 12.281 1.00 17.77 87 LYS C CA 1
ATOM 3168 C C . LYS C 1 90 ? 3.541 -29.430 12.507 1.00 18.54 87 LYS C C 1
ATOM 3169 O O . LYS C 1 90 ? 3.521 -29.889 13.645 1.00 17.43 87 LYS C O 1
ATOM 3175 N N . ILE C 1 91 ? 3.215 -30.150 11.434 1.00 18.96 88 ILE C N 1
ATOM 3176 C CA . ILE C 1 91 ? 2.690 -31.512 11.580 1.00 17.12 88 ILE C CA 1
ATOM 3177 C C . ILE C 1 91 ? 3.678 -32.416 12.339 1.00 16.36 88 ILE C C 1
ATOM 3178 O O . ILE C 1 91 ? 3.278 -33.283 13.118 1.00 18.59 88 ILE C O 1
ATOM 3183 N N . HIS C 1 92 ? 4.971 -32.180 12.141 1.00 17.56 89 HIS C N 1
ATOM 3184 C CA . HIS C 1 92 ? 5.996 -32.995 12.787 1.00 18.40 89 HIS C CA 1
ATOM 3185 C C . HIS C 1 92 ? 6.075 -32.780 14.289 1.00 20.72 89 HIS C C 1
ATOM 3186 O O . HIS C 1 92 ? 6.221 -33.738 15.057 1.00 20.30 89 HIS C O 1
ATOM 3193 N N . ASP C 1 93 ? 5.983 -31.524 14.699 1.00 19.97 90 ASP C N 1
ATOM 3194 C CA . ASP C 1 93 ? 5.940 -31.202 16.111 1.00 16.89 90 ASP C CA 1
ATOM 3195 C C . ASP C 1 93 ? 4.657 -31.779 16.722 1.00 18.62 90 ASP C C 1
ATOM 3196 O O . ASP C 1 93 ? 4.678 -32.303 17.840 1.00 21.28 90 ASP C O 1
ATOM 3201 N N . TYR C 1 94 ? 3.543 -31.704 15.990 1.00 17.26 91 TYR C N 1
ATOM 3202 C CA . TYR C 1 94 ? 2.307 -32.359 16.447 1.00 16.64 91 TYR C CA 1
ATOM 3203 C C . TYR C 1 94 ? 2.499 -33.864 16.697 1.00 20.68 91 TYR C C 1
ATOM 3204 O O . TYR C 1 94 ? 2.108 -34.389 17.745 1.00 19.91 91 TYR C O 1
ATOM 3213 N N . ARG C 1 95 ? 3.077 -34.559 15.719 1.00 18.65 92 ARG C N 1
ATOM 3214 C CA . ARG C 1 95 ? 3.348 -35.987 15.845 1.00 20.79 92 ARG C CA 1
ATOM 3215 C C . ARG C 1 95 ? 4.262 -36.265 17.036 1.00 21.36 92 ARG C C 1
ATOM 3216 O O . ARG C 1 95 ? 4.018 -37.181 17.829 1.00 22.25 92 ARG C O 1
ATOM 3224 N N . ASN C 1 96 ? 5.293 -35.442 17.171 1.00 21.07 93 ASN C N 1
ATOM 3225 C CA . ASN C 1 96 ? 6.248 -35.556 18.264 1.00 21.73 93 ASN C CA 1
ATOM 3226 C C . ASN C 1 96 ? 5.550 -35.522 19.616 1.00 23.02 93 ASN C C 1
ATOM 3227 O O . ASN C 1 96 ? 5.794 -36.367 20.474 1.00 20.78 93 ASN C O 1
ATOM 3232 N N . PHE C 1 97 ? 4.657 -34.552 19.765 1.00 22.06 94 PHE C N 1
ATOM 3233 C CA . PHE C 1 97 ? 3.880 -34.337 20.982 1.00 21.87 94 PHE C CA 1
ATOM 3234 C C . PHE C 1 97 ? 2.954 -35.516 21.242 1.00 23.35 94 PHE C C 1
ATOM 3235 O O . PHE C 1 97 ? 2.900 -36.039 22.349 1.00 24.15 94 PHE C O 1
ATOM 3243 N N . ARG C 1 98 ? 2.218 -35.919 20.209 1.00 24.02 95 ARG C N 1
ATOM 3244 C CA . ARG C 1 98 ? 1.304 -37.047 20.292 1.00 22.05 95 ARG C CA 1
ATOM 3245 C C . ARG C 1 98 ? 2.040 -38.303 20.727 1.00 24.93 95 ARG C C 1
ATOM 3246 O O . ARG C 1 98 ? 1.633 -38.986 21.670 1.00 25.27 95 ARG C O 1
ATOM 3254 N N . ASP C 1 99 ? 3.128 -38.605 20.030 1.00 23.37 96 ASP C N 1
ATOM 3255 C CA . ASP C 1 99 ? 3.818 -39.872 20.229 1.00 27.64 96 ASP C CA 1
ATOM 3256 C C . ASP C 1 99 ? 4.601 -39.918 21.524 1.00 24.97 96 ASP C C 1
ATOM 3257 O O . ASP C 1 99 ? 4.758 -40.973 22.108 1.00 27.64 96 ASP C O 1
ATOM 3262 N N . LYS C 1 100 ? 5.074 -38.763 21.968 1.00 25.28 97 LYS C N 1
ATOM 3263 C CA . LYS C 1 100 ? 5.796 -38.639 23.221 1.00 27.42 97 LYS C CA 1
ATOM 3264 C C . LYS C 1 100 ? 4.974 -39.194 24.378 1.00 28.66 97 LYS C C 1
ATOM 3265 O O . LYS C 1 100 ? 5.519 -39.776 25.316 1.00 27.96 97 LYS C O 1
ATOM 3271 N N . TYR C 1 101 ? 3.659 -39.029 24.312 1.00 24.45 98 TYR C N 1
ATOM 3272 C CA . TYR C 1 101 ? 2.806 -39.448 25.420 1.00 24.84 98 TYR C CA 1
ATOM 3273 C C . TYR C 1 101 ? 1.928 -40.654 25.087 1.00 29.19 98 TYR C C 1
ATOM 3274 O O . TYR C 1 101 ? 1.035 -41.019 25.859 1.00 27.11 98 TYR C O 1
ATOM 3283 N N . GLY C 1 102 ? 2.185 -41.270 23.939 1.00 25.77 99 GLY C N 1
ATOM 3284 C CA . GLY C 1 102 ? 1.494 -42.482 23.558 1.00 21.87 99 GLY C CA 1
ATOM 3285 C C . GLY C 1 102 ? 0.030 -42.232 23.271 1.00 31.13 99 GLY C C 1
ATOM 3286 O O . GLY C 1 102 ? -0.808 -43.103 23.497 1.00 30.96 99 GLY C O 1
ATOM 3287 N N . LEU C 1 103 ? -0.266 -41.039 22.758 1.00 27.98 100 LEU C N 1
ATOM 3288 C CA . LEU C 1 103 ? -1.626 -40.625 22.431 1.00 27.35 100 LEU C CA 1
ATOM 3289 C C . LEU C 1 103 ? -2.056 -41.089 21.045 1.00 25.71 100 LEU C C 1
ATOM 3290 O O . LEU C 1 103 ? -1.225 -41.295 20.168 1.00 26.30 100 LEU C O 1
ATOM 3295 N N . SER C 1 104 ? -3.360 -41.243 20.846 1.00 26.06 101 SER C N 1
ATOM 3296 C CA . SER C 1 104 ? -3.892 -41.373 19.501 1.00 27.20 101 SER C CA 1
ATOM 3297 C C . SER C 1 104 ? -4.446 -40.008 19.093 1.00 23.83 101 SER C C 1
ATOM 3298 O O . SER C 1 104 ? -4.660 -39.152 19.940 1.00 23.20 101 SER C O 1
ATOM 3301 N N . ASP C 1 105 ? -4.651 -39.793 17.799 1.00 24.75 102 ASP C N 1
ATOM 3302 C CA . ASP C 1 105 ? -5.082 -38.479 17.329 1.00 25.31 102 ASP C CA 1
ATOM 3303 C C . ASP C 1 105 ? -6.389 -38.009 17.971 1.00 24.82 102 ASP C C 1
ATOM 3304 O O . ASP C 1 105 ? -6.552 -36.818 18.250 1.00 21.79 102 ASP C O 1
ATOM 3309 N N . ASP C 1 106 ? -7.310 -38.936 18.223 1.00 20.11 103 ASP C N 1
ATOM 3310 C CA . ASP C 1 106 ? -8.634 -38.562 18.729 1.00 23.05 103 ASP C CA 1
ATOM 3311 C C . ASP C 1 106 ? -8.578 -38.003 20.152 1.00 22.73 103 ASP C C 1
ATOM 3312 O O . ASP C 1 106 ? -9.557 -37.466 20.660 1.00 24.17 103 ASP C O 1
ATOM 3317 N N . GLU C 1 107 ? -7.412 -38.103 20.771 1.00 19.08 104 GLU C N 1
ATOM 3318 C CA . GLU C 1 107 ? -7.240 -37.630 22.135 1.00 23.86 104 GLU C CA 1
ATOM 3319 C C . GLU C 1 107 ? -6.615 -36.236 22.198 1.00 22.81 104 GLU C C 1
ATOM 3320 O O . GLU C 1 107 ? -6.327 -35.720 23.279 1.00 19.97 104 GLU C O 1
ATOM 3326 N N . ILE C 1 108 ? -6.400 -35.628 21.039 1.00 22.44 105 ILE C N 1
ATOM 3327 C CA . ILE C 1 108 ? -5.706 -34.350 20.997 1.00 19.70 105 ILE C CA 1
ATOM 3328 C C . ILE C 1 108 ? -6.523 -33.237 20.366 1.00 19.59 105 ILE C C 1
ATOM 3329 O O . ILE C 1 108 ? -7.082 -33.385 19.278 1.00 18.52 105 ILE C O 1
ATOM 3334 N N . LEU C 1 109 ? -6.586 -32.120 21.079 1.00 18.86 106 LEU C N 1
ATOM 3335 C CA . LEU C 1 109 ? -7.145 -30.884 20.563 1.00 19.32 106 LEU C CA 1
ATOM 3336 C C . LEU C 1 109 ? -6.001 -30.033 20.011 1.00 15.56 106 LEU C C 1
ATOM 3337 O O . LEU C 1 109 ? -4.945 -29.907 20.646 1.00 15.95 106 LEU C O 1
ATOM 3342 N N . TYR C 1 110 ? -6.201 -29.459 18.831 1.00 14.82 107 TYR C N 1
ATOM 3343 C CA . TYR C 1 110 ? -5.284 -28.442 18.329 1.00 16.60 107 TYR C CA 1
ATOM 3344 C C . TYR C 1 110 ? -6.038 -27.198 17.895 1.00 17.37 107 TYR C C 1
ATOM 3345 O O . TYR C 1 110 ? -7.039 -27.277 17.176 1.00 18.52 107 TYR C O 1
ATOM 3354 N N . MET C 1 111 ? -5.541 -26.042 18.323 1.00 13.91 108 MET C N 1
ATOM 3355 C CA . MET C 1 111 ? -6.149 -24.781 17.948 1.00 15.32 108 MET C CA 1
ATOM 3356 C C . MET C 1 111 ? -5.198 -23.955 17.092 1.00 13.59 108 MET C C 1
ATOM 3357 O O . MET C 1 111 ? -4.080 -23.646 17.513 1.00 14.99 108 MET C O 1
ATOM 3362 N N . GLY C 1 112 ? -5.649 -23.617 15.886 1.00 16.52 109 GLY C N 1
ATOM 3363 C CA . GLY C 1 112 ? -4.875 -22.808 14.957 1.00 15.75 109 GLY C CA 1
ATOM 3364 C C . GLY C 1 112 ? -5.710 -21.687 14.375 1.00 14.01 109 GLY C C 1
ATOM 3365 O O . GLY C 1 112 ? -6.914 -21.669 14.582 1.00 14.31 109 GLY C O 1
ATOM 3366 N N . ASP C 1 113 ? -5.088 -20.746 13.653 1.00 14.90 110 ASP C N 1
ATOM 3367 C CA . ASP C 1 113 ? -5.839 -19.619 13.091 1.00 14.57 110 ASP C CA 1
ATOM 3368 C C . ASP C 1 113 ? -5.663 -19.412 11.596 1.00 16.81 110 ASP C C 1
ATOM 3369 O O . ASP C 1 113 ? -6.455 -18.705 10.986 1.00 15.81 110 ASP C O 1
ATOM 3374 N N . ASP C 1 114 ? -4.624 -19.998 11.007 1.00 12.85 111 ASP C N 1
ATOM 3375 C CA . ASP C 1 114 ? -4.282 -19.652 9.629 1.00 14.95 111 ASP C CA 1
ATOM 3376 C C . ASP C 1 114 ? -3.856 -20.876 8.848 1.00 16.92 111 ASP C C 1
ATOM 3377 O O . ASP C 1 114 ? -3.684 -21.958 9.402 1.00 15.81 111 ASP C O 1
ATOM 3382 N N . VAL C 1 115 ? -3.684 -20.678 7.549 1.00 17.63 112 VAL C N 1
ATOM 3383 C CA . VAL C 1 115 ? -3.379 -21.766 6.628 1.00 15.22 112 VAL C CA 1
ATOM 3384 C C . VAL C 1 115 ? -2.291 -22.756 7.064 1.00 16.34 112 VAL C C 1
ATOM 3385 O O . VAL C 1 115 ? -2.491 -23.955 6.923 1.00 19.90 112 VAL C O 1
ATOM 3389 N N . PRO C 1 116 ? -1.164 -22.275 7.619 1.00 16.61 113 PRO C N 1
ATOM 3390 C CA . PRO C 1 116 ? -0.129 -23.236 8.035 1.00 16.89 113 PRO C CA 1
ATOM 3391 C C . PRO C 1 116 ? -0.579 -24.208 9.143 1.00 17.00 113 PRO C C 1
ATOM 3392 O O . PRO C 1 116 ? 0.146 -25.147 9.458 1.00 20.12 113 PRO C O 1
ATOM 3396 N N . ASP C 1 117 ? -1.749 -23.968 9.722 1.00 15.79 114 ASP C N 1
ATOM 3397 C CA . ASP C 1 117 ? -2.281 -24.827 10.774 1.00 16.47 114 ASP C CA 1
ATOM 3398 C C . ASP C 1 117 ? -3.155 -25.950 10.239 1.00 16.33 114 ASP C C 1
ATOM 3399 O O . ASP C 1 117 ? -3.466 -26.893 10.975 1.00 16.57 114 ASP C O 1
ATOM 3404 N N . ILE C 1 118 ? -3.561 -25.848 8.973 1.00 17.30 115 ILE C N 1
ATOM 3405 C CA . ILE C 1 118 ? -4.561 -26.753 8.414 1.00 19.43 115 ILE C CA 1
ATOM 3406 C C . ILE C 1 118 ? -4.150 -28.224 8.464 1.00 18.70 115 ILE C C 1
ATOM 3407 O O . ILE C 1 118 ? -4.963 -29.077 8.810 1.00 19.05 115 ILE C O 1
ATOM 3412 N N . GLU C 1 119 ? -2.892 -28.512 8.153 1.00 18.12 116 GLU C N 1
ATOM 3413 C CA . GLU C 1 119 ? -2.440 -29.901 8.114 1.00 20.36 116 GLU C CA 1
ATOM 3414 C C . GLU C 1 119 ? -2.575 -30.565 9.488 1.00 19.08 116 GLU C C 1
ATOM 3415 O O . GLU C 1 119 ? -3.083 -31.690 9.591 1.00 19.64 116 GLU C O 1
ATOM 3421 N N . VAL C 1 120 ? -2.143 -29.875 10.546 1.00 15.82 117 VAL C N 1
ATOM 3422 C CA . VAL C 1 120 ? -2.311 -30.406 11.899 1.00 17.58 117 VAL C CA 1
ATOM 3423 C C . VAL C 1 120 ? -3.794 -30.555 12.240 1.00 18.97 117 VAL C C 1
ATOM 3424 O O . VAL C 1 120 ? -4.213 -31.546 12.837 1.00 21.36 117 VAL C O 1
ATOM 3428 N N . MET C 1 121 ? -4.594 -29.576 11.839 1.00 19.23 118 MET C N 1
ATOM 3429 C CA . MET C 1 121 ? -6.017 -29.608 12.167 1.00 21.51 118 MET C CA 1
ATOM 3430 C C . MET C 1 121 ? -6.740 -30.770 11.487 1.00 22.51 118 MET C C 1
ATOM 3431 O O . MET C 1 121 ? -7.687 -31.326 12.042 1.00 21.01 118 MET C O 1
ATOM 3436 N N . ARG C 1 122 ? -6.287 -31.146 10.293 1.00 22.39 119 ARG C N 1
ATOM 3437 C CA . ARG C 1 122 ? -6.865 -32.294 9.593 1.00 25.76 119 ARG C CA 1
ATOM 3438 C C . ARG C 1 122 ? -6.497 -33.608 10.261 1.00 25.21 119 ARG C C 1
ATOM 3439 O O . ARG C 1 122 ? -7.209 -34.591 10.131 1.00 28.82 119 ARG C O 1
ATOM 3447 N N . GLU C 1 123 ? -5.385 -33.612 10.983 1.00 21.95 120 GLU C N 1
ATOM 3448 C CA . GLU C 1 123 ? -4.875 -34.826 11.599 1.00 23.75 120 GLU C CA 1
ATOM 3449 C C . GLU C 1 123 ? -5.340 -35.021 13.042 1.00 27.22 120 GLU C C 1
ATOM 3450 O O . GLU C 1 123 ? -5.566 -36.156 13.481 1.00 25.45 120 GLU C O 1
ATOM 3456 N N . CYS C 1 124 ? -5.463 -33.926 13.789 1.00 22.87 121 CYS C N 1
ATOM 3457 C CA . CYS C 1 124 ? -5.837 -34.027 15.200 1.00 22.59 121 CYS C CA 1
ATOM 3458 C C . CYS C 1 124 ? -7.286 -34.452 15.344 1.00 20.36 121 CYS C C 1
ATOM 3459 O O . CYS C 1 124 ? -8.063 -34.327 14.404 1.00 26.69 121 CYS C O 1
ATOM 3462 N N . GLY C 1 125 ? -7.655 -34.938 16.522 1.00 23.36 122 GLY C N 1
ATOM 3463 C CA . GLY C 1 125 ? -9.029 -35.351 16.758 1.00 24.09 122 GLY C CA 1
ATOM 3464 C C . GLY C 1 125 ? -9.995 -34.184 16.849 1.00 24.10 122 GLY C C 1
ATOM 3465 O O . GLY C 1 125 ? -11.128 -34.239 16.358 1.00 24.46 122 GLY C O 1
ATOM 3466 N N . LEU C 1 126 ? -9.535 -33.106 17.470 1.00 20.92 123 LEU C N 1
ATOM 3467 C CA . LEU C 1 126 ? -10.391 -31.966 17.770 1.00 19.96 123 LEU C CA 1
ATOM 3468 C C . LEU C 1 126 ? -9.750 -30.664 17.307 1.00 17.80 123 LEU C C 1
ATOM 3469 O O . LEU C 1 126 ? -9.075 -29.987 18.072 1.00 19.44 123 LEU C O 1
ATOM 3474 N N . PRO C 1 127 ? -9.946 -30.317 16.032 1.00 21.20 124 PRO C N 1
ATOM 3475 C CA . PRO C 1 127 ? -9.453 -29.022 15.561 1.00 17.59 124 PRO C CA 1
ATOM 3476 C C . PRO C 1 127 ? -10.370 -27.900 15.990 1.00 15.99 124 PRO C C 1
ATOM 3477 O O . PRO C 1 127 ? -11.581 -27.992 15.771 1.00 17.92 124 PRO C O 1
ATOM 3481 N N . CYS C 1 128 ? -9.814 -26.854 16.599 1.00 21.85 125 CYS C N 1
ATOM 3482 C CA . CYS C 1 128 ? -10.545 -25.594 16.716 1.00 17.79 125 CYS C CA 1
ATOM 3483 C C . CYS C 1 128 ? -9.744 -24.400 16.309 1.00 16.72 125 CYS C C 1
ATOM 3484 O O . CYS C 1 128 ? -8.587 -24.492 15.914 1.00 15.88 125 CYS C O 1
ATOM 3487 N N . CYS C 1 129 ? -10.387 -23.257 16.460 1.00 17.19 126 CYS C N 1
ATOM 3488 C CA . CYS C 1 129 ? -9.828 -22.011 15.999 1.00 16.41 126 CYS C CA 1
ATOM 3489 C C . CYS C 1 129 ? -10.570 -20.873 16.681 1.00 16.92 126 CYS C C 1
ATOM 3490 O O . CYS C 1 129 ? -11.680 -21.049 17.176 1.00 17.75 126 CYS C O 1
ATOM 3493 N N . PRO C 1 130 ? -9.953 -19.693 16.718 1.00 18.81 127 PRO C N 1
ATOM 3494 C CA . PRO C 1 130 ? -10.627 -18.528 17.299 1.00 16.38 127 PRO C CA 1
ATOM 3495 C C . PRO C 1 130 ? -11.739 -18.012 16.395 1.00 18.72 127 PRO C C 1
ATOM 3496 O O . PRO C 1 130 ? -11.811 -18.380 15.222 1.00 18.84 127 PRO C O 1
ATOM 3500 N N . LYS C 1 131 ? -12.580 -17.135 16.936 1.00 20.21 128 LYS C N 1
ATOM 3501 C CA . LYS C 1 131 ? -13.656 -16.503 16.181 1.00 17.91 128 LYS C CA 1
ATOM 3502 C C . LYS C 1 131 ? -13.176 -15.798 14.906 1.00 20.91 128 LYS C C 1
ATOM 3503 O O . LYS C 1 131 ? -13.904 -15.720 13.913 1.00 22.48 128 LYS C O 1
ATOM 3509 N N . ASP C 1 132 ? -11.957 -15.279 14.933 1.00 17.45 129 ASP C N 1
ATOM 3510 C CA . ASP C 1 132 ? -11.447 -14.537 13.788 1.00 16.26 129 ASP C CA 1
ATOM 3511 C C . ASP C 1 132 ? -10.423 -15.319 12.984 1.00 17.64 129 ASP C C 1
ATOM 3512 O O . ASP C 1 132 ? -9.590 -14.721 12.307 1.00 19.35 129 ASP C O 1
ATOM 3517 N N . ALA C 1 133 ? -10.481 -16.644 13.037 1.00 17.43 130 ALA C N 1
ATOM 3518 C CA . ALA C 1 133 ? -9.603 -17.451 12.194 1.00 14.75 130 ALA C CA 1
ATOM 3519 C C . ALA C 1 133 ? -9.995 -17.264 10.730 1.00 15.77 130 ALA C C 1
ATOM 3520 O O . ALA C 1 133 ? -11.081 -16.784 10.431 1.00 15.31 130 ALA C O 1
ATOM 3522 N N . VAL C 1 134 ? -9.112 -17.658 9.818 1.00 14.17 131 VAL C N 1
ATOM 3523 C CA . VAL C 1 134 ? -9.377 -17.501 8.384 1.00 17.70 131 VAL C CA 1
ATOM 3524 C C . VAL C 1 134 ? -10.389 -18.553 7.903 1.00 19.05 131 VAL C C 1
ATOM 3525 O O . VAL C 1 134 ? -10.570 -19.575 8.558 1.00 16.83 131 VAL C O 1
ATOM 3529 N N . PRO C 1 135 ? -11.079 -18.289 6.780 1.00 18.32 132 PRO C N 1
ATOM 3530 C CA . PRO C 1 135 ? -12.138 -19.199 6.314 1.00 21.75 132 PRO C CA 1
ATOM 3531 C C . PRO C 1 135 ? -11.736 -20.661 6.183 1.00 16.76 132 PRO C C 1
ATOM 3532 O O . PRO C 1 135 ? -12.513 -21.510 6.620 1.00 19.98 132 PRO C O 1
ATOM 3536 N N . GLU C 1 136 ? -10.569 -20.950 5.609 1.00 17.88 133 GLU C N 1
ATOM 3537 C CA . GLU C 1 136 ? -10.155 -22.334 5.403 1.00 17.35 133 GLU C CA 1
ATOM 3538 C C . GLU C 1 136 ? -9.975 -23.054 6.725 1.00 19.24 133 GLU C C 1
ATOM 3539 O O . GLU C 1 136 ? -10.154 -24.269 6.805 1.00 16.51 133 GLU C O 1
ATOM 3545 N N . VAL C 1 137 ? -9.607 -22.297 7.754 1.00 16.68 134 VAL C N 1
ATOM 3546 C CA . VAL C 1 137 ? -9.379 -22.860 9.073 1.00 17.06 134 VAL C CA 1
ATOM 3547 C C . VAL C 1 137 ? -10.696 -23.089 9.811 1.00 16.78 134 VAL C C 1
ATOM 3548 O O . VAL C 1 137 ? -10.878 -24.121 10.447 1.00 17.60 134 VAL C O 1
ATOM 3552 N N . LYS C 1 138 ? -11.608 -22.124 9.719 1.00 16.85 135 LYS C N 1
ATOM 3553 C CA . LYS C 1 138 ? -12.959 -22.307 10.226 1.00 18.64 135 LYS C CA 1
ATOM 3554 C C . LYS C 1 138 ? -13.628 -23.496 9.548 1.00 21.13 135 LYS C C 1
ATOM 3555 O O . LYS C 1 138 ? -14.366 -24.243 10.186 1.00 19.29 135 LYS C O 1
ATOM 3561 N N . SER C 1 139 ? -13.356 -23.656 8.253 1.00 17.99 136 SER C N 1
ATOM 3562 C CA . SER C 1 139 ? -13.929 -24.735 7.462 1.00 19.79 136 SER C CA 1
ATOM 3563 C C . SER C 1 139 ? -13.599 -26.094 8.050 1.00 18.21 136 SER C C 1
ATOM 3564 O O . SER C 1 139 ? -14.471 -26.955 8.143 1.00 22.10 136 SER C O 1
ATOM 3567 N N . VAL C 1 140 ? -12.351 -26.272 8.481 1.00 19.14 137 VAL C N 1
ATOM 3568 C CA . VAL C 1 140 ? -11.898 -27.573 8.976 1.00 21.68 137 VAL C CA 1
ATOM 3569 C C . VAL C 1 140 ? -12.132 -27.759 10.487 1.00 21.14 137 VAL C C 1
ATOM 3570 O O . VAL C 1 140 ? -12.151 -28.884 10.995 1.00 20.31 137 VAL C O 1
ATOM 3574 N N . ALA C 1 141 ? -12.348 -26.655 11.196 1.00 21.92 138 ALA C N 1
ATOM 3575 C CA . ALA C 1 141 ? -12.547 -26.704 12.641 1.00 19.85 138 ALA C CA 1
ATOM 3576 C C . ALA C 1 141 ? -13.843 -27.410 13.036 1.00 20.96 138 ALA C C 1
ATOM 3577 O O . ALA C 1 141 ? -14.869 -27.232 12.393 1.00 21.27 138 ALA C O 1
ATOM 3579 N N . LYS C 1 142 ? -13.790 -28.201 14.101 1.00 19.88 139 LYS C N 1
ATOM 3580 C CA . LYS C 1 142 ? -14.995 -28.779 14.685 1.00 19.75 139 LYS C CA 1
ATOM 3581 C C . LYS C 1 142 ? -15.676 -27.754 15.579 1.00 26.98 139 LYS C C 1
ATOM 3582 O O . LYS C 1 142 ? -16.892 -27.800 15.797 1.00 25.78 139 LYS C O 1
ATOM 3588 N N . TYR C 1 143 ? -14.880 -26.831 16.109 1.00 20.36 140 TYR C N 1
ATOM 3589 C CA . TYR C 1 143 ? -15.387 -25.838 17.040 1.00 22.39 140 TYR C CA 1
ATOM 3590 C C . TYR C 1 143 ? -14.714 -24.502 16.806 1.00 17.61 140 TYR C C 1
ATOM 3591 O O . TYR C 1 143 ? -13.497 -24.428 16.735 1.00 20.05 140 TYR C O 1
ATOM 3600 N N . ILE C 1 144 ? -15.511 -23.453 16.684 1.00 21.38 141 ILE C N 1
ATOM 3601 C CA . ILE C 1 144 ? -14.995 -22.094 16.604 1.00 17.57 141 ILE C CA 1
ATOM 3602 C C . ILE C 1 144 ? -15.292 -21.368 17.917 1.00 18.66 141 ILE C C 1
ATOM 3603 O O . ILE C 1 144 ? -16.451 -21.256 18.317 1.00 18.13 141 ILE C O 1
ATOM 3608 N N . SER C 1 145 ? -14.244 -20.890 18.584 1.00 19.13 142 SER C N 1
ATOM 3609 C CA . SER C 1 145 ? -14.382 -20.180 19.861 1.00 19.39 142 SER C CA 1
ATOM 3610 C C . SER C 1 145 ? -15.223 -18.918 19.723 1.00 19.63 142 SER C C 1
ATOM 3611 O O . SER C 1 145 ? -15.301 -18.336 18.636 1.00 21.51 142 SER C O 1
ATOM 3614 N N . TYR C 1 146 ? -15.848 -18.498 20.826 1.00 21.72 143 TYR C N 1
ATOM 3615 C CA . TYR C 1 146 ? -16.574 -17.224 20.874 1.00 21.96 143 TYR C CA 1
ATOM 3616 C C . TYR C 1 146 ? -15.596 -16.060 20.972 1.00 20.88 143 TYR C C 1
ATOM 3617 O O . TYR C 1 146 ? -15.995 -14.899 20.872 1.00 21.55 143 TYR C O 1
ATOM 3626 N N . ALA C 1 147 ? -14.323 -16.373 21.216 1.00 17.70 144 ALA C N 1
ATOM 3627 C CA . ALA C 1 147 ? -13.298 -15.352 21.433 1.00 17.90 144 ALA C CA 1
ATOM 3628 C C . ALA C 1 147 ? -12.321 -15.239 20.258 1.00 18.64 144 ALA C C 1
ATOM 3629 O O . ALA C 1 147 ? -11.968 -16.244 19.643 1.00 19.54 144 ALA C O 1
ATOM 3631 N N . ASP C 1 148 ? -11.882 -14.016 19.962 1.00 19.21 145 ASP C N 1
ATOM 3632 C CA . ASP C 1 148 ? -10.884 -13.769 18.920 1.00 14.87 145 ASP C CA 1
ATOM 3633 C C . ASP C 1 148 ? -9.524 -14.252 19.381 1.00 16.17 145 ASP C C 1
ATOM 3634 O O . ASP C 1 148 ? -9.293 -14.448 20.573 1.00 16.04 145 ASP C O 1
ATOM 3639 N N . GLY C 1 149 ? -8.615 -14.417 18.429 1.00 16.30 146 GLY C N 1
ATOM 3640 C CA . GLY C 1 149 ? -7.283 -14.879 18.743 1.00 15.19 146 GLY C CA 1
ATOM 3641 C C . GLY C 1 149 ? -6.614 -13.952 19.729 1.00 15.66 146 GLY C C 1
ATOM 3642 O O . GLY C 1 149 ? -6.613 -12.735 19.553 1.00 16.85 146 GLY C O 1
ATOM 3643 N N . GLY C 1 150 ? -6.077 -14.537 20.792 1.00 13.58 147 GLY C N 1
ATOM 3644 C CA . GLY C 1 150 ? -5.339 -13.776 21.779 1.00 15.79 147 GLY C CA 1
ATOM 3645 C C . GLY C 1 150 ? -6.218 -13.229 22.887 1.00 17.91 147 GLY C C 1
ATOM 3646 O O . GLY C 1 150 ? -5.709 -12.768 23.901 1.00 16.44 147 GLY C O 1
ATOM 3647 N N . ARG C 1 151 ? -7.533 -13.305 22.699 1.00 14.60 148 ARG C N 1
ATOM 3648 C CA . ARG C 1 151 ? -8.479 -12.650 23.595 1.00 17.65 148 ARG C CA 1
ATOM 3649 C C . ARG C 1 151 ? -9.251 -13.626 24.467 1.00 19.39 148 ARG C C 1
ATOM 3650 O O . ARG C 1 151 ? -10.277 -13.262 25.039 1.00 19.77 148 ARG C O 1
ATOM 3658 N N . GLY C 1 152 ? -8.776 -14.862 24.571 1.00 16.86 149 GLY C N 1
ATOM 3659 C CA . GLY C 1 152 ? -9.369 -15.800 25.515 1.00 17.90 149 GLY C CA 1
ATOM 3660 C C . GLY C 1 152 ? -9.955 -17.053 24.894 1.00 18.90 149 GLY C C 1
ATOM 3661 O O . GLY C 1 152 ? -10.663 -17.802 25.565 1.00 17.44 149 GLY C O 1
ATOM 3662 N N . CYS C 1 153 ? -9.662 -17.285 23.617 1.00 15.61 150 CYS C N 1
ATOM 3663 C CA . CYS C 1 153 ? -10.051 -18.529 22.972 1.00 16.09 150 CYS C CA 1
ATOM 3664 C C . CYS C 1 153 ? -9.289 -19.710 23.581 1.00 15.47 150 CYS C C 1
ATOM 3665 O O . CYS C 1 153 ? -9.745 -20.847 23.518 1.00 18.77 150 CYS C O 1
ATOM 3668 N N . GLY C 1 154 ? -8.129 -19.441 24.174 1.00 14.98 151 GLY C N 1
ATOM 3669 C CA . GLY C 1 154 ? -7.366 -20.492 24.827 1.00 15.10 151 GLY C CA 1
ATOM 3670 C C . GLY C 1 154 ? -8.090 -20.915 26.095 1.00 17.85 151 GLY C C 1
ATOM 3671 O O . GLY C 1 154 ? -8.305 -22.105 26.357 1.00 17.72 151 GLY C O 1
ATOM 3672 N N . ARG C 1 155 ? -8.470 -19.912 26.877 1.00 15.11 152 ARG C N 1
ATOM 3673 C CA . ARG C 1 155 ? -9.244 -20.099 28.103 1.00 16.72 152 ARG C CA 1
ATOM 3674 C C . ARG C 1 155 ? -10.509 -20.903 27.803 1.00 17.85 152 ARG C C 1
ATOM 3675 O O . ARG C 1 155 ? -10.817 -21.878 28.488 1.00 17.08 152 ARG C O 1
ATOM 3683 N N . ASP C 1 156 ? -11.218 -20.494 26.760 1.00 16.86 153 ASP C N 1
ATOM 3684 C CA . ASP C 1 156 ? -12.437 -21.156 26.325 1.00 15.72 153 ASP C CA 1
ATOM 3685 C C . ASP C 1 156 ? -12.281 -22.681 26.253 1.00 18.28 153 ASP C C 1
ATOM 3686 O O . ASP C 1 156 ? -12.929 -23.403 27.000 1.00 17.57 153 ASP C O 1
ATOM 3691 N N . VAL C 1 157 ? -11.418 -23.170 25.367 1.00 15.91 154 VAL C N 1
ATOM 3692 C CA . VAL C 1 157 ? -11.302 -24.618 25.183 1.00 16.57 154 VAL C CA 1
ATOM 3693 C C . VAL C 1 157 ? -10.629 -25.367 26.344 1.00 19.45 154 VAL C C 1
ATOM 3694 O O . VAL C 1 157 ? -10.976 -26.517 26.637 1.00 18.75 154 VAL C O 1
ATOM 3698 N N . VAL C 1 158 ? -9.665 -24.740 27.004 1.00 17.05 155 VAL C N 1
ATOM 3699 C CA . VAL C 1 158 ? -8.976 -25.432 28.086 1.00 18.12 155 VAL C CA 1
ATOM 3700 C C . VAL C 1 158 ? -9.965 -25.683 29.226 1.00 20.19 155 VAL C C 1
ATOM 3701 O O . VAL C 1 158 ? -10.009 -26.769 29.803 1.00 21.24 155 VAL C O 1
ATOM 3705 N N . GLU C 1 159 ? -10.774 -24.675 29.509 1.00 18.77 156 GLU C N 1
ATOM 3706 C CA . GLU C 1 159 ? -11.784 -24.757 30.549 1.00 22.44 156 GLU C CA 1
ATOM 3707 C C . GLU C 1 159 ? -12.814 -25.825 30.196 1.00 22.31 156 GLU C C 1
ATOM 3708 O O . GLU C 1 159 ? -13.195 -26.629 31.050 1.00 20.51 156 GLU C O 1
ATOM 3714 N N . GLN C 1 160 ? -13.251 -25.847 28.938 1.00 20.69 157 GLN C N 1
ATOM 3715 C CA . GLN C 1 160 ? -14.279 -26.795 28.522 1.00 20.23 157 GLN C CA 1
ATOM 3716 C C . GLN C 1 160 ? -13.793 -28.212 28.730 1.00 20.98 157 GLN C C 1
ATOM 3717 O O . GLN C 1 160 ? -14.531 -29.064 29.222 1.00 22.41 157 GLN C O 1
ATOM 3723 N N . VAL C 1 161 ? -12.537 -28.454 28.373 1.00 19.20 158 VAL C N 1
ATOM 3724 C CA . VAL C 1 161 ? -11.950 -29.771 28.526 1.00 22.91 158 VAL C CA 1
ATOM 3725 C C . VAL C 1 161 ? -11.767 -30.128 30.007 1.00 22.91 158 VAL C C 1
ATOM 3726 O O . VAL C 1 161 ? -12.067 -31.242 30.419 1.00 20.67 158 VAL C O 1
ATOM 3730 N N . LEU C 1 162 ? -11.281 -29.180 30.804 1.00 19.43 159 LEU C N 1
ATOM 3731 C CA . LEU C 1 162 ? -11.104 -29.435 32.232 1.00 18.83 159 LEU C CA 1
ATOM 3732 C C . LEU C 1 162 ? -12.444 -29.770 32.893 1.00 23.93 159 LEU C C 1
ATOM 3733 O O . LEU C 1 162 ? -12.543 -30.716 33.680 1.00 23.53 159 LEU C O 1
ATOM 3738 N N . LYS C 1 163 ? -13.471 -28.997 32.562 1.00 24.31 160 LYS C N 1
ATOM 3739 C CA . LYS C 1 163 ? -14.810 -29.222 33.102 1.00 23.81 160 LYS C CA 1
ATOM 3740 C C . LYS C 1 163 ? -15.346 -30.610 32.771 1.00 28.40 160 LYS C C 1
ATOM 3741 O O . LYS C 1 163 ? -15.957 -31.262 33.623 1.00 27.50 160 LYS C O 1
ATOM 3747 N N . ALA C 1 164 ? -15.127 -31.050 31.529 1.00 24.03 161 ALA C N 1
ATOM 3748 C CA . ALA C 1 164 ? -15.581 -32.363 31.078 1.00 24.68 161 ALA C CA 1
ATOM 3749 C C . ALA C 1 164 ? -14.856 -33.518 31.769 1.00 24.74 161 ALA C C 1
ATOM 3750 O O . ALA C 1 164 ? -15.359 -34.647 31.794 1.00 26.63 161 ALA C O 1
ATOM 3752 N N . HIS C 1 165 ? -13.676 -33.240 32.320 1.00 22.42 162 HIS C N 1
ATOM 3753 C CA . HIS C 1 165 ? -12.947 -34.229 33.106 1.00 21.14 162 HIS C CA 1
ATOM 3754 C C . HIS C 1 165 ? -13.242 -34.146 34.596 1.00 24.36 162 HIS C C 1
ATOM 3755 O O . HIS C 1 165 ? -12.709 -34.936 35.362 1.00 26.80 162 HIS C O 1
ATOM 3762 N N . GLY C 1 166 ? -14.055 -33.183 35.010 1.00 23.65 163 GLY C N 1
ATOM 3763 C CA . GLY C 1 166 ? -14.252 -32.939 36.429 1.00 25.22 163 GLY C CA 1
ATOM 3764 C C . GLY C 1 166 ? -13.021 -32.345 37.091 1.00 26.12 163 GLY C C 1
ATOM 3765 O O . GLY C 1 166 ? -12.819 -32.488 38.296 1.00 26.09 163 GLY C O 1
ATOM 3766 N N . LYS C 1 167 ? -12.205 -31.644 36.314 1.00 26.50 164 LYS C N 1
ATOM 3767 C CA . LYS C 1 167 ? -10.955 -31.107 36.834 1.00 25.39 164 LYS C CA 1
ATOM 3768 C C . LYS C 1 167 ? -10.925 -29.577 36.914 1.00 24.02 164 LYS C C 1
ATOM 3769 O O . LYS C 1 167 ? -9.877 -28.985 37.197 1.00 21.69 164 LYS C O 1
ATOM 3775 N N . TRP C 1 168 ? -12.071 -28.946 36.669 1.00 24.57 165 TRP C N 1
ATOM 3776 C CA . TRP C 1 168 ? -12.193 -27.499 36.813 1.00 26.43 165 TRP C CA 1
ATOM 3777 C C . TRP C 1 168 ? -12.381 -27.198 38.292 1.00 32.85 165 TRP C C 1
ATOM 3778 O O . TRP C 1 168 ? -13.512 -27.114 38.774 1.00 32.64 165 TRP C O 1
ATOM 3789 N N . MET C 1 169 ? -11.246 -27.013 38.970 1.00 32.64 166 MET C N 1
ATOM 3790 C CA . MET C 1 169 ? -11.092 -27.119 40.432 1.00 39.71 166 MET C CA 1
ATOM 3791 C C . MET C 1 169 ? -12.380 -27.182 41.249 1.00 40.79 166 MET C C 1
ATOM 3792 O O . MET C 1 169 ? -12.977 -28.249 41.390 1.00 41.47 166 MET C O 1
ATOM 3797 N N . SER D 1 5 ? -23.542 1.675 36.709 1.00 38.98 2 SER D N 1
ATOM 3798 C CA . SER D 1 5 ? -24.788 1.479 37.446 1.00 39.53 2 SER D CA 1
ATOM 3799 C C . SER D 1 5 ? -24.525 1.646 38.946 1.00 32.91 2 SER D C 1
ATOM 3800 O O . SER D 1 5 ? -23.404 1.448 39.398 1.00 35.46 2 SER D O 1
ATOM 3803 N N . THR D 1 6 ? -25.535 2.023 39.725 1.00 35.79 3 THR D N 1
ATOM 3804 C CA . THR D 1 6 ? -25.315 2.126 41.165 1.00 24.46 3 THR D CA 1
ATOM 3805 C C . THR D 1 6 ? -25.181 0.736 41.809 1.00 30.13 3 THR D C 1
ATOM 3806 O O . THR D 1 6 ? -25.763 -0.257 41.365 1.00 25.19 3 THR D O 1
ATOM 3810 N N . ILE D 1 7 ? -24.350 0.680 42.836 1.00 23.28 4 ILE D N 1
ATOM 3811 C CA . ILE D 1 7 ? -24.006 -0.555 43.500 1.00 22.92 4 ILE D CA 1
ATOM 3812 C C . ILE D 1 7 ? -25.051 -0.858 44.567 1.00 23.58 4 ILE D C 1
ATOM 3813 O O . ILE D 1 7 ? -25.464 0.040 45.310 1.00 22.23 4 ILE D O 1
ATOM 3818 N N . ASN D 1 8 ? -25.480 -2.117 44.634 1.00 23.74 5 ASN D N 1
ATOM 3819 C CA . ASN D 1 8 ? -26.461 -2.538 45.631 1.00 22.64 5 ASN D CA 1
ATOM 3820 C C . ASN D 1 8 ? -25.815 -2.733 46.996 1.00 19.15 5 ASN D C 1
ATOM 3821 O O . ASN D 1 8 ? -25.709 -3.846 47.497 1.00 21.17 5 ASN D O 1
ATOM 3826 N N . TYR D 1 9 ? -25.398 -1.634 47.602 1.00 20.30 6 TYR D N 1
ATOM 3827 C CA . TYR D 1 9 ? -24.712 -1.695 48.870 1.00 24.61 6 TYR D CA 1
ATOM 3828 C C . TYR D 1 9 ? -24.711 -0.308 49.461 1.00 22.01 6 TYR D C 1
ATOM 3829 O O . TYR D 1 9 ? -24.757 0.685 48.736 1.00 21.88 6 TYR D O 1
ATOM 3838 N N . ASP D 1 10 ? -24.663 -0.231 50.784 1.00 22.15 7 ASP D N 1
ATOM 3839 C CA . ASP D 1 10 ? -24.590 1.071 51.433 1.00 25.93 7 ASP D CA 1
ATOM 3840 C C . ASP D 1 10 ? -23.148 1.525 51.347 1.00 25.05 7 ASP D C 1
ATOM 3841 O O . ASP D 1 10 ? -22.336 1.197 52.217 1.00 28.15 7 ASP D O 1
ATOM 3846 N N . LEU D 1 11 ? -22.824 2.264 50.287 1.00 22.87 8 LEU D N 1
ATOM 3847 C CA . LEU D 1 11 ? -21.441 2.655 50.037 1.00 23.68 8 LEU D CA 1
ATOM 3848 C C . LEU D 1 11 ? -20.843 3.520 51.144 1.00 24.96 8 LEU D C 1
ATOM 3849 O O . LEU D 1 11 ? -19.621 3.645 51.252 1.00 21.46 8 LEU D O 1
ATOM 3854 N N . SER D 1 12 ? -21.708 4.113 51.963 1.00 23.75 9 SER D N 1
ATOM 3855 C CA . SER D 1 12 ? -21.271 4.951 53.077 1.00 27.08 9 SER D CA 1
ATOM 3856 C C . SER D 1 12 ? -20.418 4.182 54.091 1.00 25.41 9 SER D C 1
ATOM 3857 O O . SER D 1 12 ? -19.602 4.771 54.794 1.00 27.10 9 SER D O 1
ATOM 3860 N N . ARG D 1 13 ? -20.606 2.873 54.190 1.00 22.81 10 ARG D N 1
ATOM 3861 C CA . ARG D 1 13 ? -19.793 2.133 55.141 1.00 23.71 10 ARG D CA 1
ATOM 3862 C C . ARG D 1 13 ? -18.538 1.507 54.552 1.00 24.43 10 ARG D C 1
ATOM 3863 O O . ARG D 1 13 ? -17.776 0.864 55.274 1.00 22.35 10 ARG D O 1
ATOM 3871 N N . ILE D 1 14 ? -18.299 1.735 53.258 1.00 20.56 11 ILE D N 1
ATOM 3872 C CA . ILE D 1 14 ? -17.035 1.317 52.650 1.00 20.53 11 ILE D CA 1
ATOM 3873 C C . ILE D 1 14 ? -15.928 2.290 53.049 1.00 19.98 11 ILE D C 1
ATOM 3874 O O . ILE D 1 14 ? -16.052 3.502 52.833 1.00 22.56 11 ILE D O 1
ATOM 3879 N N . LYS D 1 15 ? -14.865 1.761 53.656 1.00 19.34 12 LYS D N 1
ATOM 3880 C CA . LYS D 1 15 ? -13.711 2.563 54.065 1.00 17.44 12 LYS D CA 1
ATOM 3881 C C . LYS D 1 15 ? -12.454 2.111 53.336 1.00 20.39 12 LYS D C 1
ATOM 3882 O O . LYS D 1 15 ? -11.400 2.734 53.451 1.00 19.86 12 LYS D O 1
ATOM 3888 N N . ALA D 1 16 ? -12.563 1.002 52.619 1.00 18.91 13 ALA D N 1
ATOM 3889 C CA . ALA D 1 16 ? -11.416 0.436 51.913 1.00 18.82 13 ALA D CA 1
ATOM 3890 C C . ALA D 1 16 ? -11.832 -0.242 50.610 1.00 17.64 13 ALA D C 1
ATOM 3891 O O . ALA D 1 16 ? -12.882 -0.880 50.534 1.00 17.46 13 ALA D O 1
ATOM 3893 N N . LEU D 1 17 ? -10.991 -0.097 49.591 1.00 18.65 14 LEU D N 1
ATOM 3894 C CA . LEU D 1 17 ? -11.220 -0.731 48.291 1.00 18.64 14 LEU D CA 1
ATOM 3895 C C . LEU D 1 17 ? -9.964 -1.507 47.895 1.00 16.32 14 LEU D C 1
ATOM 3896 O O . LEU D 1 17 ? -8.861 -0.961 47.882 1.00 17.80 14 LEU D O 1
ATOM 3901 N N . ALA D 1 18 ? -10.131 -2.788 47.597 1.00 16.06 15 ALA D N 1
ATOM 3902 C CA . ALA D 1 18 ? -8.991 -3.612 47.221 1.00 18.75 15 ALA D CA 1
ATOM 3903 C C . ALA D 1 18 ? -9.180 -4.144 45.800 1.00 17.23 15 ALA D C 1
ATOM 3904 O O . ALA D 1 18 ? -10.306 -4.388 45.365 1.00 16.26 15 ALA D O 1
ATOM 3906 N N . PHE D 1 19 ? -8.079 -4.297 45.069 1.00 15.91 16 PHE D N 1
ATOM 3907 C CA . PHE D 1 19 ? -8.164 -4.666 43.660 1.00 17.87 16 PHE D CA 1
ATOM 3908 C C . PHE D 1 19 ? -7.160 -5.719 43.253 1.00 17.37 16 PHE D C 1
ATOM 3909 O O . PHE D 1 19 ? -5.994 -5.646 43.615 1.00 20.33 16 PHE D O 1
ATOM 3917 N N . ASP D 1 20 ? -7.630 -6.680 42.472 1.00 17.04 17 ASP D N 1
ATOM 3918 C CA . ASP D 1 20 ? -6.771 -7.491 41.631 1.00 15.95 17 ASP D CA 1
ATOM 3919 C C . ASP D 1 20 ? -6.116 -6.589 40.579 1.00 18.25 17 ASP D C 1
ATOM 3920 O O . ASP D 1 20 ? -6.595 -5.489 40.304 1.00 18.96 17 ASP D O 1
ATOM 3925 N N . VAL D 1 21 ? -5.011 -7.042 39.995 1.00 17.32 18 VAL D N 1
ATOM 3926 C CA . VAL D 1 21 ? -4.354 -6.279 38.932 1.00 16.83 18 VAL D CA 1
ATOM 3927 C C . VAL D 1 21 ? -4.800 -6.782 37.564 1.00 17.00 18 VAL D C 1
ATOM 3928 O O . VAL D 1 21 ? -5.539 -6.092 36.863 1.00 18.16 18 VAL D O 1
ATOM 3932 N N . ASP D 1 22 ? -4.370 -7.985 37.187 1.00 19.01 19 ASP D N 1
ATOM 3933 C CA . ASP D 1 22 ? -4.681 -8.503 35.851 1.00 20.34 19 ASP D CA 1
ATOM 3934 C C . ASP D 1 22 ? -6.161 -8.795 35.673 1.00 19.65 19 ASP D C 1
ATOM 3935 O O . ASP D 1 22 ? -6.750 -9.577 36.423 1.00 19.47 19 ASP D O 1
ATOM 3940 N N . GLY D 1 23 ? -6.751 -8.172 34.661 1.00 13.70 20 GLY D N 1
ATOM 3941 C CA . GLY D 1 23 ? -8.159 -8.347 34.372 1.00 15.80 20 GLY D CA 1
ATOM 3942 C C . GLY D 1 23 ? -9.033 -7.399 35.179 1.00 16.22 20 GLY D C 1
ATOM 3943 O O . GLY D 1 23 ? -10.254 -7.438 35.060 1.00 15.43 20 GLY D O 1
ATOM 3944 N N . VAL D 1 24 ? -8.404 -6.545 35.985 1.00 14.62 21 VAL D N 1
ATOM 3945 C CA . VAL D 1 24 ? -9.132 -5.554 36.782 1.00 16.97 21 VAL D CA 1
ATOM 3946 C C . VAL D 1 24 ? -8.550 -4.141 36.613 1.00 15.70 21 VAL D C 1
ATOM 3947 O O . VAL D 1 24 ? -9.161 -3.302 35.962 1.00 17.07 21 VAL D O 1
ATOM 3951 N N . LEU D 1 25 ? -7.367 -3.884 37.162 1.00 14.07 22 LEU D N 1
ATOM 3952 C CA . LEU D 1 25 ? -6.722 -2.585 36.950 1.00 15.67 22 LEU D CA 1
ATOM 3953 C C . LEU D 1 25 ? -5.914 -2.584 35.654 1.00 18.59 22 LEU D C 1
ATOM 3954 O O . LEU D 1 25 ? -5.616 -1.532 35.089 1.00 15.39 22 LEU D O 1
ATOM 3959 N N . SER D 1 26 ? -5.554 -3.781 35.206 1.00 16.53 23 SER D N 1
ATOM 3960 C CA . SER D 1 26 ? -4.827 -3.959 33.956 1.00 17.38 23 SER D CA 1
ATOM 3961 C C . SER D 1 26 ? -5.681 -4.786 33.018 1.00 15.76 23 SER D C 1
ATOM 3962 O O . SER D 1 26 ? -6.516 -5.562 33.474 1.00 18.31 23 SER D O 1
ATOM 3965 N N . SER D 1 27 ? -5.485 -4.628 31.707 1.00 16.33 24 SER D N 1
ATOM 3966 C CA . SER D 1 27 ? -6.243 -5.419 30.738 1.00 15.68 24 SER D CA 1
ATOM 3967 C C . SER D 1 27 ? -5.948 -6.915 30.879 1.00 17.09 24 SER D C 1
ATOM 3968 O O . SER D 1 27 ? -4.907 -7.306 31.391 1.00 17.69 24 SER D O 1
ATOM 3971 N N . THR D 1 28 ? -6.876 -7.748 30.421 1.00 17.18 25 THR D N 1
ATOM 3972 C CA . THR D 1 28 ? -6.679 -9.185 30.458 1.00 15.14 25 THR D CA 1
ATOM 3973 C C . THR D 1 28 ? -5.699 -9.621 29.366 1.00 14.81 25 THR D C 1
ATOM 3974 O O . THR D 1 28 ? -4.940 -10.565 29.541 1.00 16.05 25 THR D O 1
ATOM 3978 N N . THR D 1 29 ? -5.715 -8.914 28.244 1.00 15.36 26 THR D N 1
ATOM 3979 C CA . THR D 1 29 ? -4.790 -9.199 27.157 1.00 14.38 26 THR D CA 1
ATOM 3980 C C . THR D 1 29 ? -3.796 -8.046 27.083 1.00 13.49 26 THR D C 1
ATOM 3981 O O . THR D 1 29 ? -4.206 -6.903 26.957 1.00 15.90 26 THR D O 1
ATOM 3985 N N . VAL D 1 30 ? -2.503 -8.340 27.156 1.00 14.37 27 VAL D N 1
ATOM 3986 C CA . VAL D 1 30 ? -1.472 -7.311 27.197 1.00 18.41 27 VAL D CA 1
ATOM 3987 C C . VAL D 1 30 ? -0.239 -7.737 26.404 1.00 18.22 27 VAL D C 1
ATOM 3988 O O . VAL D 1 30 ? 0.026 -8.936 26.262 1.00 19.63 27 VAL D O 1
ATOM 3992 N N . PRO D 1 31 ? 0.542 -6.758 25.900 1.00 20.47 28 PRO D N 1
ATOM 3993 C CA . PRO D 1 31 ? 1.766 -7.135 25.192 1.00 20.42 28 PRO D CA 1
ATOM 3994 C C . PRO D 1 31 ? 2.721 -7.849 26.126 1.00 19.83 28 PRO D C 1
ATOM 3995 O O . PRO D 1 31 ? 2.661 -7.676 27.352 1.00 17.99 28 PRO D O 1
ATOM 3999 N N . LEU D 1 32 ? 3.602 -8.642 25.540 1.00 16.51 29 LEU D N 1
ATOM 4000 C CA . LEU D 1 32 ? 4.630 -9.350 26.278 1.00 20.55 29 LEU D CA 1
ATOM 4001 C C . LEU D 1 32 ? 5.942 -8.598 26.106 1.00 21.35 29 LEU D C 1
ATOM 4002 O O . LEU D 1 32 ? 6.379 -8.315 24.985 1.00 20.65 29 LEU D O 1
ATOM 4007 N N . HIS D 1 33 ? 6.566 -8.231 27.212 1.00 23.73 30 HIS D N 1
ATOM 4008 C CA . HIS D 1 33 ? 7.899 -7.661 27.139 1.00 23.66 30 HIS D CA 1
ATOM 4009 C C . HIS D 1 33 ? 8.881 -8.708 26.597 1.00 23.51 30 HIS D C 1
ATOM 4010 O O . HIS D 1 33 ? 8.712 -9.899 26.844 1.00 23.40 30 HIS D O 1
ATOM 4017 N N . PRO D 1 34 ? 9.919 -8.261 25.875 1.00 26.11 31 PRO D N 1
ATOM 4018 C CA . PRO D 1 34 ? 11.004 -9.110 25.373 1.00 23.82 31 PRO D CA 1
ATOM 4019 C C . PRO D 1 34 ? 11.575 -10.009 26.464 1.00 29.64 31 PRO D C 1
ATOM 4020 O O . PRO D 1 34 ? 12.083 -11.092 26.174 1.00 28.10 31 PRO D O 1
ATOM 4024 N N . SER D 1 35 ? 11.444 -9.574 27.715 1.00 30.37 32 SER D N 1
ATOM 4025 C CA . SER D 1 35 ? 11.922 -10.338 28.854 1.00 26.59 32 SER D CA 1
ATOM 4026 C C . SER D 1 35 ? 11.038 -11.533 29.185 1.00 28.32 32 SER D C 1
ATOM 4027 O O . SER D 1 35 ? 11.449 -12.414 29.936 1.00 27.56 32 SER D O 1
ATOM 4030 N N . GLY D 1 36 ? 9.818 -11.560 28.650 1.00 23.93 33 GLY D N 1
ATOM 4031 C CA . GLY D 1 36 ? 8.871 -12.599 29.017 1.00 24.09 33 GLY D CA 1
ATOM 4032 C C . GLY D 1 36 ? 7.867 -12.209 30.093 1.00 26.73 33 GLY D C 1
ATOM 4033 O O . GLY D 1 36 ? 6.989 -12.998 30.444 1.00 27.02 33 GLY D O 1
ATOM 4034 N N . GLU D 1 37 ? 7.993 -10.995 30.622 1.00 26.10 34 GLU D N 1
ATOM 4035 C CA . GLU D 1 37 ? 7.044 -10.507 31.617 1.00 29.13 34 GLU D CA 1
ATOM 4036 C C . GLU D 1 37 ? 5.985 -9.656 30.924 1.00 24.24 34 GLU D C 1
ATOM 4037 O O . GLU D 1 37 ? 6.312 -8.849 30.065 1.00 24.68 34 GLU D O 1
ATOM 4043 N N . PRO D 1 38 ? 4.708 -9.855 31.282 1.00 27.45 35 PRO D N 1
ATOM 4044 C CA . PRO D 1 38 ? 3.608 -9.073 30.705 1.00 27.61 35 PRO D CA 1
ATOM 4045 C C . PRO D 1 38 ? 3.812 -7.573 30.873 1.00 27.49 35 PRO D C 1
ATOM 4046 O O . PRO D 1 38 ? 4.183 -7.115 31.952 1.00 29.06 35 PRO D O 1
ATOM 4050 N N . MET D 1 39 ? 3.584 -6.817 29.809 1.00 21.49 36 MET D N 1
ATOM 4051 C CA . MET D 1 39 ? 3.589 -5.364 29.895 1.00 23.26 36 MET D CA 1
ATOM 4052 C C . MET D 1 39 ? 2.170 -4.908 30.184 1.00 22.97 36 MET D C 1
ATOM 4053 O O . MET D 1 39 ? 1.348 -4.797 29.272 1.00 22.15 36 MET D O 1
ATOM 4058 N N . ARG D 1 40 ? 1.888 -4.661 31.461 1.00 21.35 37 ARG D N 1
ATOM 4059 C CA . ARG D 1 40 ? 0.539 -4.357 31.933 1.00 18.89 37 ARG D CA 1
ATOM 4060 C C . ARG D 1 40 ? 0.031 -3.034 31.379 1.00 17.83 37 ARG D C 1
ATOM 4061 O O . ARG D 1 40 ? 0.785 -2.271 30.790 1.00 22.17 37 ARG D O 1
ATOM 4069 N N . THR D 1 41 ? -1.263 -2.793 31.546 1.00 18.61 38 THR D N 1
ATOM 4070 C CA . THR D 1 41 ? -1.841 -1.518 31.167 1.00 16.97 38 THR D CA 1
ATOM 4071 C C . THR D 1 41 ? -2.335 -0.827 32.437 1.00 16.99 38 THR D C 1
ATOM 4072 O O . THR D 1 41 ? -2.587 -1.474 33.453 1.00 17.36 38 THR D O 1
ATOM 4076 N N . VAL D 1 42 ? -2.451 0.490 32.368 1.00 17.59 39 VAL D N 1
ATOM 4077 C CA . VAL D 1 42 ? -3.113 1.254 33.408 1.00 14.58 39 VAL D CA 1
ATOM 4078 C C . VAL D 1 42 ? -4.108 2.177 32.703 1.00 19.84 39 VAL D C 1
ATOM 4079 O O . VAL D 1 42 ? -3.934 2.534 31.533 1.00 17.06 39 VAL D O 1
ATOM 4083 N N . ASN D 1 43 ? -5.165 2.534 33.413 1.00 15.37 40 ASN D N 1
ATOM 4084 C CA . ASN D 1 43 ? -6.194 3.388 32.869 1.00 16.79 40 ASN D CA 1
ATOM 4085 C C . ASN D 1 43 ? -6.088 4.755 33.550 1.00 17.73 40 ASN D C 1
ATOM 4086 O O . ASN D 1 43 ? -6.060 4.844 34.776 1.00 18.73 40 ASN D O 1
ATOM 4091 N N . ILE D 1 44 ? -6.006 5.818 32.765 1.00 15.06 41 ILE D N 1
ATOM 4092 C CA . ILE D 1 44 ? -5.783 7.139 33.332 1.00 19.11 41 ILE D CA 1
ATOM 4093 C C . ILE D 1 44 ? -6.961 7.639 34.185 1.00 20.02 41 ILE D C 1
ATOM 4094 O O . ILE D 1 44 ? -6.761 8.368 35.161 1.00 21.04 41 ILE D O 1
ATOM 4099 N N . LYS D 1 45 ? -8.178 7.256 33.809 1.00 16.48 42 LYS D N 1
ATOM 4100 C CA . LYS D 1 45 ? -9.372 7.632 34.567 1.00 16.14 42 LYS D CA 1
ATOM 4101 C C . LYS D 1 45 ? -9.452 6.845 35.876 1.00 19.53 42 LYS D C 1
ATOM 4102 O O . LYS D 1 45 ? -9.839 7.402 36.912 1.00 17.10 42 LYS D O 1
ATOM 4108 N N . ASP D 1 46 ? -9.077 5.563 35.844 1.00 14.46 43 ASP D N 1
ATOM 4109 C CA . ASP D 1 46 ? -8.830 4.822 37.086 1.00 16.84 43 ASP D CA 1
ATOM 4110 C C . ASP D 1 46 ? -7.880 5.612 37.977 1.00 18.65 43 ASP D C 1
ATOM 4111 O O . ASP D 1 46 ? -8.126 5.805 39.183 1.00 15.79 43 ASP D O 1
ATOM 4116 N N . GLY D 1 47 ? -6.774 6.043 37.376 1.00 17.73 44 GLY D N 1
ATOM 4117 C CA . GLY D 1 47 ? -5.705 6.699 38.104 1.00 19.87 44 GLY D CA 1
ATOM 4118 C C . GLY D 1 47 ? -6.141 7.957 38.830 1.00 20.88 44 GLY D C 1
ATOM 4119 O O . GLY D 1 47 ? -5.810 8.164 40.002 1.00 20.91 44 GLY D O 1
ATOM 4120 N N . TYR D 1 48 ? -6.896 8.802 38.139 1.00 19.92 45 TYR D N 1
ATOM 4121 C CA . TYR D 1 48 ? -7.385 10.026 38.751 1.00 20.72 45 TYR D CA 1
ATOM 4122 C C . TYR D 1 48 ? -8.171 9.731 40.025 1.00 20.45 45 TYR D C 1
ATOM 4123 O O . TYR D 1 48 ? -7.909 10.320 41.082 1.00 22.41 45 TYR D O 1
ATOM 4132 N N . ALA D 1 49 ? -9.114 8.796 39.930 1.00 17.52 46 ALA D N 1
ATOM 4133 C CA . ALA D 1 49 ? -9.980 8.449 41.052 1.00 18.60 46 ALA D CA 1
ATOM 4134 C C . ALA D 1 49 ? -9.214 7.803 42.197 1.00 19.60 46 ALA D C 1
ATOM 4135 O O . ALA D 1 49 ? -9.455 8.097 43.367 1.00 19.14 46 ALA D O 1
ATOM 4137 N N . ILE D 1 50 ? -8.294 6.913 41.861 1.00 16.78 47 ILE D N 1
ATOM 4138 C CA . ILE D 1 50 ? -7.525 6.225 42.896 1.00 17.60 47 ILE D CA 1
ATOM 4139 C C . ILE D 1 50 ? -6.653 7.182 43.703 1.00 19.05 47 ILE D C 1
ATOM 4140 O O . ILE D 1 50 ? -6.631 7.110 44.938 1.00 19.16 47 ILE D O 1
ATOM 4145 N N . GLN D 1 51 ? -5.956 8.095 43.033 1.00 19.69 48 GLN D N 1
ATOM 4146 C CA . GLN D 1 51 ? -5.126 9.049 43.772 1.00 23.84 48 GLN D CA 1
ATOM 4147 C C . GLN D 1 51 ? -5.992 9.974 44.628 1.00 26.12 48 GLN D C 1
ATOM 4148 O O . GLN D 1 51 ? -5.607 10.364 45.731 1.00 23.58 48 GLN D O 1
ATOM 4154 N N . LEU D 1 52 ? -7.172 10.304 44.119 1.00 21.82 49 LEU D N 1
ATOM 4155 C CA . LEU D 1 52 ? -8.118 11.112 44.874 1.00 22.12 49 LEU D CA 1
ATOM 4156 C C . LEU D 1 52 ? -8.608 10.356 46.110 1.00 21.82 49 LEU D C 1
ATOM 4157 O O . LEU D 1 52 ? -8.677 10.925 47.203 1.00 25.86 49 LEU D O 1
ATOM 4162 N N . ALA D 1 53 ? -8.961 9.084 45.922 1.00 18.10 50 ALA D N 1
ATOM 4163 C CA . ALA D 1 53 ? -9.437 8.212 46.995 1.00 19.15 50 ALA D CA 1
ATOM 4164 C C . ALA D 1 53 ? -8.435 8.121 48.127 1.00 24.92 50 ALA D C 1
ATOM 4165 O O . ALA D 1 53 ? -8.812 8.117 49.312 1.00 24.61 50 ALA D O 1
ATOM 4167 N N . VAL D 1 54 ? -7.157 8.028 47.766 1.00 22.22 51 VAL D N 1
ATOM 4168 C CA . VAL D 1 54 ? -6.093 8.009 48.769 1.00 23.08 51 VAL D CA 1
ATOM 4169 C C . VAL D 1 54 ? -6.020 9.336 49.511 1.00 23.61 51 VAL D C 1
ATOM 4170 O O . VAL D 1 54 ? -5.888 9.361 50.742 1.00 26.68 51 VAL D O 1
ATOM 4174 N N . LYS D 1 55 ? -6.121 10.435 48.771 1.00 22.38 52 LYS D N 1
ATOM 4175 C CA . LYS D 1 55 ? -6.110 11.773 49.364 1.00 26.92 52 LYS D CA 1
ATOM 4176 C C . LYS D 1 55 ? -7.273 11.996 50.322 1.00 29.90 52 LYS D C 1
ATOM 4177 O O . LYS D 1 55 ? -7.134 12.698 51.329 1.00 29.62 52 LYS D O 1
ATOM 4183 N N . LYS D 1 56 ? -8.420 11.415 49.994 1.00 27.01 53 LYS D N 1
ATOM 4184 C CA . LYS D 1 56 ? -9.630 11.587 50.786 1.00 28.77 53 LYS D CA 1
ATOM 4185 C C . LYS D 1 56 ? -9.773 10.590 51.945 1.00 28.73 53 LYS D C 1
ATOM 4186 O O . LYS D 1 56 ? -10.751 10.635 52.678 1.00 27.72 53 LYS D O 1
ATOM 4192 N N . GLY D 1 57 ? -8.814 9.682 52.105 1.00 24.56 54 GLY D N 1
ATOM 4193 C CA . GLY D 1 57 ? -8.758 8.853 53.297 1.00 28.17 54 GLY D CA 1
ATOM 4194 C C . GLY D 1 57 ? -9.192 7.410 53.144 1.00 29.78 54 GLY D C 1
ATOM 4195 O O . GLY D 1 57 ? -9.171 6.647 54.102 1.00 25.14 54 GLY D O 1
ATOM 4196 N N . LEU D 1 58 ? -9.588 7.021 51.938 1.00 24.18 55 LEU D N 1
ATOM 4197 C CA . LEU D 1 58 ? -9.951 5.633 51.707 1.00 24.31 55 LEU D CA 1
ATOM 4198 C C . LEU D 1 58 ? -8.685 4.795 51.660 1.00 19.68 55 LEU D C 1
ATOM 4199 O O . LEU D 1 58 ? -7.682 5.212 51.091 1.00 20.88 55 LEU D O 1
ATOM 4204 N N . HIS D 1 59 ? -8.720 3.626 52.286 1.00 20.79 56 HIS D N 1
ATOM 4205 C CA . HIS D 1 59 ? -7.593 2.718 52.216 1.00 22.07 56 HIS D CA 1
ATOM 4206 C C . HIS D 1 59 ? -7.694 1.972 50.897 1.00 19.78 56 HIS D C 1
ATOM 4207 O O . HIS D 1 59 ? -8.706 1.344 50.610 1.00 22.85 56 HIS D O 1
ATOM 4214 N N . ILE D 1 60 ? -6.640 2.054 50.100 1.00 19.86 57 ILE D N 1
ATOM 4215 C CA . ILE D 1 60 ? -6.616 1.357 48.822 1.00 21.01 57 ILE D CA 1
ATOM 4216 C C . ILE D 1 60 ? -5.572 0.261 48.865 1.00 20.70 57 ILE D C 1
ATOM 4217 O O . ILE D 1 60 ? -4.457 0.482 49.335 1.00 22.94 57 ILE D O 1
ATOM 4222 N N . ALA D 1 61 ? -5.936 -0.919 48.379 1.00 19.38 58 ALA D N 1
ATOM 4223 C CA . ALA D 1 61 ? -4.999 -2.036 48.304 1.00 18.64 58 ALA D CA 1
ATOM 4224 C C . ALA D 1 61 ? -5.012 -2.668 46.914 1.00 21.84 58 ALA D C 1
ATOM 4225 O O . ALA D 1 61 ? -6.036 -2.680 46.242 1.00 19.57 58 ALA D O 1
ATOM 4227 N N . ILE D 1 62 ? -3.871 -3.199 46.497 1.00 24.54 59 ILE D N 1
ATOM 4228 C CA . ILE D 1 62 ? -3.845 -4.094 45.345 1.00 21.06 59 ILE D CA 1
ATOM 4229 C C . ILE D 1 62 ? -3.325 -5.453 45.817 1.00 25.55 59 ILE D C 1
ATOM 4230 O O . ILE D 1 62 ? -2.368 -5.532 46.599 1.00 27.06 59 ILE D O 1
ATOM 4235 N N . ILE D 1 63 ? -4.007 -6.516 45.401 1.00 23.96 60 ILE D N 1
ATOM 4236 C CA . ILE D 1 63 ? -3.637 -7.872 45.771 1.00 22.43 60 ILE D CA 1
ATOM 4237 C C . ILE D 1 63 ? -3.478 -8.709 44.510 1.00 29.41 60 ILE D C 1
ATOM 4238 O O . ILE D 1 63 ? -4.466 -9.022 43.827 1.00 26.02 60 ILE D O 1
ATOM 4243 N N . THR D 1 64 ? -2.238 -9.071 44.196 1.00 25.01 61 THR D N 1
ATOM 4244 C CA . THR D 1 64 ? -1.960 -9.811 42.967 1.00 28.02 61 THR D CA 1
ATOM 4245 C C . THR D 1 64 ? -1.000 -10.980 43.197 1.00 29.94 61 THR D C 1
ATOM 4246 O O . THR D 1 64 ? -0.104 -10.907 44.035 1.00 31.24 61 THR D O 1
ATOM 4250 N N . GLY D 1 65 ? -1.202 -12.060 42.449 1.00 30.42 62 GLY D N 1
ATOM 4251 C CA . GLY D 1 65 ? -0.340 -13.223 42.527 1.00 33.50 62 GLY D CA 1
ATOM 4252 C C . GLY D 1 65 ? 1.029 -13.060 41.881 1.00 35.98 62 GLY D C 1
ATOM 4253 O O . GLY D 1 65 ? 1.916 -13.880 42.103 1.00 38.92 62 GLY D O 1
ATOM 4254 N N . GLY D 1 66 ? 1.222 -12.016 41.082 1.00 31.42 63 GLY D N 1
ATOM 4255 C CA . GLY D 1 66 ? 2.500 -11.855 40.399 1.00 42.46 63 GLY D CA 1
ATOM 4256 C C . GLY D 1 66 ? 3.505 -10.987 41.141 1.00 41.47 63 GLY D C 1
ATOM 4257 O O . GLY D 1 66 ? 3.216 -10.523 42.240 1.00 40.83 63 GLY D O 1
ATOM 4258 N N . ARG D 1 67 ? 4.691 -10.780 40.565 1.00 39.16 64 ARG D N 1
ATOM 4259 C CA . ARG D 1 67 ? 5.558 -9.696 41.039 1.00 35.78 64 ARG D CA 1
ATOM 4260 C C . ARG D 1 67 ? 5.562 -8.514 40.062 1.00 41.05 64 ARG D C 1
ATOM 4261 O O . ARG D 1 67 ? 6.587 -7.876 39.814 1.00 48.18 64 ARG D O 1
ATOM 4269 N N . THR D 1 68 ? 4.371 -8.224 39.549 1.00 38.65 65 THR D N 1
ATOM 4270 C CA . THR D 1 68 ? 4.078 -7.054 38.712 1.00 33.74 65 THR D CA 1
ATOM 4271 C C . THR D 1 68 ? 4.779 -5.752 39.149 1.00 32.37 65 THR D C 1
ATOM 4272 O O . THR D 1 68 ? 4.142 -4.859 39.717 1.00 29.72 65 THR D O 1
ATOM 4276 N N . GLU D 1 69 ? 6.078 -5.640 38.869 1.00 26.47 66 GLU D N 1
ATOM 4277 C CA . GLU D 1 69 ? 6.877 -4.499 39.327 1.00 28.43 66 GLU D CA 1
ATOM 4278 C C . GLU D 1 69 ? 6.383 -3.135 38.848 1.00 26.16 66 GLU D C 1
ATOM 4279 O O . GLU D 1 69 ? 6.304 -2.188 39.631 1.00 26.68 66 GLU D O 1
ATOM 4285 N N . ALA D 1 70 ? 6.081 -3.028 37.558 1.00 26.25 67 ALA D N 1
ATOM 4286 C CA . ALA D 1 70 ? 5.703 -1.747 36.974 1.00 24.28 67 ALA D CA 1
ATOM 4287 C C . ALA D 1 70 ? 4.404 -1.241 37.592 1.00 19.51 67 ALA D C 1
ATOM 4288 O O . ALA D 1 70 ? 4.243 -0.040 37.836 1.00 20.84 67 ALA D O 1
ATOM 4290 N N . VAL D 1 71 ? 3.486 -2.165 37.861 1.00 20.51 68 VAL D N 1
ATOM 4291 C CA . VAL D 1 71 ? 2.228 -1.821 38.517 1.00 21.56 68 VAL D CA 1
ATOM 4292 C C . VAL D 1 71 ? 2.472 -1.347 39.952 1.00 20.95 68 VAL D C 1
ATOM 4293 O O . VAL D 1 71 ? 1.807 -0.432 40.433 1.00 19.33 68 VAL D O 1
ATOM 4297 N N . ARG D 1 72 ? 3.436 -1.962 40.633 1.00 25.26 69 ARG D N 1
ATOM 4298 C CA . ARG D 1 72 ? 3.762 -1.543 41.994 1.00 26.49 69 ARG D CA 1
ATOM 4299 C C . ARG D 1 72 ? 4.212 -0.092 42.004 1.00 25.46 69 ARG D C 1
ATOM 4300 O O . ARG D 1 72 ? 3.699 0.709 42.771 1.00 23.23 69 ARG D O 1
ATOM 4308 N N . ILE D 1 73 ? 5.162 0.240 41.134 1.00 23.79 70 ILE D N 1
ATOM 4309 C CA . ILE D 1 73 ? 5.707 1.592 41.065 1.00 23.78 70 ILE D CA 1
ATOM 4310 C C . ILE D 1 73 ? 4.640 2.630 40.737 1.00 25.64 70 ILE D C 1
ATOM 4311 O O . ILE D 1 73 ? 4.570 3.692 41.366 1.00 21.83 70 ILE D O 1
ATOM 4316 N N . ARG D 1 74 ? 3.818 2.319 39.738 1.00 23.00 71 ARG D N 1
ATOM 4317 C CA . ARG D 1 74 ? 2.775 3.225 39.281 1.00 23.73 71 ARG D CA 1
ATOM 4318 C C . ARG D 1 74 ? 1.786 3.580 40.399 1.00 23.52 71 ARG D C 1
ATOM 4319 O O . ARG D 1 74 ? 1.488 4.747 40.628 1.00 20.71 71 ARG D O 1
ATOM 4327 N N . PHE D 1 75 ? 1.281 2.568 41.090 1.00 23.69 72 PHE D N 1
ATOM 4328 C CA . PHE D 1 75 ? 0.284 2.823 42.124 1.00 25.07 72 PHE D CA 1
ATOM 4329 C C . PHE D 1 75 ? 0.911 3.396 43.385 1.00 26.62 72 PHE D C 1
ATOM 4330 O O . PHE D 1 75 ? 0.292 4.203 44.074 1.00 24.90 72 PHE D O 1
ATOM 4338 N N . ALA D 1 76 ? 2.146 2.996 43.666 1.00 25.55 73 ALA D N 1
ATOM 4339 C CA . ALA D 1 76 ? 2.915 3.622 44.733 1.00 28.85 73 ALA D CA 1
ATOM 4340 C C . ALA D 1 76 ? 2.992 5.116 44.449 1.00 28.12 73 ALA D C 1
ATOM 4341 O O . ALA D 1 76 ? 2.835 5.944 45.344 1.00 28.22 73 ALA D O 1
ATOM 4343 N N . ALA D 1 77 ? 3.203 5.461 43.184 1.00 28.30 74 ALA D N 1
ATOM 4344 C CA . ALA D 1 77 ? 3.269 6.865 42.792 1.00 23.64 74 ALA D CA 1
ATOM 4345 C C . ALA D 1 77 ? 1.908 7.547 42.911 1.00 29.16 74 ALA D C 1
ATOM 4346 O O . ALA D 1 77 ? 1.824 8.771 42.874 1.00 33.08 74 ALA D O 1
ATOM 4348 N N . LEU D 1 78 ? 0.843 6.755 43.041 1.00 28.42 75 LEU D N 1
ATOM 4349 C CA . LEU D 1 78 ? -0.497 7.311 43.244 1.00 29.37 75 LEU D CA 1
ATOM 4350 C C . LEU D 1 78 ? -0.850 7.439 44.726 1.00 28.60 75 LEU D C 1
ATOM 4351 O O . LEU D 1 78 ? -1.908 7.966 45.075 1.00 30.80 75 LEU D O 1
ATOM 4356 N N . GLY D 1 79 ? 0.032 6.952 45.594 1.00 28.64 76 GLY D N 1
ATOM 4357 C CA . GLY D 1 79 ? -0.177 7.060 47.029 1.00 25.98 76 GLY D CA 1
ATOM 4358 C C . GLY D 1 79 ? -0.657 5.777 47.678 1.00 30.68 76 GLY D C 1
ATOM 4359 O O . GLY D 1 79 ? -0.883 5.733 48.886 1.00 30.15 76 GLY D O 1
ATOM 4360 N N . VAL D 1 80 ? -0.820 4.725 46.881 1.00 25.73 77 VAL D N 1
ATOM 4361 C CA . VAL D 1 80 ? -1.267 3.446 47.410 1.00 25.31 77 VAL D CA 1
ATOM 4362 C C . VAL D 1 80 ? -0.152 2.748 48.179 1.00 29.77 77 VAL D C 1
ATOM 4363 O O . VAL D 1 80 ? 0.906 2.451 47.628 1.00 29.36 77 VAL D O 1
ATOM 4367 N N . LYS D 1 81 ? -0.398 2.479 49.454 1.00 30.43 78 LYS D N 1
ATOM 4368 C CA . LYS D 1 81 ? 0.657 1.981 50.323 1.00 31.33 78 LYS D CA 1
ATOM 4369 C C . LYS D 1 81 ? 0.507 0.499 50.617 1.00 31.71 78 LYS D C 1
ATOM 4370 O O . LYS D 1 81 ? 1.456 -0.161 51.042 1.00 35.03 78 LYS D O 1
ATOM 4376 N N . ASP D 1 82 ? -0.680 -0.036 50.373 1.00 23.58 79 ASP D N 1
ATOM 4377 C CA . ASP D 1 82 ? -0.895 -1.451 50.611 1.00 26.98 79 ASP D CA 1
ATOM 4378 C C . ASP D 1 82 ? -0.862 -2.258 49.314 1.00 28.29 79 ASP D C 1
ATOM 4379 O O . ASP D 1 82 ? -1.893 -2.514 48.693 1.00 26.15 79 ASP D O 1
ATOM 4384 N N . LEU D 1 83 ? 0.345 -2.658 48.933 1.00 25.85 80 LEU D N 1
ATOM 4385 C CA . LEU D 1 83 ? 0.591 -3.377 47.687 1.00 29.73 80 LEU D CA 1
ATOM 4386 C C . LEU D 1 83 ? 0.973 -4.833 47.947 1.00 31.17 80 LEU D C 1
ATOM 4387 O O . LEU D 1 83 ? 2.119 -5.126 48.277 1.00 36.75 80 LEU D O 1
ATOM 4392 N N . TYR D 1 84 ? 0.022 -5.746 47.792 1.00 28.43 81 TYR D N 1
ATOM 4393 C CA . TYR D 1 84 ? 0.273 -7.154 48.094 1.00 26.86 81 TYR D CA 1
ATOM 4394 C C . TYR D 1 84 ? 0.555 -7.961 46.847 1.00 27.13 81 TYR D C 1
ATOM 4395 O O . TYR D 1 84 ? -0.361 -8.356 46.135 1.00 29.52 81 TYR D O 1
ATOM 4404 N N . MET D 1 85 ? 1.826 -8.235 46.606 1.00 29.94 82 MET D N 1
ATOM 4405 C CA . MET D 1 85 ? 2.220 -8.943 45.404 1.00 32.05 82 MET D CA 1
ATOM 4406 C C . MET D 1 85 ? 2.712 -10.339 45.738 1.00 31.53 82 MET D C 1
ATOM 4407 O O . MET D 1 85 ? 2.990 -10.636 46.892 1.00 30.61 82 MET D O 1
ATOM 4412 N N . GLY D 1 86 ? 2.799 -11.200 44.729 1.00 31.72 83 GLY D N 1
ATOM 4413 C CA . GLY D 1 86 ? 3.163 -12.582 44.953 1.00 27.90 83 GLY D CA 1
ATOM 4414 C C . GLY D 1 86 ? 2.173 -13.204 45.911 1.00 30.83 83 GLY D C 1
ATOM 4415 O O . GLY D 1 86 ? 2.538 -14.001 46.774 1.00 31.28 83 GLY D O 1
ATOM 4416 N N . SER D 1 87 ? 0.909 -12.810 45.778 1.00 31.27 84 SER D N 1
ATOM 4417 C CA . SER D 1 87 ? -0.126 -13.271 46.695 1.00 32.54 84 SER D CA 1
ATOM 4418 C C . SER D 1 87 ? -0.678 -14.617 46.238 1.00 31.44 84 SER D C 1
ATOM 4419 O O . SER D 1 87 ? -1.668 -14.684 45.515 1.00 31.25 84 SER D O 1
ATOM 4422 N N . ALA D 1 88 ? -0.024 -15.692 46.657 1.00 27.09 85 ALA D N 1
ATOM 4423 C CA . ALA D 1 88 ? -0.427 -17.028 46.248 1.00 31.93 85 ALA D CA 1
ATOM 4424 C C . ALA D 1 88 ? -1.802 -17.401 46.797 1.00 30.40 85 ALA D C 1
ATOM 4425 O O . ALA D 1 88 ? -2.569 -18.099 46.143 1.00 31.54 85 ALA D O 1
ATOM 4427 N N . VAL D 1 89 ? -2.098 -16.939 48.007 1.00 28.79 86 VAL D N 1
ATOM 4428 C CA . VAL D 1 89 ? -3.405 -17.150 48.614 1.00 23.61 86 VAL D CA 1
ATOM 4429 C C . VAL D 1 89 ? -3.957 -15.794 48.996 1.00 27.15 86 VAL D C 1
ATOM 4430 O O . VAL D 1 89 ? -3.636 -15.260 50.060 1.00 25.47 86 VAL D O 1
ATOM 4434 N N . LYS D 1 90 ? -4.771 -15.232 48.112 1.00 24.29 87 LYS D N 1
ATOM 4435 C CA . LYS D 1 90 ? -5.225 -13.864 48.268 1.00 21.52 87 LYS D CA 1
ATOM 4436 C C . LYS D 1 90 ? -5.952 -13.596 49.584 1.00 21.03 87 LYS D C 1
ATOM 4437 O O . LYS D 1 90 ? -5.739 -12.560 50.195 1.00 23.47 87 LYS D O 1
ATOM 4443 N N . ILE D 1 91 ? -6.776 -14.542 50.032 1.00 24.41 88 ILE D N 1
ATOM 4444 C CA . ILE D 1 91 ? -7.544 -14.362 51.269 1.00 26.86 88 ILE D CA 1
ATOM 4445 C C . ILE D 1 91 ? -6.668 -14.051 52.496 1.00 26.97 88 ILE D C 1
ATOM 4446 O O . ILE D 1 91 ? -7.070 -13.279 53.370 1.00 28.66 88 ILE D O 1
ATOM 4451 N N . HIS D 1 92 ? -5.468 -14.625 52.553 1.00 28.09 89 HIS D N 1
ATOM 4452 C CA . HIS D 1 92 ? -4.542 -14.329 53.650 1.00 25.31 89 HIS D CA 1
ATOM 4453 C C . HIS D 1 92 ? -4.106 -12.862 53.621 1.00 26.91 89 HIS D C 1
ATOM 4454 O O . HIS D 1 92 ? -4.006 -12.217 54.664 1.00 27.80 89 HIS D O 1
ATOM 4461 N N . ASP D 1 93 ? -3.845 -12.338 52.428 1.00 27.14 90 ASP D N 1
ATOM 4462 C CA . ASP D 1 93 ? -3.442 -10.935 52.291 1.00 25.23 90 ASP D CA 1
ATOM 4463 C C . ASP D 1 93 ? -4.603 -9.971 52.494 1.00 25.36 90 ASP D C 1
ATOM 4464 O O . ASP D 1 93 ? -4.429 -8.885 53.043 1.00 31.15 90 ASP D O 1
ATOM 4469 N N . TYR D 1 94 ? -5.786 -10.362 52.036 1.00 24.63 91 TYR D N 1
ATOM 4470 C CA . TYR D 1 94 ? -6.975 -9.580 52.327 1.00 24.39 91 TYR D CA 1
ATOM 4471 C C . TYR D 1 94 ? -7.118 -9.411 53.854 1.00 26.49 91 TYR D C 1
ATOM 4472 O O . TYR D 1 94 ? -7.260 -8.303 54.356 1.00 24.58 91 TYR D O 1
ATOM 4481 N N . ARG D 1 95 ? -7.036 -10.517 54.585 1.00 28.05 92 ARG D N 1
ATOM 4482 C CA . ARG D 1 95 ? -7.135 -10.474 56.046 1.00 27.90 92 ARG D CA 1
ATOM 4483 C C . ARG D 1 95 ? -6.123 -9.539 56.708 1.00 28.56 92 ARG D C 1
ATOM 4484 O O . ARG D 1 95 ? -6.497 -8.714 57.540 1.00 29.96 92 ARG D O 1
ATOM 4492 N N . ASN D 1 96 ? -4.856 -9.671 56.327 1.00 28.57 93 ASN D N 1
ATOM 4493 C CA . ASN D 1 96 ? -3.792 -8.751 56.736 1.00 31.00 93 ASN D CA 1
ATOM 4494 C C . ASN D 1 96 ? -4.200 -7.301 56.554 1.00 30.09 93 ASN D C 1
ATOM 4495 O O . ASN D 1 96 ? -4.009 -6.464 57.436 1.00 26.34 93 ASN D O 1
ATOM 4500 N N . PHE D 1 97 ? -4.757 -7.016 55.385 1.00 26.18 94 PHE D N 1
ATOM 4501 C CA . PHE D 1 97 ? -5.142 -5.661 55.019 1.00 29.35 94 PHE D CA 1
ATOM 4502 C C . PHE D 1 97 ? -6.283 -5.177 55.902 1.00 23.80 94 PHE D C 1
ATOM 4503 O O . PHE D 1 97 ? -6.230 -4.078 56.461 1.00 25.50 94 PHE D O 1
ATOM 4511 N N . ARG D 1 98 ? -7.310 -6.009 56.023 1.00 23.14 95 ARG D N 1
ATOM 4512 C CA . ARG D 1 98 ? -8.469 -5.678 56.836 1.00 26.13 95 ARG D CA 1
ATOM 4513 C C . ARG D 1 98 ? -8.009 -5.386 58.258 1.00 28.90 95 ARG D C 1
ATOM 4514 O O . ARG D 1 98 ? -8.317 -4.336 58.820 1.00 24.37 95 ARG D O 1
ATOM 4522 N N . ASP D 1 99 ? -7.239 -6.309 58.822 1.00 27.95 96 ASP D N 1
ATOM 4523 C CA . ASP D 1 99 ? -6.865 -6.208 60.235 1.00 30.63 96 ASP D CA 1
ATOM 4524 C C . ASP D 1 99 ? -5.886 -5.075 60.530 1.00 30.34 96 ASP D C 1
ATOM 4525 O O . ASP D 1 99 ? -5.885 -4.513 61.622 1.00 32.57 96 ASP D O 1
ATOM 4530 N N . LYS D 1 100 ? -5.063 -4.741 59.546 1.00 27.79 97 LYS D N 1
ATOM 4531 C CA . LYS D 1 100 ? -4.092 -3.665 59.668 1.00 27.32 97 LYS D CA 1
ATOM 4532 C C . LYS D 1 100 ? -4.770 -2.340 59.999 1.00 28.75 97 LYS D C 1
ATOM 4533 O O . LYS D 1 100 ? -4.210 -1.483 60.688 1.00 30.51 97 LYS D O 1
ATOM 4539 N N . TYR D 1 101 ? -5.999 -2.187 59.530 1.00 28.06 98 TYR D N 1
ATOM 4540 C CA . TYR D 1 101 ? -6.725 -0.946 59.740 1.00 30.55 98 TYR D CA 1
ATOM 4541 C C . TYR D 1 101 ? -7.893 -1.134 60.688 1.00 28.39 98 TYR D C 1
ATOM 4542 O O . TYR D 1 101 ? -8.702 -0.230 60.863 1.00 31.41 98 TYR D O 1
ATOM 4551 N N . GLY D 1 102 ? -7.971 -2.312 61.303 1.00 32.27 99 GLY D N 1
ATOM 4552 C CA . GLY D 1 102 ? -9.053 -2.616 62.219 1.00 32.01 99 GLY D CA 1
ATOM 4553 C C . GLY D 1 102 ? -10.387 -2.477 61.521 1.00 29.11 99 GLY D C 1
ATOM 4554 O O . GLY D 1 102 ? -11.350 -1.933 62.066 1.00 24.80 99 GLY D O 1
ATOM 4555 N N . LEU D 1 103 ? -10.441 -2.963 60.287 1.00 24.36 100 LEU D N 1
ATOM 4556 C CA . LEU D 1 103 ? -11.663 -2.901 59.528 1.00 22.04 100 LEU D CA 1
ATOM 4557 C C . LEU D 1 103 ? -12.514 -4.119 59.800 1.00 22.15 100 LEU D C 1
ATOM 4558 O O . LEU D 1 103 ? -12.017 -5.165 60.231 1.00 26.06 100 LEU D O 1
ATOM 4563 N N . SER D 1 104 ? -13.805 -3.983 59.542 1.00 22.47 101 SER D N 1
ATOM 4564 C CA . SER D 1 104 ? -14.697 -5.126 59.489 1.00 24.81 101 SER D CA 1
ATOM 4565 C C . SER D 1 104 ? -14.854 -5.518 58.018 1.00 27.92 101 SER D C 1
ATOM 4566 O O . SER D 1 104 ? -14.650 -4.684 57.142 1.00 24.94 101 SER D O 1
ATOM 4569 N N . ASP D 1 105 ? -15.220 -6.766 57.739 1.00 25.33 102 ASP D N 1
ATOM 4570 C CA . ASP D 1 105 ? -15.377 -7.199 56.343 1.00 26.09 102 ASP D CA 1
ATOM 4571 C C . ASP D 1 105 ? -16.374 -6.333 55.572 1.00 30.25 102 ASP D C 1
ATOM 4572 O O . ASP D 1 105 ? -16.185 -6.053 54.384 1.00 26.28 102 ASP D O 1
ATOM 4577 N N . ASP D 1 106 ? -17.429 -5.897 56.253 1.00 27.24 103 ASP D N 1
ATOM 4578 C CA . ASP D 1 106 ? -18.506 -5.159 55.599 1.00 28.05 103 ASP D CA 1
ATOM 4579 C C . ASP D 1 106 ? -18.069 -3.762 55.175 1.00 26.78 103 ASP D C 1
ATOM 4580 O O . ASP D 1 106 ? -18.800 -3.067 54.477 1.00 25.69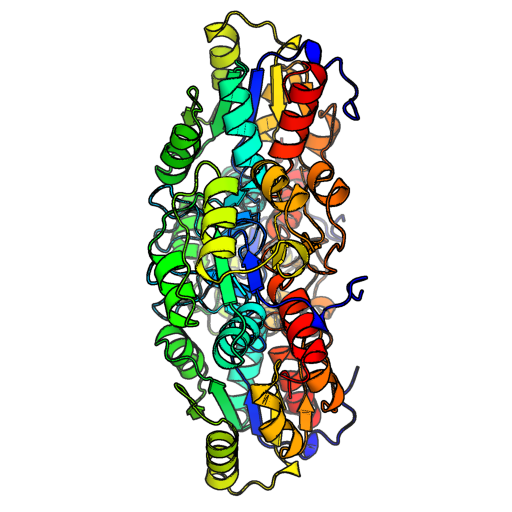 103 ASP D O 1
ATOM 4585 N N . GLU D 1 107 ? -16.869 -3.361 55.584 1.00 24.16 104 GLU D N 1
ATOM 4586 C CA . GLU D 1 107 ? -16.337 -2.051 55.221 1.00 21.91 104 GLU D CA 1
ATOM 4587 C C . GLU D 1 107 ? -15.390 -2.116 54.019 1.00 18.81 104 GLU D C 1
ATOM 4588 O O . GLU D 1 107 ? -14.786 -1.114 53.651 1.00 21.43 104 GLU D O 1
ATOM 4594 N N . ILE D 1 108 ? -15.233 -3.293 53.432 1.00 19.38 105 ILE D N 1
ATOM 4595 C CA . ILE D 1 108 ? -14.247 -3.445 52.360 1.00 20.06 105 ILE D CA 1
ATOM 4596 C C . ILE D 1 108 ? -14.862 -3.915 51.058 1.00 19.72 105 ILE D C 1
ATOM 4597 O O . ILE D 1 108 ? -15.617 -4.894 51.025 1.00 18.00 105 ILE D O 1
ATOM 4602 N N . LEU D 1 109 ? -14.504 -3.216 49.983 1.00 19.85 106 LEU D N 1
ATOM 4603 C CA . LEU D 1 109 ? -14.842 -3.620 48.625 1.00 18.92 106 LEU D CA 1
ATOM 4604 C C . LEU D 1 109 ? -13.639 -4.354 48.025 1.00 17.86 106 LEU D C 1
ATOM 4605 O O . LEU D 1 109 ? -12.504 -3.935 48.228 1.00 17.63 106 LEU D O 1
ATOM 4610 N N . TYR D 1 110 ? -13.881 -5.445 47.302 1.00 16.24 107 TYR D N 1
ATOM 4611 C CA . TYR D 1 110 ? -12.810 -6.089 46.538 1.00 18.29 107 TYR D CA 1
ATOM 4612 C C . TYR D 1 110 ? -13.291 -6.386 45.134 1.00 17.55 107 TYR D C 1
ATOM 4613 O O . TYR D 1 110 ? -14.421 -6.847 44.933 1.00 15.21 107 TYR D O 1
ATOM 4622 N N . MET D 1 111 ? -12.433 -6.116 44.160 1.00 17.42 108 MET D N 1
ATOM 4623 C CA . MET D 1 111 ? -12.791 -6.345 42.773 1.00 15.05 108 MET D CA 1
ATOM 4624 C C . MET D 1 111 ? -11.819 -7.348 42.179 1.00 14.27 108 MET D C 1
ATOM 4625 O O . MET D 1 111 ? -10.608 -7.139 42.220 1.00 15.29 108 MET D O 1
ATOM 4630 N N . GLY D 1 112 ? -12.355 -8.453 41.665 1.00 13.72 109 GLY D N 1
ATOM 4631 C CA . GLY D 1 112 ? -11.552 -9.498 41.047 1.00 16.98 109 GLY D CA 1
ATOM 4632 C C . GLY D 1 112 ? -12.182 -9.919 39.731 1.00 16.23 109 GLY D C 1
ATOM 4633 O O . GLY D 1 112 ? -13.321 -9.540 39.447 1.00 17.95 109 GLY D O 1
ATOM 4634 N N . ASP D 1 113 ? -11.449 -10.677 38.914 1.00 16.93 110 ASP D N 1
ATOM 4635 C CA . ASP D 1 113 ? -11.980 -11.129 37.632 1.00 18.12 110 ASP D CA 1
ATOM 4636 C C . ASP D 1 113 ? -11.956 -12.637 37.405 1.00 18.88 110 ASP D C 1
ATOM 4637 O O . ASP D 1 113 ? -12.630 -13.129 36.496 1.00 18.54 110 ASP D O 1
ATOM 4642 N N . ASP D 1 114 ? -11.182 -13.377 38.194 1.00 16.28 111 ASP D N 1
ATOM 4643 C CA . ASP D 1 114 ? -10.980 -14.793 37.891 1.00 19.57 111 ASP D CA 1
ATOM 4644 C C . ASP D 1 114 ? -11.031 -15.624 39.154 1.00 18.79 111 ASP D C 1
ATOM 4645 O O . ASP D 1 114 ? -11.127 -15.083 40.263 1.00 18.04 111 ASP D O 1
ATOM 4650 N N . VAL D 1 115 ? -10.978 -16.941 39.010 1.00 19.39 112 VAL D N 1
ATOM 4651 C CA . VAL D 1 115 ? -11.237 -17.779 40.185 1.00 22.99 112 VAL D CA 1
ATOM 4652 C C . VAL D 1 115 ? -10.295 -17.620 41.401 1.00 19.05 112 VAL D C 1
ATOM 4653 O O . VAL D 1 115 ? -10.748 -17.794 42.537 1.00 19.99 112 VAL D O 1
ATOM 4657 N N . PRO D 1 116 ? -9.003 -17.279 41.195 1.00 19.09 113 PRO D N 1
ATOM 4658 C CA . PRO D 1 116 ? -8.213 -17.058 42.417 1.00 20.10 113 PRO D CA 1
ATOM 4659 C C . PRO D 1 116 ? -8.714 -15.899 43.289 1.00 19.69 113 PRO D C 1
ATOM 4660 O O . PRO D 1 116 ? -8.207 -15.712 44.393 1.00 20.60 113 PRO D O 1
ATOM 4664 N N . ASP D 1 117 ? -9.693 -15.141 42.796 1.00 19.41 114 ASP D N 1
ATOM 4665 C CA . ASP D 1 117 ? -10.250 -14.002 43.523 1.00 19.90 114 ASP D CA 1
ATOM 4666 C C . ASP D 1 117 ? -11.488 -14.376 44.323 1.00 19.63 114 ASP D C 1
ATOM 4667 O O . ASP D 1 117 ? -11.987 -13.570 45.106 1.00 20.10 114 ASP D O 1
ATOM 4672 N N . ILE D 1 118 ? -11.983 -15.592 44.117 1.00 22.24 115 ILE D N 1
ATOM 4673 C CA . ILE D 1 118 ? -13.284 -15.972 44.662 1.00 24.41 115 ILE D CA 1
ATOM 4674 C C . ILE D 1 118 ? -13.295 -16.037 46.197 1.00 23.39 115 ILE D C 1
ATOM 4675 O O . ILE D 1 118 ? -14.231 -15.548 46.836 1.00 19.97 115 ILE D O 1
ATOM 4680 N N . GLU D 1 119 ? -12.248 -16.595 46.794 1.00 22.57 116 GLU D N 1
ATOM 4681 C CA . GLU D 1 119 ? -12.219 -16.692 48.263 1.00 22.91 116 GLU D CA 1
ATOM 4682 C C . GLU D 1 119 ? -12.321 -15.329 48.953 1.00 28.02 116 GLU D C 1
ATOM 4683 O O . GLU D 1 119 ? -13.066 -15.175 49.933 1.00 24.49 116 GLU D O 1
ATOM 4689 N N . VAL D 1 120 ? -11.586 -14.343 48.444 1.00 19.77 117 VAL D N 1
ATOM 4690 C CA . VAL D 1 120 ? -11.649 -12.999 48.996 1.00 22.88 117 VAL D CA 1
ATOM 4691 C C . VAL D 1 120 ? -13.038 -12.415 48.790 1.00 22.83 117 VAL D C 1
ATOM 4692 O O . VAL D 1 120 ? -13.612 -11.810 49.697 1.00 24.32 117 VAL D O 1
ATOM 4696 N N . MET D 1 121 ? -13.576 -12.604 47.590 1.00 22.58 118 MET D N 1
ATOM 4697 C CA . MET D 1 121 ? -14.872 -12.046 47.256 1.00 20.03 118 MET D CA 1
ATOM 4698 C C . MET D 1 121 ? -15.965 -12.608 48.155 1.00 25.09 118 MET D C 1
ATOM 4699 O O . MET D 1 121 ? -16.934 -11.919 48.446 1.00 24.43 118 MET D O 1
ATOM 4704 N N . ARG D 1 122 ? -15.796 -13.848 48.603 1.00 21.62 119 ARG D N 1
ATOM 4705 C CA . ARG D 1 122 ? -16.753 -14.448 49.530 1.00 23.88 119 ARG D CA 1
ATOM 4706 C C . ARG D 1 122 ? -16.651 -13.901 50.956 1.00 27.14 119 ARG D C 1
ATOM 4707 O O . ARG D 1 122 ? -17.610 -13.984 51.727 1.00 29.12 119 ARG D O 1
ATOM 4715 N N . GLU D 1 123 ? -15.501 -13.352 51.321 1.00 24.05 120 GLU D N 1
ATOM 4716 C CA . GLU D 1 123 ? -15.333 -12.850 52.682 1.00 26.41 120 GLU D CA 1
ATOM 4717 C C . GLU D 1 123 ? -15.498 -11.336 52.790 1.00 28.66 120 GLU D C 1
ATOM 4718 O O . GLU D 1 123 ? -15.832 -10.814 53.860 1.00 24.25 120 GLU D O 1
ATOM 4724 N N . CYS D 1 124 ? -15.247 -10.622 51.694 1.00 25.56 121 CYS D N 1
ATOM 4725 C CA . CYS D 1 124 ? -15.371 -9.172 51.740 1.00 21.97 121 CYS D CA 1
ATOM 4726 C C . CYS D 1 124 ? -16.836 -8.765 51.739 1.00 21.95 121 CYS D C 1
ATOM 4727 O O . CYS D 1 124 ? -17.711 -9.523 51.306 1.00 22.87 121 CYS D O 1
ATOM 4730 N N . GLY D 1 125 ? -17.093 -7.550 52.213 1.00 21.96 122 GLY D N 1
ATOM 4731 C CA . GLY D 1 125 ? -18.445 -7.042 52.303 1.00 22.76 122 GLY D CA 1
ATOM 4732 C C . GLY D 1 125 ? -19.049 -6.764 50.946 1.00 22.80 122 GLY D C 1
ATOM 4733 O O . GLY D 1 125 ? -20.223 -7.061 50.716 1.00 23.02 122 GLY D O 1
ATOM 4734 N N . LEU D 1 126 ? -18.238 -6.216 50.043 1.00 20.33 123 LEU D N 1
ATOM 4735 C CA . LEU D 1 126 ? -18.727 -5.784 48.738 1.00 17.33 123 LEU D CA 1
ATOM 4736 C C . LEU D 1 126 ? -17.878 -6.320 47.586 1.00 19.13 123 LEU D C 1
ATOM 4737 O O . LEU D 1 126 ? -16.964 -5.638 47.113 1.00 18.33 123 LEU D O 1
ATOM 4742 N N . PRO D 1 127 ? -18.164 -7.556 47.150 1.00 17.91 124 PRO D N 1
ATOM 4743 C CA . PRO D 1 127 ? -17.438 -8.149 46.023 1.00 18.16 124 PRO D CA 1
ATOM 4744 C C . PRO D 1 127 ? -17.927 -7.566 44.705 1.00 18.85 124 PRO D C 1
ATOM 4745 O O . PRO D 1 127 ? -19.133 -7.462 44.475 1.00 16.50 124 PRO D O 1
ATOM 4749 N N . CYS D 1 128 ? -16.978 -7.182 43.855 1.00 17.84 125 CYS D N 1
ATOM 4750 C CA . CYS D 1 128 ? -17.283 -6.511 42.603 1.00 19.08 125 CYS D CA 1
ATOM 4751 C C . CYS D 1 128 ? -16.469 -7.186 41.517 1.00 14.90 125 CYS D C 1
ATOM 4752 O O . CYS D 1 128 ? -15.453 -7.817 41.800 1.00 16.70 125 CYS D O 1
ATOM 4755 N N . CYS D 1 129 ? -16.893 -7.049 40.274 1.00 15.55 126 CYS D N 1
ATOM 4756 C CA . CYS D 1 129 ? -16.065 -7.552 39.190 1.00 14.46 126 CYS D CA 1
ATOM 4757 C C . CYS D 1 129 ? -16.292 -6.738 37.927 1.00 16.12 126 CYS D C 1
ATOM 4758 O O . CYS D 1 129 ? -17.289 -6.017 37.819 1.00 18.23 126 CYS D O 1
ATOM 4761 N N . PRO D 1 130 ? -15.353 -6.827 36.973 1.00 14.49 127 PRO D N 1
ATOM 4762 C CA . PRO D 1 130 ? -15.507 -6.133 35.690 1.00 15.84 127 PRO D CA 1
ATOM 4763 C C . PRO D 1 130 ? -16.558 -6.804 34.822 1.00 17.87 127 PRO D C 1
ATOM 4764 O O . PRO D 1 130 ? -16.988 -7.918 35.122 1.00 17.51 127 PRO D O 1
ATOM 4768 N N . LYS D 1 131 ? -16.942 -6.127 33.742 1.00 13.88 128 LYS D N 1
ATOM 4769 C CA . LYS D 1 131 ? -17.980 -6.612 32.848 1.00 18.49 128 LYS D CA 1
ATOM 4770 C C . LYS D 1 131 ? -17.573 -7.937 32.214 1.00 19.20 128 LYS D C 1
ATOM 4771 O O . LYS D 1 131 ? -18.423 -8.750 31.872 1.00 22.32 128 LYS D O 1
ATOM 4777 N N . ASP D 1 132 ? -16.268 -8.158 32.075 1.00 18.51 129 ASP D N 1
ATOM 4778 C CA . ASP D 1 132 ? -15.779 -9.354 31.395 1.00 18.80 129 ASP D CA 1
ATOM 4779 C C . ASP D 1 132 ? -15.111 -10.328 32.351 1.00 19.03 129 ASP D C 1
ATOM 4780 O O . ASP D 1 132 ? -14.262 -11.115 31.943 1.00 17.41 129 ASP D O 1
ATOM 4785 N N . ALA D 1 133 ? -15.502 -10.289 33.626 1.00 18.45 130 ALA D N 1
ATOM 4786 C CA . ALA D 1 133 ? -15.048 -11.305 34.563 1.00 18.51 130 ALA D CA 1
ATOM 4787 C C . ALA D 1 133 ? -15.627 -12.662 34.164 1.00 16.65 130 ALA D C 1
ATOM 4788 O O . ALA D 1 133 ? -16.635 -12.736 33.476 1.00 18.93 130 ALA D O 1
ATOM 4790 N N . VAL D 1 134 ? -14.992 -13.736 34.619 1.00 21.79 131 VAL D N 1
ATOM 4791 C CA . VAL D 1 134 ? -15.476 -15.096 34.360 1.00 21.80 131 VAL D CA 1
ATOM 4792 C C . VAL D 1 134 ? -16.807 -15.366 35.078 1.00 22.23 131 VAL D C 1
ATOM 4793 O O . VAL D 1 134 ? -17.102 -14.741 36.097 1.00 23.18 131 VAL D O 1
ATOM 4797 N N . PRO D 1 135 ? -17.633 -16.277 34.531 1.00 26.40 132 PRO D N 1
ATOM 4798 C CA . PRO D 1 135 ? -18.948 -16.546 35.133 1.00 24.59 132 PRO D CA 1
ATOM 4799 C C . PRO D 1 135 ? -18.886 -16.923 36.619 1.00 25.61 132 PRO D C 1
ATOM 4800 O O . PRO D 1 135 ? -19.746 -16.480 37.384 1.00 24.12 132 PRO D O 1
ATOM 4804 N N . GLU D 1 136 ? -17.888 -17.706 37.018 1.00 22.19 133 GLU D N 1
ATOM 4805 C CA . GLU D 1 136 ? -17.743 -18.093 38.423 1.00 28.33 133 GLU D CA 1
ATOM 4806 C C . GLU D 1 136 ? -17.608 -16.865 39.306 1.00 25.42 133 GLU D C 1
ATOM 4807 O O . GLU D 1 136 ? -18.123 -16.821 40.420 1.00 23.51 133 GLU D O 1
ATOM 4813 N N . VAL D 1 137 ? -16.899 -15.864 38.803 1.00 22.29 134 VAL D N 1
ATOM 4814 C CA . VAL D 1 137 ? -16.719 -14.635 39.551 1.00 20.30 134 VAL D CA 1
ATOM 4815 C C . VAL D 1 137 ? -17.976 -13.756 39.538 1.00 21.88 134 VAL D C 1
ATOM 4816 O O . VAL D 1 137 ? -18.358 -13.208 40.575 1.00 23.06 134 VAL D O 1
ATOM 4820 N N . LYS D 1 138 ? -18.641 -13.640 38.390 1.00 19.03 135 LYS D N 1
ATOM 4821 C CA . LYS D 1 138 ? -19.877 -12.861 38.344 1.00 21.14 135 LYS D CA 1
ATOM 4822 C C . LYS D 1 138 ? -20.920 -13.386 39.332 1.00 26.44 135 LYS D C 1
ATOM 4823 O O . LYS D 1 138 ? -21.652 -12.613 39.942 1.00 27.47 135 LYS D O 1
ATOM 4829 N N . SER D 1 139 ? -20.976 -14.700 39.498 1.00 24.48 136 SER D N 1
ATOM 4830 C CA . SER D 1 139 ? -21.993 -15.289 40.366 1.00 26.23 136 SER D CA 1
ATOM 4831 C C . SER D 1 139 ? -21.775 -14.953 41.846 1.00 26.06 136 SER D C 1
ATOM 4832 O O . SER D 1 139 ? -22.719 -14.987 42.626 1.00 31.68 136 SER D O 1
ATOM 4835 N N . VAL D 1 140 ? -20.540 -14.620 42.225 1.00 24.63 137 VAL D N 1
ATOM 4836 C CA . VAL D 1 140 ? -20.208 -14.274 43.611 1.00 26.14 137 VAL D CA 1
ATOM 4837 C C . VAL D 1 140 ? -20.206 -12.745 43.831 1.00 26.40 137 VAL D C 1
ATOM 4838 O O . VAL D 1 140 ? -20.252 -12.259 44.960 1.00 26.43 137 VAL D O 1
ATOM 4842 N N . ALA D 1 141 ? -20.185 -11.986 42.744 1.00 23.36 138 ALA D N 1
ATOM 4843 C CA . ALA D 1 141 ? -20.149 -10.528 42.834 1.00 21.47 138 ALA D CA 1
ATOM 4844 C C . ALA D 1 141 ? -21.505 -9.905 43.180 1.00 22.00 138 ALA D C 1
ATOM 4845 O O . ALA D 1 141 ? -22.534 -10.310 42.651 1.00 23.29 138 ALA D O 1
ATOM 4847 N N . LYS D 1 142 ? -21.498 -8.902 44.053 1.00 20.03 139 LYS D N 1
ATOM 4848 C CA . LYS D 1 142 ? -22.706 -8.124 44.322 1.00 22.34 139 LYS D CA 1
ATOM 4849 C C . LYS D 1 142 ? -22.927 -7.036 43.276 1.00 21.29 139 LYS D C 1
ATOM 4850 O O . LYS D 1 142 ? -24.043 -6.538 43.113 1.00 23.20 139 LYS D O 1
ATOM 4856 N N . TYR D 1 143 ? -21.858 -6.669 42.572 1.00 21.05 140 TYR D N 1
ATOM 4857 C CA . TYR D 1 143 ? -21.923 -5.626 41.558 1.00 18.49 140 TYR D CA 1
ATOM 4858 C C . TYR D 1 143 ? -20.989 -5.964 40.417 1.00 18.55 140 TYR D C 1
ATOM 4859 O O . TYR D 1 143 ? -19.848 -6.389 40.634 1.00 15.99 140 TYR D O 1
ATOM 4868 N N . ILE D 1 144 ? -21.484 -5.779 39.201 1.00 20.44 141 ILE D N 1
ATOM 4869 C CA . ILE D 1 144 ? -20.689 -5.999 38.004 1.00 18.38 141 ILE D CA 1
ATOM 4870 C C . ILE D 1 144 ? -20.592 -4.683 37.268 1.00 19.22 141 ILE D C 1
ATOM 4871 O O . ILE D 1 144 ? -21.611 -4.109 36.893 1.00 17.23 141 ILE D O 1
ATOM 4876 N N . SER D 1 145 ? -19.366 -4.212 37.069 1.00 15.86 142 SER D N 1
ATOM 4877 C CA . SER D 1 145 ? -19.122 -2.927 36.427 1.00 18.12 142 SER D CA 1
ATOM 4878 C C . SER D 1 145 ? -19.566 -2.920 34.967 1.00 20.73 142 SER D C 1
ATOM 4879 O O . SER D 1 145 ? -19.655 -3.966 34.325 1.00 21.20 142 SER D O 1
ATOM 4882 N N . TYR D 1 146 ? -19.851 -1.729 34.453 1.00 20.31 143 TYR D N 1
ATOM 4883 C CA . TYR D 1 146 ? -20.199 -1.555 33.045 1.00 20.63 143 TYR D CA 1
ATOM 4884 C C . TYR D 1 146 ? -18.937 -1.650 32.195 1.00 22.50 143 TYR D C 1
ATOM 4885 O O . TYR D 1 146 ? -19.002 -1.784 30.972 1.00 22.91 143 TYR D O 1
ATOM 4894 N N . ALA D 1 147 ? -17.785 -1.564 32.851 1.00 18.99 144 ALA D N 1
ATOM 4895 C CA . ALA D 1 147 ? -16.505 -1.528 32.153 1.00 17.19 144 ALA D CA 1
ATOM 4896 C C . ALA D 1 147 ? -15.738 -2.837 32.249 1.00 18.89 144 ALA D C 1
ATOM 4897 O O . ALA D 1 147 ? -15.728 -3.487 33.304 1.00 14.36 144 ALA D O 1
ATOM 4899 N N . ASP D 1 148 ? -15.081 -3.200 31.143 1.00 17.70 145 ASP D N 1
ATOM 4900 C CA . ASP D 1 148 ? -14.204 -4.366 31.081 1.00 19.26 145 ASP D CA 1
ATOM 4901 C C . ASP D 1 148 ? -12.962 -4.150 31.918 1.00 16.98 145 ASP D C 1
ATOM 4902 O O . ASP D 1 148 ? -12.572 -3.015 32.173 1.00 16.73 145 ASP D O 1
ATOM 4907 N N . GLY D 1 149 ? -12.313 -5.254 32.284 1.00 15.36 146 GLY D N 1
ATOM 4908 C CA . GLY D 1 149 ? -11.098 -5.205 33.076 1.00 15.47 146 GLY D CA 1
ATOM 4909 C C . GLY D 1 149 ? -10.017 -4.382 32.413 1.00 15.82 146 GLY D C 1
ATOM 4910 O O . GLY D 1 149 ? -9.708 -4.576 31.235 1.00 17.07 146 GLY D O 1
ATOM 4911 N N . GLY D 1 150 ? -9.456 -3.444 33.168 1.00 15.22 147 GLY D N 1
ATOM 4912 C CA . GLY D 1 150 ? -8.395 -2.598 32.669 1.00 14.46 147 GLY D CA 1
ATOM 4913 C C . GLY D 1 150 ? -8.911 -1.357 31.960 1.00 15.90 147 GLY D C 1
ATOM 4914 O O . GLY D 1 150 ? -8.139 -0.443 31.680 1.00 19.57 147 GLY D O 1
ATOM 4915 N N . ARG D 1 151 ? -10.214 -1.305 31.691 1.00 13.48 148 ARG D N 1
ATOM 4916 C CA . ARG D 1 151 ? -10.762 -0.214 30.889 1.00 15.20 148 ARG D CA 1
ATOM 4917 C C . ARG D 1 151 ? -11.749 0.689 31.649 1.00 18.87 148 ARG D C 1
ATOM 4918 O O . ARG D 1 151 ? -12.671 1.260 31.066 1.00 18.12 148 ARG D O 1
ATOM 4926 N N . GLY D 1 152 ? -11.539 0.830 32.954 1.00 16.85 149 GLY D N 1
ATOM 4927 C CA . GLY D 1 152 ? -12.299 1.796 33.718 1.00 15.75 149 GLY D CA 1
ATOM 4928 C C . GLY D 1 152 ? -13.214 1.219 34.776 1.00 16.47 149 GLY D C 1
ATOM 4929 O O . GLY D 1 152 ? -14.015 1.951 35.348 1.00 18.16 149 GLY D O 1
ATOM 4930 N N . CYS D 1 153 ? -13.117 -0.085 35.029 1.00 15.93 150 CYS D N 1
ATOM 4931 C CA . CY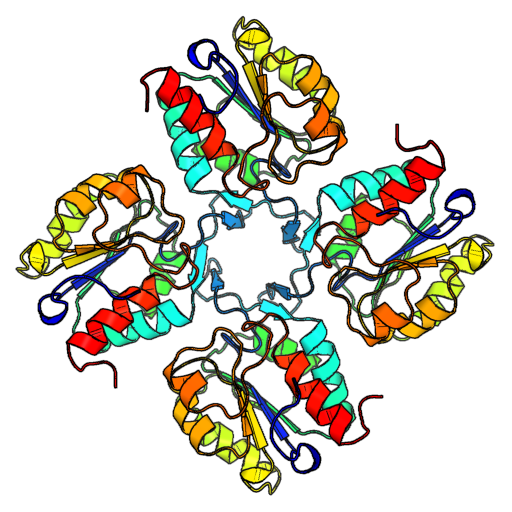S D 1 153 ? -13.933 -0.689 36.087 1.00 17.94 150 CYS D CA 1
ATOM 4932 C C . CYS D 1 153 ? -13.452 -0.247 37.482 1.00 18.84 150 CYS D C 1
ATOM 4933 O O . CYS D 1 153 ? -14.242 -0.163 38.439 1.00 15.82 150 CYS D O 1
ATOM 4936 N N . GLY D 1 154 ? -12.163 0.057 37.594 1.00 15.12 151 GLY D N 1
ATOM 4937 C CA . GLY D 1 154 ? -11.640 0.664 38.809 1.00 18.29 151 GLY D CA 1
ATOM 4938 C C . GLY D 1 154 ? -12.217 2.050 39.058 1.00 16.79 151 GLY D C 1
ATOM 4939 O O . GLY D 1 154 ? -12.684 2.354 40.165 1.00 15.90 151 GLY D O 1
ATOM 4940 N N . ARG D 1 155 ? -12.178 2.892 38.028 1.00 14.26 152 ARG D N 1
ATOM 4941 C CA . ARG D 1 155 ? -12.747 4.230 38.092 1.00 14.57 152 ARG D CA 1
ATOM 4942 C C . ARG D 1 155 ? -14.206 4.183 38.531 1.00 18.15 152 ARG D C 1
ATOM 4943 O O . ARG D 1 155 ? -14.629 4.961 39.404 1.00 17.74 152 ARG D O 1
ATOM 4951 N N . ASP D 1 156 ? -14.957 3.261 37.929 1.00 13.15 153 ASP D N 1
ATOM 4952 C CA . ASP D 1 156 ? -16.364 3.048 38.234 1.00 16.86 153 ASP D CA 1
ATOM 4953 C C . ASP D 1 156 ? -16.637 2.959 39.742 1.00 18.32 153 ASP D C 1
ATOM 4954 O O . ASP D 1 156 ? -17.296 3.822 40.317 1.00 19.11 153 ASP D O 1
ATOM 4959 N N . VAL D 1 157 ? -16.129 1.917 40.378 1.00 15.89 154 VAL D N 1
ATOM 4960 C CA . VAL D 1 157 ? -16.417 1.714 41.794 1.00 13.70 154 VAL D CA 1
ATOM 4961 C C . VAL D 1 157 ? -15.747 2.743 42.699 1.00 18.08 154 VAL D C 1
ATOM 4962 O O . VAL D 1 157 ? -16.315 3.115 43.717 1.00 17.32 154 VAL D O 1
ATOM 4966 N N . VAL D 1 158 ? -14.564 3.231 42.338 1.00 15.74 155 VAL D N 1
ATOM 4967 C CA . VAL D 1 158 ? -13.917 4.215 43.203 1.00 17.78 155 VAL D CA 1
ATOM 4968 C C . VAL D 1 158 ? -14.723 5.505 43.194 1.00 20.21 155 VAL D C 1
ATOM 4969 O O . VAL D 1 158 ? -14.990 6.097 44.246 1.00 19.59 155 VAL D O 1
ATOM 4973 N N . GLU D 1 159 ? -15.119 5.939 42.006 1.00 16.32 156 GLU D N 1
ATOM 4974 C CA . GLU D 1 159 ? -15.954 7.136 41.888 1.00 19.68 156 GLU D CA 1
ATOM 4975 C C . GLU D 1 159 ? -17.278 6.983 42.643 1.00 20.27 156 GLU D C 1
ATOM 4976 O O . GLU D 1 159 ? -17.725 7.902 43.336 1.00 16.61 156 GLU D O 1
ATOM 4982 N N . GLN D 1 160 ? -17.902 5.816 42.543 1.00 18.90 157 GLN D N 1
ATOM 4983 C CA . GLN D 1 160 ? -19.157 5.611 43.264 1.00 18.89 157 GLN D CA 1
ATOM 4984 C C . GLN D 1 160 ? -18.982 5.758 44.774 1.00 22.21 157 GLN D C 1
ATOM 4985 O O . GLN D 1 160 ? -19.776 6.428 45.443 1.00 20.54 157 GLN D O 1
ATOM 4991 N N . VAL D 1 161 ? -17.938 5.142 45.309 1.00 20.20 158 VAL D N 1
ATOM 4992 C CA . VAL D 1 161 ? -17.699 5.216 46.743 1.00 20.54 158 VAL D CA 1
ATOM 4993 C C . VAL D 1 161 ? -17.399 6.645 47.177 1.00 21.84 158 VAL D C 1
ATOM 4994 O O . VAL D 1 161 ? -17.936 7.109 48.184 1.00 25.57 158 VAL D O 1
ATOM 4998 N N . LEU D 1 162 ? -16.553 7.345 46.423 1.00 21.95 159 LEU D N 1
ATOM 4999 C CA . LEU D 1 162 ? -16.206 8.720 46.784 1.00 21.93 159 LEU D CA 1
ATOM 5000 C C . LEU D 1 162 ? -17.431 9.614 46.731 1.00 23.49 159 LEU D C 1
ATOM 5001 O O . LEU D 1 162 ? -17.650 10.424 47.618 1.00 23.74 159 LEU D O 1
ATOM 5006 N N . LYS D 1 163 ? -18.228 9.477 45.681 1.00 22.49 160 LYS D N 1
ATOM 5007 C CA . LYS D 1 163 ? -19.461 10.255 45.592 1.00 23.48 160 LYS D CA 1
ATOM 5008 C C . LYS D 1 163 ? -20.369 9.986 46.785 1.00 24.21 160 LYS D C 1
ATOM 5009 O O . LYS D 1 163 ? -20.943 10.917 47.344 1.00 25.16 160 LYS D O 1
ATOM 5015 N N . ALA D 1 164 ? -20.490 8.721 47.183 1.00 23.52 161 ALA D N 1
ATOM 5016 C CA . ALA D 1 164 ? -21.388 8.370 48.278 1.00 23.58 161 ALA D CA 1
ATOM 5017 C C . ALA D 1 164 ? -20.923 8.960 49.602 1.00 24.94 161 ALA D C 1
ATOM 5018 O O . ALA D 1 164 ? -21.731 9.166 50.505 1.00 29.29 161 ALA D O 1
ATOM 5020 N N . HIS D 1 165 ? -19.629 9.239 49.717 1.00 26.69 162 HIS D N 1
ATOM 5021 C CA . HIS D 1 165 ? -19.090 9.908 50.899 1.00 25.47 162 HIS D CA 1
ATOM 5022 C C . HIS D 1 165 ? -19.149 11.431 50.762 1.00 26.18 162 HIS D C 1
ATOM 5023 O O . HIS D 1 165 ? -18.764 12.154 51.676 1.00 27.11 162 HIS D O 1
ATOM 5030 N N . GLY D 1 166 ? -19.611 11.919 49.618 1.00 24.79 163 GLY D N 1
ATOM 5031 C CA . GLY D 1 166 ? -19.556 13.341 49.321 1.00 25.89 163 GLY D CA 1
ATOM 5032 C C . GLY D 1 166 ? -18.130 13.855 49.215 1.00 31.34 163 GLY D C 1
ATOM 5033 O O . GLY D 1 166 ? -17.841 15.015 49.531 1.00 27.85 163 GLY D O 1
ATOM 5034 N N . LYS D 1 167 ? -17.227 12.985 48.770 1.00 23.86 164 LYS D N 1
ATOM 5035 C CA . LYS D 1 167 ? -15.821 13.342 48.672 1.00 25.42 164 LYS D CA 1
ATOM 5036 C C . LYS D 1 167 ? -15.342 13.339 47.228 1.00 27.47 164 LYS D C 1
ATOM 5037 O O . LYS D 1 167 ? -14.144 13.251 46.967 1.00 27.05 164 LYS D O 1
ATOM 5043 N N . TRP D 1 168 ? -16.282 13.435 46.297 1.00 25.87 165 TRP D N 1
ATOM 5044 C CA . TRP D 1 168 ? -15.928 13.457 44.887 1.00 30.27 165 TRP D CA 1
ATOM 5045 C C . TRP D 1 168 ? -15.538 14.869 44.491 1.00 34.58 165 TRP D C 1
ATOM 5046 O O . TRP D 1 168 ? -14.434 15.090 44.005 1.00 36.42 165 TRP D O 1
ATOM 5057 N N . MET D 1 169 ? -16.429 15.829 44.720 1.00 39.83 166 MET D N 1
ATOM 5058 C CA . MET D 1 169 ? -16.066 17.232 44.531 1.00 42.77 166 MET D CA 1
ATOM 5059 C C . MET D 1 169 ? -15.197 17.677 45.700 1.00 39.10 166 MET D C 1
ATOM 5060 O O . MET D 1 169 ? -14.414 18.618 45.583 1.00 53.15 166 MET D O 1
#